Protein AF-A0A1F8LKE1-F1 (afdb_monomer)

Nearest PDB structures (foldseek):
  6v4w-assembly2_B  TM=7.747E-01  e=2.623E-12  Chitinophaga pinensis DSM 2588
  5gs8-assembly1_A  TM=7.482E-01  e=8.640E-11  Serratia marcescens
  2wuq-assembly1_A  TM=6.842E-01  e=6.226E-11  Streptomyces cacaoi
  3tsg-assembly2_B  TM=7.541E-01  e=1.399E-09  Acinetobacter baumannii
  1htz-assembly6_F  TM=7.619E-01  e=2.266E-08  Klebsiella pneumoniae

Structure (mmCIF, N/CA/C/O backbone):
data_AF-A0A1F8LKE1-F1
#
_entry.id   AF-A0A1F8LKE1-F1
#
loop_
_atom_site.group_PDB
_atom_site.id
_atom_site.type_symbol
_atom_site.label_atom_id
_atom_site.label_alt_id
_atom_site.label_comp_id
_atom_site.label_asym_id
_atom_site.label_entity_id
_atom_site.label_seq_id
_atom_site.pdbx_PDB_ins_code
_atom_site.Cartn_x
_atom_site.Cartn_y
_atom_site.Cartn_z
_atom_site.occupancy
_atom_site.B_iso_or_equiv
_atom_site.auth_seq_id
_atom_site.auth_comp_id
_atom_site.auth_asym_id
_atom_site.auth_atom_id
_atom_site.pdbx_PDB_model_num
ATOM 1 N N . MET A 1 1 ? -36.725 2.523 23.726 1.00 92.94 1 MET A N 1
ATOM 2 C CA . MET A 1 1 ? -35.923 3.758 23.546 1.00 92.94 1 MET A CA 1
ATOM 3 C C . MET A 1 1 ? -35.674 4.020 22.067 1.00 92.94 1 MET A C 1
ATOM 5 O O . MET A 1 1 ? -35.435 3.075 21.326 1.00 92.94 1 MET A O 1
ATOM 9 N N . THR A 1 2 ? -35.744 5.268 21.606 1.00 95.38 2 THR A N 1
ATOM 10 C CA . THR A 1 2 ? -35.321 5.644 20.246 1.00 95.38 2 THR A CA 1
ATOM 11 C C . THR A 1 2 ? -33.792 5.583 20.117 1.00 95.38 2 THR A C 1
ATOM 13 O O . THR A 1 2 ? -33.092 5.674 21.129 1.00 95.38 2 THR A O 1
ATOM 16 N N . PRO A 1 3 ? -33.242 5.515 18.891 1.00 94.69 3 PRO A N 1
ATOM 17 C CA . PRO A 1 3 ? -31.808 5.663 18.656 1.00 94.69 3 PRO A CA 1
ATOM 18 C C . PRO A 1 3 ? -31.157 6.868 19.343 1.00 94.69 3 PRO A C 1
ATOM 20 O O . PRO A 1 3 ? -30.092 6.746 19.942 1.00 94.69 3 PRO A O 1
ATOM 23 N N . SER A 1 4 ? -31.814 8.029 19.299 1.00 95.06 4 SER A N 1
ATOM 24 C CA . SER A 1 4 ? -31.314 9.250 19.935 1.00 95.06 4 SER A CA 1
ATOM 25 C C . SER A 1 4 ? -31.288 9.146 21.460 1.00 95.06 4 SER A C 1
ATOM 27 O O . SER A 1 4 ? -30.310 9.559 22.081 1.00 95.06 4 SER A O 1
ATOM 29 N N . GLN A 1 5 ? -32.320 8.547 22.064 1.00 96.88 5 GLN A N 1
ATOM 30 C CA . GLN A 1 5 ? -32.347 8.282 23.501 1.00 96.88 5 GLN A CA 1
ATOM 31 C C . GLN A 1 5 ? -31.213 7.333 23.897 1.00 96.88 5 GLN A C 1
ATOM 33 O O . GLN A 1 5 ? -30.493 7.626 24.844 1.00 96.88 5 GLN A O 1
ATOM 38 N N . ILE A 1 6 ? -31.008 6.242 23.152 1.00 96.75 6 ILE A N 1
ATOM 39 C CA . ILE A 1 6 ? -29.924 5.280 23.407 1.00 96.75 6 ILE A CA 1
ATOM 40 C C . ILE A 1 6 ? -28.569 5.992 23.418 1.00 96.75 6 ILE A C 1
ATOM 42 O O . ILE A 1 6 ? -27.862 5.909 24.418 1.00 96.75 6 ILE A O 1
ATOM 46 N N . SER A 1 7 ? -28.246 6.768 22.376 1.00 94.94 7 SER A N 1
ATOM 47 C CA . SER A 1 7 ? -27.000 7.547 22.325 1.00 94.94 7 SER A CA 1
ATOM 48 C C . SER A 1 7 ? -26.842 8.512 23.505 1.00 94.94 7 SER A C 1
ATOM 50 O O . SER A 1 7 ? -25.743 8.651 24.035 1.00 94.94 7 SER A O 1
ATOM 52 N N . SER A 1 8 ? -27.926 9.160 23.947 1.00 96.75 8 SER A N 1
ATOM 53 C CA . SER A 1 8 ? -27.890 10.043 25.118 1.00 96.75 8 SER A CA 1
ATOM 54 C C . SER A 1 8 ? -27.510 9.283 26.388 1.00 96.75 8 SER A C 1
ATOM 56 O O . SER A 1 8 ? -26.593 9.697 27.090 1.00 96.75 8 SER A O 1
ATOM 58 N N . TYR A 1 9 ? -28.176 8.162 26.675 1.00 97.06 9 TYR A N 1
ATOM 59 C CA . TYR A 1 9 ? -27.913 7.387 27.889 1.00 97.06 9 TYR A CA 1
ATOM 60 C C . TYR A 1 9 ? -26.537 6.722 27.885 1.00 97.06 9 TYR A C 1
ATOM 62 O O . TYR A 1 9 ? -25.902 6.661 28.933 1.00 97.06 9 TYR A O 1
ATOM 70 N N . LEU A 1 10 ? -26.040 6.281 26.727 1.00 95.62 10 LEU A N 1
ATOM 71 C CA . LEU A 1 10 ? -24.679 5.753 26.604 1.00 95.62 10 LEU A CA 1
ATOM 72 C C . LEU A 1 10 ? -23.630 6.793 27.018 1.00 95.62 10 LEU A C 1
ATOM 74 O O . LEU A 1 10 ? -22.725 6.479 27.788 1.00 95.62 10 LEU A O 1
ATOM 78 N N . ASN A 1 11 ? -23.793 8.039 26.565 1.00 94.12 11 ASN A N 1
ATOM 79 C CA . ASN A 1 11 ? -22.899 9.135 26.929 1.00 94.12 11 ASN A CA 1
ATOM 80 C C . ASN A 1 11 ? -23.033 9.520 28.406 1.00 94.12 11 ASN A C 1
ATOM 82 O O . ASN A 1 11 ? -22.026 9.627 29.098 1.00 94.12 11 ASN A O 1
ATOM 86 N N . THR A 1 12 ? -24.263 9.703 28.899 1.00 96.62 12 THR A N 1
ATOM 87 C CA . THR A 1 12 ? -24.524 10.089 30.295 1.00 96.62 12 THR A CA 1
ATOM 88 C C . THR A 1 12 ? -24.013 9.051 31.289 1.00 96.62 12 THR A C 1
ATOM 90 O O . THR A 1 12 ? -23.478 9.414 32.330 1.00 96.62 12 THR A O 1
ATOM 93 N N . ASN A 1 13 ? -24.160 7.766 30.968 1.00 95.19 13 ASN A N 1
ATOM 94 C CA . ASN A 1 13 ? -23.823 6.677 31.882 1.00 95.19 13 ASN A CA 1
ATOM 95 C C . ASN A 1 13 ? -22.408 6.126 31.668 1.00 95.19 13 ASN A C 1
ATOM 97 O O . ASN A 1 13 ? -22.047 5.151 32.324 1.00 95.19 13 ASN A O 1
ATOM 101 N N . HIS A 1 14 ? -21.626 6.693 30.739 1.00 94.00 14 HIS A N 1
ATOM 102 C CA . HIS A 1 14 ? -20.336 6.140 30.309 1.00 94.00 14 HIS A CA 1
ATOM 103 C C . HIS A 1 14 ? -20.432 4.635 30.000 1.00 94.00 14 HIS A C 1
ATOM 105 O O . HIS A 1 14 ? -19.641 3.823 30.483 1.00 94.00 14 HIS A O 1
ATOM 111 N N . ALA A 1 15 ? -21.458 4.258 29.239 1.00 95.88 15 ALA A N 1
ATOM 112 C CA . ALA A 1 15 ? -21.869 2.876 29.042 1.00 95.88 15 ALA A CA 1
ATOM 113 C C . ALA A 1 15 ? -21.663 2.393 27.601 1.00 95.88 15 ALA A C 1
ATOM 115 O O . ALA A 1 15 ? -21.543 3.183 26.664 1.00 95.88 15 ALA A O 1
ATOM 116 N N . ARG A 1 16 ? -21.674 1.070 27.428 1.00 96.06 16 ARG A N 1
ATOM 117 C CA . ARG A 1 16 ? -21.796 0.394 26.138 1.00 96.06 16 ARG A CA 1
ATOM 118 C C . ARG A 1 16 ? -22.990 -0.541 26.111 1.00 96.06 16 ARG A C 1
ATOM 120 O O . ARG A 1 16 ? -23.404 -1.054 27.150 1.00 96.06 16 ARG A O 1
ATOM 127 N N . LEU A 1 17 ? -23.511 -0.777 24.912 1.00 96.81 17 LEU A N 1
ATOM 128 C CA . LEU A 1 17 ? -24.520 -1.809 24.690 1.00 96.81 17 LEU A CA 1
ATOM 129 C C . LEU A 1 17 ? -23.875 -3.193 24.833 1.00 96.81 17 LEU A C 1
ATOM 131 O O . LEU A 1 17 ? -22.697 -3.364 24.508 1.00 96.81 17 LEU A O 1
ATOM 135 N N . ILE A 1 18 ? -24.638 -4.152 25.353 1.00 96.31 18 ILE A N 1
ATOM 136 C CA . ILE A 1 18 ? -24.303 -5.586 25.317 1.00 96.31 18 ILE A CA 1
ATOM 137 C C . ILE A 1 18 ? -25.407 -6.437 24.700 1.00 96.31 18 ILE A C 1
ATOM 139 O O . ILE A 1 18 ? -25.126 -7.569 24.328 1.00 96.31 18 ILE A O 1
ATOM 143 N N . ASP A 1 19 ? -26.610 -5.882 24.590 1.00 97.44 19 ASP A N 1
ATOM 144 C CA . ASP A 1 19 ? -27.782 -6.532 24.018 1.00 97.44 19 ASP A CA 1
ATOM 145 C C . ASP A 1 19 ? -28.743 -5.455 23.496 1.00 97.44 19 ASP A C 1
ATOM 147 O O . ASP A 1 19 ? -28.900 -4.395 24.132 1.00 97.44 19 ASP A O 1
ATOM 151 N N . ILE A 1 20 ? -29.350 -5.699 22.340 1.00 96.75 20 ILE A N 1
ATOM 152 C CA . ILE A 1 20 ? -30.385 -4.866 21.738 1.00 96.75 20 ILE A CA 1
ATOM 153 C C . ILE A 1 20 ? -31.520 -5.725 21.194 1.00 96.75 20 ILE A C 1
ATOM 155 O O . ILE A 1 20 ? -31.316 -6.669 20.457 1.00 96.75 20 ILE A O 1
ATOM 159 N N . GLU A 1 21 ? -32.748 -5.298 21.460 1.00 96.62 21 GLU A N 1
ATOM 160 C CA . GLU A 1 21 ? -33.947 -5.995 21.006 1.00 96.62 21 GLU A CA 1
ATOM 161 C C . GLU A 1 21 ? -34.904 -5.009 20.352 1.00 96.62 21 GLU A C 1
ATOM 163 O O . GLU A 1 21 ? -35.165 -3.910 20.867 1.00 96.62 21 GLU A O 1
ATOM 168 N N . ARG A 1 22 ? -35.461 -5.369 19.194 1.00 93.25 22 ARG A N 1
ATOM 169 C CA . ARG A 1 22 ? -36.380 -4.471 18.490 1.00 93.25 22 ARG A CA 1
ATOM 170 C C . ARG A 1 22 ? -37.766 -4.489 19.148 1.00 93.25 22 ARG A C 1
ATOM 172 O O . ARG A 1 22 ? -38.532 -5.427 18.986 1.00 93.25 22 ARG A O 1
ATOM 179 N N . ALA A 1 23 ? -38.152 -3.383 19.788 1.00 87.50 23 ALA A N 1
ATOM 180 C CA . ALA A 1 23 ? -39.416 -3.270 20.533 1.00 87.50 23 ALA A CA 1
ATOM 181 C C . ALA A 1 23 ? -40.631 -2.795 19.696 1.00 87.50 23 ALA A C 1
ATOM 183 O O . ALA A 1 23 ? -41.756 -2.778 20.187 1.00 87.50 23 ALA A O 1
ATOM 184 N N . GLY A 1 24 ? -40.421 -2.393 18.433 1.00 81.31 24 GLY A N 1
ATOM 185 C CA . GLY A 1 24 ? -41.462 -1.843 17.542 1.00 81.31 24 GLY A CA 1
ATOM 186 C C . GLY A 1 24 ? -41.434 -0.309 17.428 1.00 81.31 24 GLY A C 1
ATOM 187 O O . GLY A 1 24 ? -40.705 0.365 18.152 1.00 81.31 24 GLY A O 1
ATOM 188 N N . SER A 1 25 ? -42.151 0.259 16.447 1.00 84.50 25 SER A N 1
ATOM 189 C CA . SER A 1 25 ? -42.295 1.721 16.235 1.00 84.50 25 SER A CA 1
ATOM 190 C C . SER A 1 25 ? -40.987 2.538 16.243 1.00 84.50 25 SER A C 1
ATOM 192 O O . SER A 1 25 ? -40.934 3.652 16.751 1.00 84.50 25 SER A O 1
ATOM 194 N N . GLY A 1 26 ? -39.902 1.974 15.698 1.00 87.12 26 GLY A N 1
ATOM 195 C CA . GLY A 1 26 ? -38.589 2.636 15.648 1.00 87.12 26 GLY A CA 1
ATOM 196 C C . GLY A 1 26 ? -37.832 2.678 16.983 1.00 87.12 26 GLY A C 1
ATOM 197 O O . GLY A 1 26 ? -36.872 3.436 17.110 1.00 87.12 26 GLY A O 1
ATOM 198 N N . THR A 1 27 ? -38.245 1.878 17.969 1.00 94.56 27 THR A N 1
ATOM 199 C CA . THR A 1 27 ? -37.638 1.818 19.305 1.00 94.56 27 THR A CA 1
ATOM 200 C C . THR A 1 27 ? -36.987 0.466 19.600 1.00 94.56 27 THR A C 1
ATOM 202 O O . THR A 1 27 ? -37.319 -0.538 18.971 1.00 94.56 27 THR A O 1
ATOM 205 N N . TYR A 1 28 ? -36.073 0.454 20.571 1.00 96.75 28 TYR A N 1
ATOM 206 C CA . TYR A 1 28 ? -35.337 -0.720 21.038 1.00 96.75 28 TYR A CA 1
ATOM 207 C C . TYR A 1 28 ? -35.433 -0.869 22.559 1.00 96.75 28 TYR A C 1
ATOM 209 O O . TYR A 1 28 ? -35.458 0.139 23.279 1.00 96.75 28 TYR A O 1
ATOM 217 N N . ASN A 1 29 ? -35.451 -2.111 23.028 1.00 96.62 29 ASN A N 1
ATOM 218 C CA . ASN A 1 29 ? -35.056 -2.468 24.385 1.00 96.62 29 ASN A CA 1
ATOM 219 C C . ASN A 1 29 ? -33.545 -2.704 24.365 1.00 96.62 29 ASN A C 1
ATOM 221 O O . ASN A 1 29 ? -33.026 -3.217 23.379 1.00 96.62 29 ASN A O 1
ATOM 225 N N . VAL A 1 30 ? -32.832 -2.260 25.396 1.00 97.06 30 VAL A N 1
ATOM 226 C CA . VAL A 1 30 ? -31.369 -2.329 25.411 1.00 97.06 30 VAL A CA 1
ATOM 227 C C . VAL A 1 30 ? -30.866 -2.714 26.789 1.00 97.06 30 VAL A C 1
ATOM 229 O O . VAL A 1 30 ? -31.416 -2.257 27.794 1.00 97.06 30 VAL A O 1
ATOM 232 N N . ILE A 1 31 ? -29.782 -3.483 26.827 1.00 97.38 31 ILE A N 1
ATOM 233 C CA . ILE A 1 31 ? -29.003 -3.700 28.043 1.00 97.38 31 ILE A CA 1
ATOM 234 C C . ILE A 1 31 ? -27.686 -2.940 27.902 1.00 97.38 31 ILE A C 1
ATOM 236 O O . ILE A 1 31 ? -26.953 -3.075 26.918 1.00 97.38 31 ILE A O 1
ATOM 240 N N . MET A 1 32 ? -27.402 -2.109 28.902 1.00 97.06 32 MET A N 1
ATOM 241 C CA . MET A 1 32 ? -26.187 -1.308 28.994 1.00 97.06 32 MET A CA 1
ATOM 242 C C . MET A 1 32 ? -25.320 -1.804 30.147 1.00 97.06 32 MET A C 1
ATOM 244 O O . MET A 1 32 ? -25.829 -2.145 31.212 1.00 97.06 32 MET A O 1
ATOM 248 N N . GLN A 1 33 ? -24.007 -1.757 29.961 1.00 95.62 33 GLN A N 1
ATOM 249 C CA . GLN A 1 33 ? -23.029 -1.906 31.038 1.00 95.62 33 GLN A CA 1
ATOM 250 C C . GLN A 1 33 ? -22.022 -0.758 30.987 1.00 95.62 33 GLN A C 1
ATOM 252 O O . GLN A 1 33 ? -21.898 -0.103 29.954 1.00 95.62 33 GLN A O 1
ATOM 257 N N . ALA A 1 34 ? -21.256 -0.541 32.055 1.00 94.62 34 ALA A N 1
ATOM 258 C CA . ALA A 1 34 ? -20.150 0.416 32.027 1.00 94.62 34 ALA A CA 1
ATOM 259 C C . ALA A 1 34 ? -19.173 0.102 30.874 1.00 94.62 34 ALA A C 1
ATOM 261 O O . ALA A 1 34 ? -18.835 -1.061 30.624 1.00 94.62 34 ALA A O 1
ATOM 262 N N . ALA A 1 35 ? -18.744 1.135 30.149 1.00 89.19 35 ALA A N 1
ATOM 263 C CA . ALA A 1 35 ? -17.749 0.998 29.096 1.00 89.19 35 ALA A CA 1
ATOM 264 C C . ALA A 1 35 ? -16.351 0.843 29.714 1.00 89.19 35 ALA A C 1
ATOM 266 O O . ALA A 1 35 ? -15.957 1.628 30.577 1.00 89.19 35 ALA A O 1
ATOM 267 N N . GLY A 1 36 ? -15.611 -0.175 29.271 1.00 86.12 36 GLY A N 1
ATOM 268 C CA . GLY A 1 36 ? -14.194 -0.342 29.579 1.00 86.12 36 GLY A CA 1
ATOM 269 C C . GLY A 1 36 ? -13.309 0.304 28.513 1.00 86.12 36 GLY A C 1
ATOM 270 O O . GLY A 1 36 ? -13.685 1.284 27.870 1.00 86.12 36 GLY A O 1
ATOM 271 N N . SER A 1 37 ? -12.115 -0.254 28.315 1.00 84.12 37 SER A N 1
ATOM 272 C CA . SER A 1 37 ? -11.185 0.171 27.259 1.00 84.12 37 SER A CA 1
ATOM 273 C C . SER A 1 37 ? -11.483 -0.466 25.897 1.00 84.12 37 SER A C 1
ATOM 275 O O . SER A 1 37 ? -10.773 -0.202 24.923 1.00 84.12 37 SER A O 1
ATOM 277 N N . GLU A 1 38 ? -12.506 -1.319 25.808 1.00 85.25 38 GLU A N 1
ATOM 278 C CA . GLU A 1 38 ? -12.877 -1.989 24.571 1.00 85.25 38 GLU A CA 1
ATOM 279 C C . GLU A 1 38 ? -13.490 -1.006 23.572 1.00 85.25 38 GLU A C 1
ATOM 281 O O . GLU A 1 38 ? -14.461 -0.303 23.858 1.00 85.25 38 GLU A O 1
ATOM 286 N N . TYR A 1 39 ? -12.965 -1.014 22.348 1.00 91.50 39 TYR A N 1
ATOM 287 C CA . TYR A 1 39 ? -13.610 -0.345 21.226 1.00 91.50 39 TYR A CA 1
ATOM 288 C C . TYR A 1 39 ? -14.852 -1.134 20.809 1.00 91.50 39 TYR A C 1
ATOM 290 O O . TYR A 1 39 ? -14.800 -2.352 20.615 1.00 91.50 39 TYR A O 1
ATOM 298 N N . TRP A 1 40 ? -15.968 -0.431 20.658 1.00 95.19 40 TRP A N 1
ATOM 299 C CA . TRP A 1 40 ? -17.250 -1.005 20.284 1.00 95.19 40 TRP A CA 1
ATOM 300 C C . TRP A 1 40 ? -18.023 -0.027 19.404 1.00 95.19 40 TRP A C 1
ATOM 302 O O . TRP A 1 40 ? -17.769 1.179 19.411 1.00 95.19 40 TRP A O 1
ATOM 312 N N . TRP A 1 41 ? -18.978 -0.557 18.651 1.00 96.25 41 TRP A N 1
ATOM 313 C CA . TRP A 1 41 ? -19.844 0.228 17.787 1.00 96.25 41 TRP A CA 1
ATOM 314 C C . TRP A 1 41 ? -21.263 -0.298 17.869 1.00 96.25 41 TRP A C 1
ATOM 316 O O . TRP A 1 41 ? -21.489 -1.491 18.083 1.00 96.25 41 TRP A O 1
ATOM 326 N N . TRP A 1 42 ? -22.216 0.593 17.636 1.00 96.38 42 TRP A N 1
ATOM 327 C CA . TRP A 1 42 ? -23.582 0.201 17.356 1.00 96.38 42 TRP A CA 1
ATOM 328 C C . TRP A 1 42 ? -24.074 0.954 16.128 1.00 96.38 42 TRP A C 1
ATOM 330 O O . TRP A 1 42 ? -23.847 2.156 15.972 1.00 96.38 42 TRP A O 1
ATOM 340 N N . TYR A 1 43 ? -24.729 0.228 15.235 1.00 96.81 43 TYR A N 1
ATOM 341 C CA . TYR A 1 43 ? -25.297 0.776 14.013 1.00 96.81 43 TYR A CA 1
ATOM 342 C C . TYR A 1 43 ? -26.762 0.380 13.918 1.00 96.81 43 TYR A C 1
ATOM 344 O O . TYR A 1 43 ? -27.164 -0.660 14.425 1.00 96.81 43 TYR A O 1
ATOM 352 N N . TYR A 1 44 ? -27.556 1.201 13.240 1.00 95.75 44 TYR A N 1
ATOM 353 C CA . TYR A 1 44 ? -28.964 0.944 12.957 1.00 95.75 44 TYR A CA 1
ATOM 354 C C . TYR A 1 44 ? -29.329 1.513 11.585 1.00 95.75 44 TYR A C 1
ATOM 356 O O . TYR A 1 44 ? -28.632 2.377 11.048 1.00 95.75 44 TYR A O 1
ATOM 364 N N . GLY A 1 45 ? -30.417 1.015 10.999 1.00 95.31 45 GLY A N 1
ATOM 365 C CA . GLY A 1 45 ? -30.901 1.463 9.690 1.00 95.31 45 GLY A CA 1
ATOM 366 C C . GLY A 1 45 ? -29.989 1.060 8.537 1.00 95.31 45 GLY A C 1
ATOM 367 O O . GLY A 1 45 ? -29.990 1.720 7.502 1.00 95.31 45 GLY A O 1
ATOM 368 N N . LYS A 1 46 ? -29.179 0.012 8.711 1.00 97.06 46 LYS A N 1
ATOM 369 C CA . LYS A 1 46 ? -28.214 -0.448 7.707 1.00 97.06 46 LYS A CA 1
ATOM 370 C C . LYS A 1 46 ? -28.747 -1.658 6.948 1.00 97.06 46 LYS A C 1
ATOM 372 O O . LYS A 1 46 ? -29.541 -2.423 7.483 1.00 97.06 46 LYS A O 1
ATOM 377 N N . SER A 1 47 ? -28.314 -1.846 5.704 1.00 97.38 47 SER A N 1
ATOM 378 C CA . SER A 1 47 ? -28.499 -3.127 5.015 1.00 97.38 47 SER A CA 1
ATOM 379 C C . SER A 1 47 ? -27.561 -4.185 5.611 1.00 97.38 47 SER A C 1
ATOM 381 O O . SER A 1 47 ? -26.576 -3.849 6.275 1.00 97.38 47 SER A O 1
ATOM 383 N N . ALA A 1 48 ? -27.817 -5.465 5.325 1.00 95.38 48 ALA A N 1
ATOM 384 C CA . ALA A 1 48 ? -26.908 -6.548 5.712 1.00 95.38 48 ALA A CA 1
ATOM 385 C C . ALA A 1 48 ? -25.490 -6.332 5.151 1.00 95.38 48 ALA A C 1
ATOM 387 O O . ALA A 1 48 ? -24.506 -6.494 5.870 1.00 95.38 48 ALA A O 1
ATOM 388 N N . SER A 1 49 ? -25.383 -5.900 3.887 1.00 95.56 49 SER A N 1
ATOM 389 C CA . SER A 1 49 ? -24.093 -5.606 3.254 1.00 95.56 49 SER A CA 1
ATOM 390 C C . SER A 1 49 ? -23.354 -4.469 3.957 1.00 95.56 49 SER A C 1
ATOM 392 O O . SER A 1 49 ? -22.173 -4.613 4.253 1.00 95.56 49 SER A O 1
ATOM 394 N N . SER A 1 50 ? -24.044 -3.378 4.310 1.00 95.81 50 SER A N 1
ATOM 395 C CA . SER A 1 50 ? -23.435 -2.268 5.049 1.00 95.81 50 SER A CA 1
ATOM 396 C C . SER A 1 50 ? -22.939 -2.686 6.432 1.00 95.81 50 SER A C 1
ATOM 398 O O . SER A 1 50 ? -21.880 -2.227 6.844 1.00 95.81 50 SER A O 1
ATOM 400 N N . ILE A 1 51 ? -23.663 -3.558 7.144 1.00 97.44 51 ILE A N 1
ATOM 401 C CA . ILE A 1 51 ? -23.193 -4.113 8.423 1.00 97.44 51 ILE A CA 1
ATOM 402 C C . ILE A 1 51 ? -21.902 -4.921 8.228 1.00 97.44 51 ILE A C 1
ATOM 404 O O . ILE A 1 51 ? -20.956 -4.731 8.989 1.00 97.44 51 ILE A O 1
ATOM 408 N N . GLY A 1 52 ? -21.822 -5.753 7.184 1.00 95.69 52 GLY A N 1
ATOM 409 C CA . GLY A 1 52 ? -20.601 -6.490 6.842 1.00 95.69 52 GLY A CA 1
ATOM 410 C C . GLY A 1 52 ? -19.415 -5.577 6.508 1.00 95.69 52 GLY A C 1
ATOM 411 O O . GLY A 1 52 ? -18.320 -5.773 7.035 1.00 95.69 52 GLY A O 1
ATOM 412 N N . THR A 1 53 ? -19.631 -4.538 5.694 1.00 94.50 53 THR A N 1
ATOM 413 C CA . THR A 1 53 ? -18.598 -3.539 5.367 1.00 94.50 53 THR A CA 1
ATOM 414 C C . THR A 1 53 ? -18.112 -2.802 6.613 1.00 94.50 53 THR A C 1
ATOM 416 O O . THR A 1 53 ? -16.908 -2.673 6.807 1.00 94.50 53 THR A O 1
ATOM 419 N N . LEU A 1 54 ? -19.026 -2.362 7.484 1.00 96.12 54 LEU A N 1
ATOM 420 C CA . LEU A 1 54 ? -18.676 -1.682 8.734 1.00 96.12 54 LEU A CA 1
ATOM 421 C C . LEU A 1 54 ? -17.882 -2.597 9.670 1.00 96.12 54 LEU A C 1
ATOM 423 O O . LEU A 1 54 ? -16.873 -2.166 10.219 1.00 96.12 54 LEU A O 1
ATOM 427 N N . ALA A 1 55 ? -18.280 -3.865 9.811 1.00 96.75 55 ALA A N 1
ATOM 428 C CA . ALA A 1 55 ? -17.537 -4.837 10.610 1.00 96.75 55 ALA A CA 1
ATOM 429 C C . ALA A 1 55 ? -16.111 -5.044 10.070 1.00 96.75 55 ALA A C 1
ATOM 431 O O . ALA A 1 55 ? -15.149 -5.007 10.836 1.00 96.75 55 ALA A O 1
ATOM 432 N N . SER A 1 56 ? -15.958 -5.184 8.748 1.00 95.75 56 SER A N 1
ATOM 433 C CA . SER A 1 56 ? -14.647 -5.348 8.108 1.00 95.75 56 SER A CA 1
ATOM 434 C C . SER A 1 56 ? -13.764 -4.101 8.246 1.00 95.75 56 SER A C 1
ATOM 436 O O . SER A 1 56 ? -12.616 -4.211 8.676 1.00 95.75 56 SER A O 1
ATOM 438 N N . GLN A 1 57 ? -14.307 -2.912 7.966 1.00 96.25 57 GLN A N 1
ATOM 439 C CA . GLN A 1 57 ? -13.597 -1.633 8.085 1.00 96.25 57 GLN A CA 1
ATOM 440 C C . GLN A 1 57 ? -13.183 -1.330 9.530 1.00 96.25 57 GLN A C 1
ATOM 442 O O . GLN A 1 57 ? -12.106 -0.774 9.766 1.00 96.25 57 GLN A O 1
ATOM 447 N N . ASN A 1 58 ? -14.015 -1.720 10.499 1.00 96.56 58 ASN A N 1
ATOM 448 C CA . ASN A 1 58 ? -13.715 -1.571 11.915 1.00 96.56 58 ASN A CA 1
ATOM 449 C C . ASN A 1 58 ? -12.770 -2.655 12.444 1.00 96.56 58 ASN A C 1
ATOM 451 O O . ASN A 1 58 ? -12.268 -2.492 13.551 1.00 96.56 58 ASN A O 1
ATOM 455 N N . GLY A 1 59 ? -12.506 -3.747 11.717 1.00 96.75 59 GLY A N 1
ATOM 456 C CA . GLY A 1 59 ? -11.811 -4.908 12.286 1.00 96.75 59 GLY A CA 1
ATOM 457 C C . GLY A 1 59 ? -12.565 -5.448 13.505 1.00 96.75 59 GLY A C 1
ATOM 458 O O . GLY A 1 59 ? -11.998 -5.589 14.590 1.00 96.75 59 GLY A O 1
ATOM 459 N N . ALA A 1 60 ? -13.876 -5.619 13.357 1.00 97.56 60 ALA A N 1
ATOM 460 C CA . ALA A 1 60 ? -14.788 -5.890 14.452 1.00 97.56 60 ALA A CA 1
ATOM 461 C C . ALA A 1 60 ? -15.571 -7.185 14.242 1.00 97.56 60 ALA A C 1
ATOM 463 O O . ALA A 1 60 ? -15.934 -7.545 13.121 1.00 97.56 60 ALA A O 1
ATOM 464 N N . ARG A 1 61 ? -15.909 -7.834 15.356 1.00 97.00 61 ARG A N 1
ATOM 465 C CA . ARG A 1 61 ? -16.848 -8.951 15.404 1.00 97.00 61 ARG A CA 1
ATOM 466 C C . ARG A 1 61 ? -18.232 -8.435 15.766 1.00 97.00 61 ARG A C 1
ATOM 468 O O . ARG A 1 61 ? -18.392 -7.719 16.755 1.00 97.00 61 ARG A O 1
ATOM 475 N N . ILE A 1 62 ? -19.232 -8.836 14.987 1.00 97.88 62 ILE A N 1
ATOM 476 C CA . ILE A 1 62 ? -20.645 -8.646 15.332 1.00 97.88 62 ILE A CA 1
ATOM 477 C C . ILE A 1 62 ? -20.988 -9.661 16.422 1.00 97.88 62 ILE A C 1
ATOM 479 O O . ILE A 1 62 ? -20.729 -10.854 16.250 1.00 97.88 62 ILE A O 1
ATOM 483 N N . TYR A 1 63 ? -21.526 -9.196 17.547 1.00 97.06 63 TYR A N 1
ATOM 484 C CA . TYR A 1 63 ? -21.924 -10.075 18.654 1.00 97.06 63 TYR A CA 1
ATOM 485 C C . TYR A 1 63 ? -23.421 -10.038 18.952 1.00 97.06 63 TYR A C 1
ATOM 487 O O . TYR A 1 63 ? -23.883 -10.895 19.695 1.00 97.06 63 TYR A O 1
ATOM 495 N N . ASP A 1 64 ? -24.148 -9.099 18.350 1.00 97.88 64 ASP A N 1
ATOM 496 C CA . ASP A 1 64 ? -25.602 -9.007 18.421 1.00 97.88 64 ASP A CA 1
ATOM 497 C C . ASP A 1 64 ? -26.144 -8.298 17.164 1.00 97.88 64 ASP A C 1
ATOM 499 O O . ASP A 1 64 ? -25.492 -7.382 16.638 1.00 97.88 64 ASP A O 1
ATOM 503 N N . ILE A 1 65 ? -27.280 -8.753 16.630 1.00 97.12 65 ILE A N 1
ATOM 504 C CA . ILE A 1 65 ? -27.857 -8.254 15.379 1.00 97.12 65 ILE A CA 1
ATOM 505 C C . ILE A 1 65 ? -29.374 -8.456 15.288 1.00 97.12 65 ILE A C 1
ATOM 507 O O . ILE A 1 65 ? -29.878 -9.568 15.182 1.00 97.12 65 ILE A O 1
ATOM 511 N N . GLU A 1 66 ? -30.075 -7.342 15.106 1.00 96.38 66 GLU A N 1
ATOM 512 C CA . GLU A 1 66 ? -31.523 -7.283 14.973 1.00 96.38 66 GLU A CA 1
ATOM 513 C C . GLU A 1 66 ? -31.941 -6.944 13.553 1.00 96.38 66 GLU A C 1
ATOM 515 O O . GLU A 1 66 ? -31.422 -6.002 12.951 1.00 96.38 66 GLU A O 1
ATOM 520 N N . SER A 1 67 ? -32.935 -7.656 13.018 1.00 95.31 67 SER A N 1
ATOM 521 C CA . SER A 1 67 ? -33.490 -7.368 11.692 1.00 95.31 67 SER A CA 1
ATOM 522 C C . SER A 1 67 ? -34.920 -6.855 11.778 1.00 95.31 67 SER A C 1
ATOM 524 O O . SER A 1 67 ? -35.727 -7.353 12.555 1.00 95.31 67 SER A O 1
ATOM 526 N N . TYR A 1 68 ? -35.260 -5.865 10.959 1.00 93.88 68 TYR A N 1
ATOM 527 C CA . TYR A 1 68 ? -36.588 -5.260 10.960 1.00 93.88 68 TYR A CA 1
ATOM 528 C C . TYR A 1 68 ? -36.945 -4.687 9.594 1.00 93.88 68 TYR A C 1
ATOM 530 O O . TYR A 1 68 ? -36.073 -4.434 8.767 1.00 93.88 68 TYR A O 1
ATOM 538 N N . THR A 1 69 ? -38.230 -4.430 9.370 1.00 94.19 69 THR A N 1
ATOM 539 C CA . THR A 1 69 ? -38.735 -3.936 8.085 1.00 94.19 69 THR A CA 1
ATOM 540 C C . THR A 1 69 ? -39.329 -2.541 8.237 1.00 94.19 69 THR A C 1
ATOM 542 O O . THR A 1 69 ? -40.072 -2.275 9.180 1.00 94.19 69 THR A O 1
ATOM 545 N N . VAL A 1 70 ? -39.013 -1.645 7.302 1.00 92.31 70 VAL A N 1
ATOM 546 C CA . VAL A 1 70 ? -39.632 -0.318 7.173 1.00 92.31 70 VAL A CA 1
ATOM 547 C C . VAL A 1 70 ? -40.097 -0.170 5.732 1.00 92.31 70 VAL A C 1
ATOM 549 O O . VAL A 1 70 ? -39.286 -0.282 4.820 1.00 92.31 70 VAL A O 1
ATOM 552 N N . LEU A 1 71 ? -41.402 0.040 5.527 1.00 92.50 71 LEU A N 1
ATOM 553 C CA . LEU A 1 71 ? -42.005 0.191 4.192 1.00 92.50 71 LEU A CA 1
ATOM 554 C C . LEU A 1 71 ? -41.603 -0.933 3.210 1.00 92.50 71 LEU A C 1
ATOM 556 O O . LEU A 1 71 ? -41.296 -0.683 2.051 1.00 92.50 71 LEU A O 1
ATOM 560 N N . GLY A 1 72 ? -41.559 -2.180 3.691 1.00 93.38 72 GLY A N 1
ATOM 561 C CA . GLY A 1 72 ? -41.187 -3.352 2.886 1.00 93.38 72 GLY A CA 1
ATOM 562 C C . GLY A 1 72 ? -39.680 -3.573 2.695 1.00 93.38 72 GLY A C 1
ATOM 563 O O . GLY A 1 72 ? -39.290 -4.622 2.192 1.00 93.38 72 GLY A O 1
ATOM 564 N N . VAL A 1 73 ? -38.820 -2.651 3.140 1.00 95.56 73 VAL A N 1
ATOM 565 C CA . VAL A 1 73 ? -37.358 -2.792 3.056 1.00 95.56 73 VAL A CA 1
ATOM 566 C C . VAL A 1 73 ? -36.799 -3.333 4.371 1.00 95.56 73 VAL A C 1
ATOM 568 O O . VAL A 1 73 ? -37.093 -2.799 5.444 1.00 95.56 73 VAL A O 1
ATOM 571 N N . ARG A 1 74 ? -35.986 -4.395 4.294 1.00 95.75 74 ARG A N 1
ATOM 572 C CA . ARG A 1 74 ? -35.317 -5.002 5.455 1.00 95.75 74 ARG A CA 1
ATOM 573 C C . ARG A 1 74 ? -34.048 -4.230 5.819 1.00 95.75 74 ARG A C 1
ATOM 575 O O . ARG A 1 74 ? -33.177 -4.010 4.980 1.00 95.75 74 ARG A O 1
ATOM 582 N N . TYR A 1 75 ? -33.928 -3.898 7.094 1.00 96.62 75 TYR A N 1
ATOM 583 C CA . TYR A 1 75 ? -32.797 -3.226 7.715 1.00 96.62 75 TYR A CA 1
ATOM 584 C C . TYR A 1 75 ? -32.303 -4.012 8.924 1.00 96.62 75 TYR A C 1
ATOM 586 O O . TYR A 1 75 ? -32.984 -4.908 9.427 1.00 96.62 75 TYR A O 1
ATOM 594 N N . PHE A 1 76 ? -31.119 -3.633 9.390 1.00 96.88 76 PHE A N 1
ATOM 595 C CA . PHE A 1 76 ? -30.440 -4.232 10.518 1.00 96.88 76 PHE A CA 1
ATOM 596 C C . PHE A 1 76 ? -29.975 -3.164 11.508 1.00 96.88 76 PHE A C 1
ATOM 598 O O . PHE A 1 76 ? -29.583 -2.053 11.119 1.00 96.88 76 PHE A O 1
ATOM 605 N N . ALA A 1 77 ? -30.017 -3.523 12.785 1.00 96.81 77 ALA A N 1
ATOM 606 C CA . ALA A 1 77 ? -29.232 -2.905 13.839 1.00 96.81 77 ALA A CA 1
ATOM 607 C C . ALA A 1 77 ? -28.230 -3.937 14.354 1.00 96.81 77 ALA A C 1
ATOM 609 O O . ALA A 1 77 ? -28.563 -5.110 14.425 1.00 96.81 77 ALA A O 1
ATOM 610 N N . ALA A 1 78 ? -27.002 -3.531 14.648 1.00 97.88 78 ALA A N 1
ATOM 611 C CA . ALA A 1 78 ? -25.964 -4.466 15.062 1.00 97.88 78 ALA A CA 1
ATOM 612 C C . ALA A 1 78 ? -25.048 -3.844 16.105 1.00 97.88 78 ALA A C 1
ATOM 614 O O . ALA A 1 78 ? -24.718 -2.655 16.017 1.00 97.88 78 ALA A O 1
ATOM 615 N N . LEU A 1 79 ? -24.596 -4.682 17.032 1.00 98.00 79 LEU A N 1
ATOM 616 C CA . LEU A 1 79 ? -23.531 -4.375 17.968 1.00 98.00 79 LEU A CA 1
ATOM 617 C C . LEU A 1 79 ? -22.239 -5.054 17.524 1.00 98.00 79 LEU A C 1
ATOM 619 O O . LEU A 1 79 ? -22.212 -6.232 17.160 1.00 98.00 79 LEU A O 1
ATOM 623 N N . MET A 1 80 ? -21.152 -4.294 17.564 1.00 98.25 80 MET A N 1
ATOM 624 C CA . MET A 1 80 ? -19.828 -4.743 17.159 1.00 98.25 80 MET A CA 1
ATOM 625 C C . MET A 1 80 ? -18.815 -4.463 18.260 1.00 98.25 80 MET A C 1
ATOM 627 O O . MET A 1 80 ? -18.902 -3.444 18.947 1.00 98.25 80 MET A O 1
ATOM 631 N N . ILE A 1 81 ? -17.836 -5.348 18.409 1.00 96.69 81 ILE A N 1
ATOM 632 C CA . ILE A 1 81 ? -16.705 -5.178 19.323 1.00 96.69 81 ILE A CA 1
ATOM 633 C C . ILE A 1 81 ? -15.399 -5.380 18.562 1.00 96.69 81 ILE A C 1
ATOM 635 O O . ILE A 1 81 ? -15.344 -6.155 17.608 1.00 96.69 81 ILE A O 1
ATOM 639 N N . ASN A 1 82 ? -14.358 -4.658 18.958 1.00 96.94 82 ASN A N 1
ATOM 640 C CA . ASN A 1 82 ? -13.040 -4.747 18.348 1.00 96.94 82 ASN A CA 1
ATOM 641 C C . ASN A 1 82 ? -12.480 -6.166 18.429 1.00 96.94 82 ASN A C 1
ATOM 643 O O . ASN A 1 82 ? -12.390 -6.730 19.516 1.00 96.94 82 ASN A O 1
ATOM 647 N N . ASP A 1 83 ? -12.067 -6.695 17.282 1.00 96.94 83 ASP A N 1
ATOM 648 C CA . ASP A 1 83 ? -11.612 -8.081 17.128 1.00 96.94 83 ASP A CA 1
ATOM 649 C C . ASP A 1 83 ? -10.230 -8.153 16.463 1.00 96.94 83 ASP A C 1
ATOM 651 O O . ASP A 1 83 ? -9.847 -9.133 15.832 1.00 96.94 83 ASP A O 1
ATOM 655 N N . VAL A 1 84 ? -9.463 -7.070 16.592 1.00 96.69 84 VAL A N 1
ATOM 656 C CA . VAL A 1 84 ? -8.094 -6.964 16.092 1.00 96.69 84 VAL A CA 1
ATOM 657 C C . VAL A 1 84 ? -7.138 -6.604 17.219 1.00 96.69 84 VAL A C 1
ATOM 659 O O . VAL A 1 84 ? -7.520 -6.019 18.236 1.00 96.69 84 VAL A O 1
ATOM 662 N N . ASN A 1 85 ? -5.862 -6.940 17.032 1.00 95.38 85 ASN A N 1
ATOM 663 C CA . ASN A 1 85 ? -4.825 -6.661 18.020 1.00 95.38 85 ASN A CA 1
ATOM 664 C C . ASN A 1 85 ? -4.609 -5.145 18.235 1.00 95.38 85 ASN A C 1
ATOM 666 O O . ASN A 1 85 ? -5.108 -4.296 17.487 1.00 95.38 85 ASN A O 1
ATOM 670 N N . ALA A 1 86 ? -3.853 -4.797 19.279 1.00 95.12 86 ALA A N 1
ATOM 671 C CA . ALA A 1 86 ? -3.632 -3.406 19.674 1.00 95.12 86 ALA A CA 1
ATOM 672 C C . ALA A 1 86 ? -2.952 -2.563 18.578 1.00 95.12 86 ALA A C 1
ATOM 674 O O . ALA A 1 86 ? -3.341 -1.417 18.364 1.00 95.12 86 ALA A O 1
ATOM 675 N N . GLU A 1 87 ? -1.988 -3.125 17.841 1.00 96.50 87 GLU A N 1
ATOM 676 C CA . GLU A 1 87 ? -1.292 -2.398 16.769 1.00 96.50 87 GLU A CA 1
ATOM 677 C C . GLU A 1 87 ? -2.192 -2.130 15.564 1.00 96.50 87 GLU A C 1
ATOM 679 O O . GLU A 1 87 ? -2.211 -1.020 15.032 1.00 96.50 87 GLU A O 1
ATOM 684 N N . THR A 1 88 ? -2.994 -3.116 15.170 1.00 98.00 88 THR A N 1
ATOM 685 C CA . THR A 1 88 ? -3.999 -2.954 14.117 1.00 98.00 88 THR A CA 1
ATOM 686 C C . THR A 1 88 ? -5.051 -1.932 14.536 1.00 98.00 88 THR A C 1
ATOM 688 O O . THR A 1 88 ? -5.387 -1.052 13.747 1.00 98.00 88 THR A O 1
ATOM 691 N N . SER A 1 89 ? -5.503 -1.979 15.795 1.00 97.06 89 SER A N 1
ATOM 692 C CA . SER A 1 89 ? -6.420 -0.979 16.354 1.00 97.06 89 SER A CA 1
ATOM 693 C C . SER A 1 89 ? -5.815 0.424 16.266 1.00 97.06 89 SER A C 1
ATOM 695 O O . SER A 1 89 ? -6.435 1.330 15.721 1.00 97.06 89 SER A O 1
ATOM 697 N N . ARG A 1 90 ? -4.567 0.607 16.714 1.00 97.19 90 ARG A N 1
ATOM 698 C CA . ARG A 1 90 ? -3.854 1.892 16.656 1.00 97.19 90 ARG A CA 1
ATOM 699 C C . ARG A 1 90 ? -3.738 2.428 15.227 1.00 97.19 90 ARG A C 1
ATOM 701 O O . ARG A 1 90 ? -3.952 3.618 14.997 1.00 97.19 90 ARG A O 1
ATOM 708 N N . LEU A 1 91 ? -3.405 1.569 14.263 1.00 98.25 91 LEU A N 1
ATOM 709 C CA . LEU A 1 91 ? -3.287 1.957 12.856 1.00 98.25 91 LEU A CA 1
ATOM 710 C C . LEU A 1 91 ? -4.644 2.266 12.219 1.00 98.25 91 LEU A C 1
ATOM 712 O O . LEU A 1 91 ? -4.727 3.236 11.465 1.00 98.25 91 LEU A O 1
ATOM 716 N N . ARG A 1 92 ? -5.706 1.526 12.569 1.00 97.62 92 ARG A N 1
ATOM 717 C CA . ARG A 1 92 ? -7.082 1.860 12.178 1.00 97.62 92 ARG A CA 1
ATOM 718 C C . ARG A 1 92 ? -7.427 3.280 12.608 1.00 97.62 92 ARG A C 1
ATOM 720 O O . ARG A 1 92 ? -7.892 4.050 11.780 1.00 97.62 92 ARG A O 1
ATOM 727 N N . GLU A 1 93 ? -7.153 3.658 13.857 1.00 96.81 93 GLU A N 1
ATOM 728 C CA . GLU A 1 93 ? -7.457 5.008 14.355 1.00 96.81 93 GLU A CA 1
ATOM 729 C C . GLU A 1 93 ? -6.660 6.100 13.618 1.00 96.81 93 GLU A C 1
ATOM 731 O O . GLU A 1 93 ? -7.207 7.152 13.285 1.00 96.81 93 GLU A O 1
ATOM 736 N N . ILE A 1 94 ? -5.385 5.842 13.296 1.00 98.12 94 ILE A N 1
ATOM 737 C CA . ILE A 1 94 ? -4.565 6.762 12.488 1.00 98.12 94 ILE A CA 1
ATOM 738 C C . ILE A 1 94 ? -5.176 6.962 11.098 1.00 98.12 94 ILE A C 1
ATOM 740 O O . ILE A 1 94 ? -5.258 8.095 10.624 1.00 98.12 94 ILE A O 1
ATOM 744 N N . MET A 1 95 ? -5.590 5.877 10.445 1.00 98.19 95 MET A N 1
ATOM 745 C CA . MET A 1 95 ? -6.187 5.925 9.112 1.00 98.19 95 MET A CA 1
ATOM 746 C C . MET A 1 95 ? -7.570 6.580 9.133 1.00 98.19 95 MET A C 1
ATOM 748 O O . MET A 1 95 ? -7.844 7.459 8.316 1.00 98.19 95 MET A O 1
ATOM 752 N N . ARG A 1 96 ? -8.409 6.234 10.116 1.00 96.62 96 ARG A N 1
ATOM 753 C CA . ARG A 1 96 ? -9.749 6.806 10.293 1.00 96.62 96 ARG A CA 1
ATOM 754 C C . ARG A 1 96 ? -9.722 8.329 10.400 1.00 96.62 96 ARG A C 1
ATOM 756 O O . ARG A 1 96 ? -10.635 8.980 9.909 1.00 96.62 96 ARG A O 1
ATOM 763 N N . GLY A 1 97 ? -8.647 8.900 10.954 1.00 96.50 97 GLY A N 1
ATOM 764 C CA . GLY A 1 97 ? -8.455 10.349 11.084 1.00 96.50 97 GLY A CA 1
ATOM 765 C C . GLY A 1 97 ? -8.555 11.156 9.780 1.00 96.50 97 GLY A C 1
ATOM 766 O O . GLY A 1 97 ? -8.719 12.371 9.846 1.00 96.50 97 GLY A O 1
ATOM 767 N N . GLY A 1 98 ? -8.489 10.511 8.610 1.00 96.75 98 GLY A N 1
ATOM 768 C CA . GLY A 1 98 ? -8.733 11.170 7.323 1.00 96.75 98 GLY A CA 1
ATOM 769 C C . GLY A 1 98 ? -9.382 10.307 6.241 1.00 96.75 98 GLY A C 1
ATOM 770 O O . GLY A 1 98 ? -9.615 10.818 5.151 1.00 96.75 98 GLY A O 1
ATOM 771 N N . LEU A 1 99 ? -9.649 9.021 6.504 1.00 97.44 99 LEU A N 1
ATOM 772 C CA . LEU A 1 99 ? -10.057 8.051 5.477 1.00 97.44 99 LEU A CA 1
ATOM 773 C C . LEU A 1 99 ? -11.437 7.414 5.720 1.00 97.44 99 LEU A C 1
ATOM 775 O O . LEU A 1 99 ? -11.865 6.609 4.903 1.00 97.44 99 LEU A O 1
ATOM 779 N N . ASP A 1 100 ? -12.149 7.781 6.792 1.00 92.50 100 ASP A N 1
ATOM 780 C CA . ASP A 1 100 ? -13.407 7.133 7.227 1.00 92.50 100 ASP A CA 1
ATOM 781 C C . ASP A 1 100 ? -14.542 7.143 6.180 1.00 92.50 100 ASP A C 1
ATOM 783 O O . ASP A 1 100 ? -15.442 6.311 6.218 1.00 92.50 100 ASP A O 1
ATOM 787 N N . GLY A 1 101 ? -14.493 8.071 5.219 1.00 91.12 101 GLY A N 1
ATOM 788 C CA . GLY A 1 101 ? -15.456 8.162 4.116 1.00 91.12 101 GLY A CA 1
ATOM 789 C C . GLY A 1 101 ? -15.192 7.223 2.930 1.00 91.12 101 GLY A C 1
ATOM 790 O O . GLY A 1 101 ? -15.931 7.290 1.953 1.00 91.12 101 GLY A O 1
ATOM 791 N N . GLY A 1 102 ? -14.140 6.402 2.977 1.00 93.94 102 GLY A N 1
ATOM 792 C CA . GLY A 1 102 ? -13.782 5.425 1.946 1.00 93.94 102 GLY A CA 1
ATOM 793 C C . GLY A 1 102 ? -13.417 4.071 2.556 1.00 93.94 102 GLY A C 1
ATOM 794 O O . GLY A 1 102 ? -13.442 3.902 3.773 1.00 93.94 102 GLY A O 1
ATOM 795 N N . SER A 1 103 ? -13.059 3.106 1.710 1.00 96.19 103 SER A N 1
ATOM 796 C CA . SER A 1 103 ? -12.511 1.825 2.162 1.00 96.19 103 SER A CA 1
ATOM 797 C C . SER A 1 103 ? -11.005 1.949 2.348 1.00 96.19 103 SER A C 1
ATOM 799 O O . SER A 1 103 ? -10.319 2.452 1.462 1.00 96.19 103 SER A O 1
ATOM 801 N N . TYR A 1 104 ? -10.466 1.500 3.478 1.00 98.31 104 TYR A N 1
ATOM 802 C CA . TYR A 1 104 ? -9.026 1.536 3.731 1.00 98.31 104 TYR A CA 1
ATOM 803 C C . TYR A 1 104 ? -8.530 0.333 4.526 1.00 98.31 104 TYR A C 1
ATOM 805 O O . TYR A 1 104 ? -9.231 -0.212 5.382 1.00 98.31 104 TYR A O 1
ATOM 813 N N . GLY A 1 105 ? -7.272 -0.034 4.293 1.00 98.38 105 GLY A N 1
ATOM 814 C CA . GLY A 1 105 ? -6.655 -1.180 4.948 1.00 98.38 105 GLY A CA 1
ATOM 815 C C . GLY A 1 105 ? -5.145 -1.071 5.094 1.00 98.38 105 GLY A C 1
ATOM 816 O O . GLY A 1 105 ? -4.485 -0.281 4.413 1.00 98.38 105 GLY A O 1
ATOM 817 N N . VAL A 1 106 ? -4.604 -1.901 5.984 1.00 98.62 106 VAL A N 1
ATOM 818 C CA . VAL A 1 106 ? -3.171 -2.042 6.283 1.00 98.62 106 VAL A CA 1
ATOM 819 C C . VAL A 1 106 ? -2.803 -3.505 6.446 1.00 98.62 106 VAL A C 1
ATOM 821 O O . VAL A 1 106 ? -3.592 -4.321 6.912 1.00 98.62 106 VAL A O 1
ATOM 824 N N . TYR A 1 107 ? -1.571 -3.827 6.075 1.00 98.75 107 TYR A N 1
ATOM 825 C CA . TYR A 1 107 ? -1.034 -5.173 6.129 1.00 98.75 107 TYR A CA 1
ATOM 826 C C . TYR A 1 107 ? 0.456 -5.130 6.443 1.00 98.75 107 TYR A C 1
ATOM 828 O O . TYR A 1 107 ? 1.209 -4.392 5.802 1.00 98.75 107 TYR A O 1
ATOM 836 N N . LEU A 1 108 ? 0.886 -5.948 7.398 1.00 98.81 108 LEU A N 1
ATOM 837 C CA . LEU A 1 108 ? 2.289 -6.210 7.684 1.00 98.81 108 LEU A CA 1
ATOM 838 C C . LEU A 1 108 ? 2.452 -7.684 8.026 1.00 98.81 108 LEU A C 1
ATOM 840 O O . LEU A 1 108 ? 1.883 -8.167 9.004 1.00 98.81 108 LEU A O 1
ATOM 844 N N . LYS A 1 109 ? 3.264 -8.389 7.246 1.00 98.62 109 LYS A N 1
ATOM 845 C CA . LYS A 1 109 ? 3.595 -9.790 7.492 1.00 98.62 109 LYS A CA 1
ATOM 846 C C . LYS A 1 109 ? 5.098 -9.967 7.532 1.00 98.62 109 LYS A C 1
ATOM 848 O O . LYS A 1 109 ? 5.812 -9.544 6.620 1.00 98.62 109 LYS A O 1
ATOM 853 N N . ARG A 1 110 ? 5.577 -10.654 8.568 1.00 98.06 110 ARG A N 1
ATOM 854 C CA . ARG A 1 110 ? 6.959 -11.117 8.616 1.00 98.06 110 ARG A CA 1
ATOM 855 C C . ARG A 1 110 ? 7.143 -12.249 7.613 1.00 98.06 110 ARG A C 1
ATOM 857 O O . ARG A 1 110 ? 6.430 -13.248 7.656 1.00 98.06 110 ARG A O 1
ATOM 864 N N . ILE A 1 111 ? 8.136 -12.109 6.743 1.00 97.12 111 ILE A N 1
ATOM 865 C CA . ILE A 1 111 ? 8.446 -13.125 5.736 1.00 97.12 111 ILE A CA 1
ATOM 866 C C . ILE A 1 111 ? 8.803 -14.451 6.420 1.00 97.12 111 ILE A C 1
ATOM 868 O O . ILE A 1 111 ? 9.611 -14.472 7.354 1.00 97.12 111 ILE A O 1
ATOM 872 N N . GLY A 1 112 ? 8.176 -15.541 5.966 1.00 92.75 112 GLY A N 1
ATOM 873 C CA . GLY A 1 112 ? 8.334 -16.879 6.551 1.00 92.75 112 GLY A CA 1
ATOM 874 C C . GLY A 1 112 ? 7.653 -17.081 7.915 1.00 92.75 112 GLY A C 1
ATOM 875 O O . GLY A 1 112 ? 7.972 -18.035 8.617 1.00 92.75 112 GLY A O 1
ATOM 876 N N . SER A 1 113 ? 6.750 -16.184 8.320 1.00 94.56 113 SER A N 1
ATOM 877 C CA . SER A 1 113 ? 6.035 -16.220 9.604 1.00 94.56 113 SER A CA 1
ATOM 878 C C . SER A 1 113 ? 4.590 -15.711 9.434 1.00 94.56 113 SER A C 1
ATOM 880 O O . SER A 1 113 ? 4.116 -15.514 8.314 1.00 94.56 113 SER A O 1
ATOM 882 N N . GLY A 1 114 ? 3.867 -15.546 10.545 1.00 92.94 114 GLY A N 1
ATOM 883 C CA . GLY A 1 114 ? 2.516 -14.983 10.585 1.00 92.94 114 GLY A CA 1
ATOM 884 C C . GLY A 1 114 ? 2.426 -13.483 10.266 1.00 92.94 114 GLY A C 1
ATOM 885 O O . GLY A 1 114 ? 3.429 -12.780 10.107 1.00 92.94 114 GLY A O 1
ATOM 886 N N . THR A 1 115 ? 1.182 -13.018 10.170 1.00 97.31 115 THR A N 1
ATOM 887 C CA . THR A 1 115 ? 0.808 -11.618 9.941 1.00 97.31 115 THR A CA 1
ATOM 888 C C . THR A 1 115 ? 0.778 -10.859 11.269 1.00 97.31 115 THR A C 1
ATOM 890 O O . THR A 1 115 ? 0.157 -11.323 12.220 1.00 97.31 115 THR A O 1
ATOM 893 N N . ASP A 1 116 ? 1.427 -9.696 11.327 1.00 97.38 116 ASP A N 1
ATOM 894 C CA . ASP A 1 116 ? 1.524 -8.873 12.541 1.00 97.38 116 ASP A CA 1
ATOM 895 C C . ASP A 1 116 ? 0.420 -7.802 12.609 1.00 97.38 116 ASP A C 1
ATOM 897 O O . ASP A 1 116 ? -0.105 -7.503 13.682 1.00 97.38 116 ASP A O 1
ATOM 901 N N . VAL A 1 117 ? 0.076 -7.213 11.459 1.00 98.38 117 VAL A N 1
ATOM 902 C CA . VAL A 1 117 ? -0.962 -6.179 11.318 1.00 98.38 117 VAL A CA 1
ATOM 903 C C . VAL A 1 117 ? -1.850 -6.535 10.140 1.00 98.38 117 VAL A C 1
ATOM 905 O O . VAL A 1 117 ? -1.334 -6.796 9.048 1.00 98.38 117 VAL A O 1
ATOM 908 N N . ASN A 1 118 ? -3.166 -6.501 10.339 1.00 97.50 118 ASN A N 1
ATOM 909 C CA . ASN A 1 118 ? -4.120 -6.769 9.275 1.00 97.50 118 ASN A CA 1
ATOM 910 C C . ASN A 1 118 ? -5.461 -6.046 9.463 1.00 97.50 118 ASN A C 1
ATOM 912 O O . ASN A 1 118 ? -6.179 -6.247 10.433 1.00 97.50 118 ASN A O 1
ATOM 916 N N . LEU A 1 119 ? -5.806 -5.196 8.502 1.00 98.38 119 LEU A N 1
ATOM 917 C CA . LEU A 1 119 ? -7.119 -4.574 8.394 1.00 98.38 119 LEU A CA 1
ATOM 918 C C . LEU A 1 119 ? -7.508 -4.545 6.921 1.00 98.38 119 LEU A C 1
ATOM 920 O O . LEU A 1 119 ? -6.773 -3.972 6.114 1.00 98.38 119 LEU A O 1
ATOM 924 N N . GLN A 1 120 ? -8.653 -5.141 6.583 1.00 97.75 120 GLN A N 1
ATOM 925 C CA . GLN A 1 120 ? -9.148 -5.258 5.204 1.00 97.75 120 GLN A CA 1
ATOM 926 C C . GLN A 1 120 ? -8.103 -5.808 4.212 1.00 97.75 120 GLN A C 1
ATOM 928 O O . GLN A 1 120 ? -8.103 -5.484 3.028 1.00 97.75 120 GLN A O 1
ATOM 933 N N . GLU A 1 121 ? -7.195 -6.670 4.664 1.00 97.62 121 GLU A N 1
ATOM 934 C CA . GLU A 1 121 ? -6.060 -7.146 3.875 1.00 97.62 121 GLU A CA 1
ATOM 935 C C . GLU A 1 121 ? -6.470 -8.009 2.671 1.00 97.62 121 GLU A C 1
ATOM 937 O O . GLU A 1 121 ? -5.733 -8.093 1.686 1.00 97.62 121 GLU A O 1
ATOM 942 N N . GLY A 1 122 ? -7.640 -8.649 2.756 1.00 97.31 122 GLY A N 1
ATOM 943 C CA . GLY A 1 122 ? -8.214 -9.512 1.723 1.00 97.31 122 GLY A CA 1
ATOM 944 C C . GLY A 1 122 ? -9.327 -8.865 0.896 1.00 97.31 122 GLY A C 1
ATOM 945 O O . GLY A 1 122 ? -9.954 -9.576 0.101 1.00 97.31 122 GLY A O 1
ATOM 946 N N . VAL A 1 123 ? -9.594 -7.573 1.113 1.00 96.38 123 VAL A N 1
ATOM 947 C CA . VAL A 1 123 ? -10.551 -6.782 0.331 1.00 96.38 123 VAL A CA 1
ATOM 948 C C . VAL A 1 123 ? -9.927 -6.443 -1.014 1.00 96.38 123 VAL A C 1
ATOM 950 O O . VAL A 1 123 ? -8.747 -6.100 -1.082 1.00 96.38 123 VAL A O 1
ATOM 953 N N . ILE A 1 124 ? -10.723 -6.593 -2.070 1.00 97.25 124 ILE A N 1
ATOM 954 C CA . ILE A 1 124 ? -10.352 -6.201 -3.426 1.00 97.25 124 ILE A CA 1
ATOM 955 C C . ILE A 1 124 ? -10.529 -4.690 -3.541 1.00 97.25 124 ILE A C 1
ATOM 957 O O . ILE A 1 124 ? -11.582 -4.164 -3.183 1.00 97.25 124 ILE A O 1
ATOM 961 N N . PHE A 1 125 ? -9.496 -4.014 -4.024 1.00 95.81 125 PHE A N 1
ATOM 962 C CA . PHE A 1 125 ? -9.493 -2.577 -4.265 1.00 95.81 125 PHE A CA 1
ATOM 963 C C . PHE A 1 125 ? -8.753 -2.262 -5.564 1.00 95.81 125 PHE A C 1
ATOM 965 O O . PHE A 1 125 ? -7.964 -3.075 -6.059 1.00 95.81 125 PHE A O 1
ATOM 972 N N . GLU A 1 126 ? -8.968 -1.055 -6.075 1.00 93.75 126 GLU A N 1
ATOM 973 C CA . GLU A 1 126 ? -8.250 -0.532 -7.231 1.00 93.75 126 GLU A CA 1
ATOM 974 C C . GLU A 1 126 ? -6.818 -0.083 -6.858 1.00 93.75 126 GLU A C 1
ATOM 976 O O . GLU A 1 126 ? -6.629 0.861 -6.084 1.00 93.75 126 GLU A O 1
ATOM 981 N N . PRO A 1 127 ? -5.765 -0.740 -7.384 1.00 95.69 127 PRO A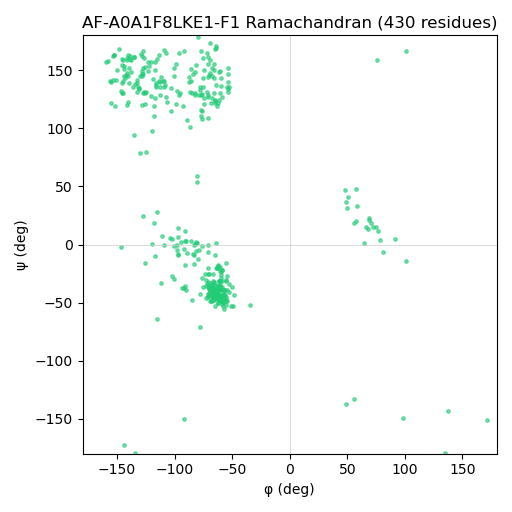 N 1
ATOM 982 C CA . PRO A 1 127 ? -4.393 -0.541 -6.916 1.00 95.69 127 PRO A CA 1
ATOM 983 C C . PRO A 1 127 ? -3.666 0.659 -7.514 1.00 95.69 127 PRO A C 1
ATOM 985 O O . PRO A 1 127 ? -2.522 0.957 -7.126 1.00 95.69 127 PRO A O 1
ATOM 988 N N . ALA A 1 128 ? -4.246 1.297 -8.529 1.00 94.25 128 ALA A N 1
ATOM 989 C CA . ALA A 1 128 ? -3.564 2.274 -9.352 1.00 94.25 128 ALA A CA 1
ATOM 990 C C . ALA A 1 128 ? -2.194 1.745 -9.828 1.00 94.25 128 ALA A C 1
ATOM 992 O O . ALA A 1 128 ? -2.014 0.586 -10.209 1.00 94.25 128 ALA A O 1
ATOM 993 N N . SER A 1 129 ? -1.168 2.594 -9.787 1.00 97.12 129 SER A N 1
ATOM 994 C CA . SER A 1 129 ? 0.182 2.222 -10.219 1.00 97.12 129 SER A CA 1
ATOM 995 C C . SER A 1 129 ? 0.924 1.243 -9.298 1.00 97.12 129 SER A C 1
ATOM 997 O O . SER A 1 129 ? 2.058 0.884 -9.626 1.00 97.12 129 SER A O 1
ATOM 999 N N . ALA A 1 130 ? 0.349 0.791 -8.176 1.00 98.25 130 ALA A N 1
ATOM 1000 C CA . ALA A 1 130 ? 0.990 -0.237 -7.354 1.00 98.25 130 ALA A CA 1
ATOM 100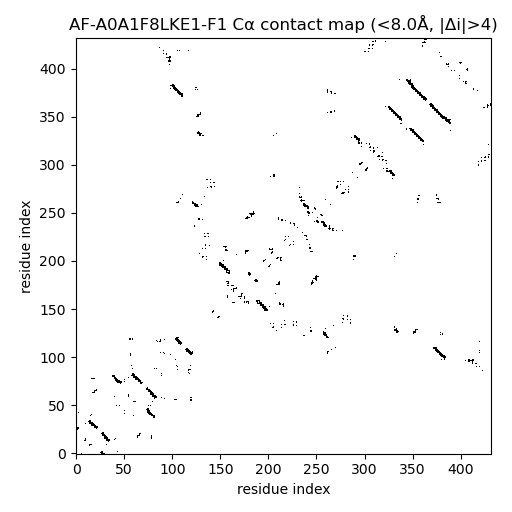1 C C . ALA A 1 130 ? 1.088 -1.581 -8.103 1.00 98.25 130 ALA A C 1
ATOM 1003 O O . ALA A 1 130 ? 2.103 -2.272 -7.991 1.00 98.25 130 ALA A O 1
ATOM 1004 N N . LEU A 1 131 ? 0.108 -1.898 -8.962 1.00 98.12 131 LEU A N 1
ATOM 1005 C CA . LEU A 1 131 ? 0.072 -3.135 -9.755 1.00 98.12 131 LEU A CA 1
ATOM 1006 C C . LEU A 1 131 ? 1.126 -3.183 -10.881 1.00 98.12 131 LEU A C 1
ATOM 1008 O O . LEU A 1 131 ? 1.377 -4.234 -11.471 1.00 98.12 131 LEU A O 1
ATOM 1012 N N . LYS A 1 132 ? 1.860 -2.090 -11.131 1.00 98.69 132 LYS A N 1
ATOM 1013 C CA . LYS A 1 132 ? 3.055 -2.111 -11.999 1.00 98.69 132 LYS A CA 1
ATOM 1014 C C . LYS A 1 132 ? 4.127 -3.089 -11.490 1.00 98.69 132 LYS A C 1
ATOM 1016 O O . LYS A 1 132 ? 4.912 -3.602 -12.281 1.00 98.69 132 LYS A O 1
ATOM 1021 N N . ALA A 1 133 ? 4.109 -3.437 -10.199 1.00 98.69 133 ALA A N 1
ATOM 1022 C CA . ALA A 1 133 ? 4.950 -4.501 -9.649 1.00 98.69 133 ALA A CA 1
ATOM 1023 C C . ALA A 1 133 ? 4.712 -5.875 -10.313 1.00 98.69 133 ALA A C 1
ATOM 1025 O O . ALA A 1 133 ? 5.667 -6.633 -10.472 1.00 98.69 133 ALA A O 1
ATOM 1026 N N . LEU A 1 134 ? 3.485 -6.173 -10.766 1.00 98.81 134 LEU A N 1
ATOM 1027 C CA . LEU A 1 134 ? 3.180 -7.384 -11.538 1.00 98.81 134 LEU A CA 1
ATOM 1028 C C . LEU A 1 134 ? 3.885 -7.375 -12.902 1.00 98.81 134 LEU A C 1
ATOM 1030 O O . LEU A 1 134 ? 4.442 -8.386 -13.323 1.00 98.81 134 LEU A O 1
ATOM 1034 N N . HIS A 1 135 ? 3.923 -6.214 -13.560 1.00 98.81 135 HIS A N 1
ATOM 1035 C CA . HIS A 1 135 ? 4.601 -6.035 -14.845 1.00 98.81 135 HIS A CA 1
ATOM 1036 C C . HIS A 1 135 ? 6.118 -6.195 -14.690 1.00 98.81 135 HIS A C 1
ATOM 1038 O O . HIS A 1 135 ? 6.752 -6.885 -15.488 1.00 98.81 135 HIS A O 1
ATOM 1044 N N . LEU A 1 136 ? 6.690 -5.615 -13.624 1.00 98.88 136 LEU A N 1
ATOM 1045 C CA . LEU A 1 136 ? 8.100 -5.790 -13.271 1.00 98.88 136 LEU A CA 1
ATOM 1046 C C . LEU A 1 136 ? 8.431 -7.267 -13.025 1.00 98.88 136 LEU A C 1
ATOM 1048 O O . LEU A 1 136 ? 9.420 -7.768 -13.560 1.00 98.88 136 LEU A O 1
ATOM 1052 N N . LEU A 1 137 ? 7.604 -7.964 -12.236 1.00 98.81 137 LEU A N 1
ATOM 1053 C CA . LEU A 1 137 ? 7.795 -9.385 -11.965 1.00 98.81 137 LEU A CA 1
ATOM 1054 C C . LEU A 1 137 ? 7.760 -10.201 -13.262 1.00 98.81 137 LEU A C 1
ATOM 1056 O O . LEU A 1 137 ? 8.657 -11.007 -13.490 1.00 98.81 137 LEU A O 1
ATOM 1060 N N . HIS A 1 138 ? 6.761 -9.980 -14.119 1.00 98.88 138 HIS A N 1
ATOM 1061 C CA . HIS A 1 138 ? 6.643 -10.693 -15.389 1.00 98.88 138 HIS A CA 1
ATOM 1062 C C . HIS A 1 138 ? 7.885 -10.506 -16.268 1.00 98.88 138 HIS A C 1
ATOM 1064 O O . HIS A 1 138 ? 8.497 -11.490 -16.682 1.00 98.88 138 HIS A O 1
ATOM 1070 N N . ALA A 1 139 ? 8.290 -9.256 -16.509 1.00 98.81 139 ALA A N 1
ATOM 1071 C CA . ALA A 1 139 ? 9.442 -8.941 -17.350 1.00 98.81 139 ALA A CA 1
ATOM 1072 C C . ALA A 1 139 ? 10.729 -9.594 -16.819 1.00 98.81 139 ALA A C 1
ATOM 1074 O O . ALA A 1 139 ? 11.443 -10.270 -17.557 1.00 98.81 139 ALA A O 1
ATOM 1075 N N . LEU A 1 140 ? 11.000 -9.484 -15.515 1.00 98.88 140 LEU A N 1
ATOM 1076 C CA . LEU A 1 140 ? 12.201 -10.086 -14.931 1.00 98.88 140 LEU A CA 1
ATOM 1077 C C . LEU A 1 140 ? 12.148 -11.617 -14.888 1.00 98.88 140 LEU A C 1
ATOM 1079 O O . LEU A 1 140 ? 13.200 -12.251 -14.938 1.00 98.88 140 LEU A O 1
ATOM 1083 N N . ARG A 1 141 ? 10.959 -12.233 -14.862 1.00 98.56 141 ARG A N 1
ATOM 1084 C CA . ARG A 1 141 ? 10.833 -13.687 -15.038 1.00 98.56 141 ARG A CA 1
ATOM 1085 C C . ARG A 1 141 ? 11.213 -14.119 -16.452 1.00 98.56 141 ARG A C 1
ATOM 1087 O O . ARG A 1 141 ? 11.856 -15.155 -16.596 1.00 98.56 141 ARG A O 1
ATOM 1094 N N . ARG A 1 142 ? 10.876 -13.330 -17.480 1.00 98.50 142 ARG A N 1
ATOM 1095 C CA . ARG A 1 142 ? 11.320 -13.591 -18.862 1.00 98.50 142 ARG A CA 1
ATOM 1096 C C . ARG A 1 142 ? 12.832 -13.443 -19.011 1.00 98.50 142 ARG A C 1
ATOM 1098 O O . ARG A 1 142 ? 13.452 -14.300 -19.639 1.00 98.50 142 ARG A O 1
ATOM 1105 N N . VAL A 1 143 ? 13.418 -12.427 -18.372 1.00 98.69 143 VAL A N 1
ATOM 1106 C CA . VAL A 1 143 ? 14.879 -12.251 -18.307 1.00 98.69 143 VAL A CA 1
ATOM 1107 C C . VAL A 1 143 ? 15.547 -13.432 -17.602 1.00 98.69 143 VAL A C 1
ATOM 1109 O O . VAL A 1 143 ? 16.496 -14.011 -18.120 1.00 98.69 143 VAL A O 1
ATOM 1112 N N . GLN A 1 144 ? 15.014 -13.860 -16.456 1.00 98.38 144 GLN A N 1
ATOM 1113 C CA . GLN A 1 144 ? 15.527 -15.025 -15.734 1.00 98.38 144 GLN A CA 1
ATOM 1114 C C . GLN A 1 144 ? 15.426 -16.325 -16.538 1.00 98.38 144 GLN A C 1
ATOM 1116 O O . GLN A 1 144 ? 16.307 -17.172 -16.436 1.00 98.38 144 GLN A O 1
ATOM 1121 N N . ALA A 1 145 ? 14.372 -16.480 -17.338 1.00 98.00 145 ALA A N 1
ATOM 1122 C CA . ALA A 1 145 ? 14.195 -17.621 -18.228 1.00 98.00 145 ALA A CA 1
ATOM 1123 C C . ALA A 1 145 ? 15.076 -17.557 -19.493 1.00 98.00 145 ALA A C 1
ATOM 1125 O O . ALA A 1 145 ? 14.983 -18.447 -20.334 1.00 98.00 145 ALA A O 1
ATOM 1126 N N . GLY A 1 146 ? 15.881 -16.501 -19.674 1.00 98.00 146 GLY A N 1
ATOM 1127 C CA . GLY A 1 146 ? 16.702 -16.295 -20.871 1.00 98.00 146 GLY A CA 1
ATOM 1128 C C . GLY A 1 146 ? 15.895 -16.000 -22.139 1.00 98.00 146 GLY A C 1
ATOM 1129 O O . GLY A 1 146 ? 16.433 -16.069 -23.238 1.00 98.00 146 GLY A O 1
ATOM 1130 N N . SER A 1 147 ? 14.601 -15.690 -22.007 1.00 97.31 147 SER A N 1
ATOM 1131 C CA . SER A 1 147 ? 13.731 -15.353 -23.143 1.00 97.31 147 SER A CA 1
ATOM 1132 C C . SER A 1 147 ? 13.849 -13.887 -23.565 1.00 97.31 147 SER A C 1
ATOM 1134 O O . SER A 1 147 ? 13.392 -13.527 -24.646 1.00 97.31 147 SER A O 1
ATOM 1136 N N . GLU A 1 148 ? 14.409 -13.044 -22.696 1.00 96.75 148 GLU A N 1
ATOM 1137 C CA . GLU A 1 148 ? 14.669 -11.620 -22.908 1.00 96.75 148 GLU A CA 1
ATOM 1138 C C . GLU A 1 148 ? 15.925 -11.204 -22.138 1.00 96.75 148 GLU A C 1
ATOM 1140 O O . GLU A 1 148 ? 16.415 -11.932 -21.275 1.00 96.75 148 GLU A O 1
ATOM 1145 N N . PHE A 1 149 ? 16.425 -10.008 -22.421 1.00 98.25 149 PHE A N 1
ATOM 1146 C CA . PHE A 1 149 ? 17.563 -9.408 -21.740 1.00 98.25 149 PHE A CA 1
ATOM 1147 C C . PHE A 1 149 ? 17.180 -8.021 -21.230 1.00 98.25 149 PHE A C 1
ATOM 1149 O O . PHE A 1 149 ? 16.241 -7.393 -21.718 1.00 98.25 149 PHE A O 1
ATOM 1156 N N . LEU A 1 150 ? 17.929 -7.497 -20.258 1.00 98.38 150 LEU A N 1
ATOM 1157 C CA . LEU A 1 150 ? 17.720 -6.117 -19.803 1.00 98.38 150 LEU A CA 1
ATOM 1158 C C . LEU A 1 150 ? 17.976 -5.087 -20.917 1.00 98.38 150 LEU A C 1
ATOM 1160 O O . LEU A 1 150 ? 17.464 -3.982 -20.817 1.00 98.38 150 LEU A O 1
ATOM 1164 N N . THR A 1 151 ? 18.710 -5.462 -21.964 1.00 98.44 151 THR A N 1
ATOM 1165 C CA . THR A 1 151 ? 18.969 -4.675 -23.182 1.00 98.44 151 THR A CA 1
ATOM 1166 C C . THR A 1 151 ? 18.027 -5.043 -24.334 1.00 98.44 151 THR A C 1
ATOM 1168 O O . THR A 1 151 ? 18.323 -4.783 -25.493 1.00 98.44 151 THR A O 1
ATOM 1171 N N . THR A 1 152 ? 16.938 -5.772 -24.069 1.00 98.38 152 THR A N 1
ATOM 1172 C CA . THR A 1 152 ? 15.929 -6.019 -25.101 1.00 98.38 152 THR A CA 1
ATOM 1173 C C . THR A 1 152 ? 15.233 -4.707 -25.432 1.00 98.38 152 THR A C 1
ATOM 1175 O O . THR A 1 152 ? 14.674 -4.074 -24.538 1.00 98.38 152 THR A O 1
ATOM 1178 N N . ASP A 1 153 ? 15.225 -4.358 -26.716 1.00 98.25 153 ASP A N 1
ATOM 1179 C CA . ASP A 1 153 ? 14.513 -3.206 -27.258 1.00 98.25 153 ASP A CA 1
ATOM 1180 C C . ASP A 1 153 ? 13.001 -3.318 -27.026 1.00 98.25 153 ASP A C 1
ATOM 1182 O O . ASP A 1 153 ? 12.341 -4.279 -27.444 1.00 98.25 153 ASP A O 1
ATOM 1186 N N . ILE A 1 154 ? 12.435 -2.301 -26.378 1.00 97.88 154 ILE A N 1
ATOM 1187 C CA . ILE A 1 154 ? 11.000 -2.170 -26.144 1.00 97.88 154 ILE A CA 1
ATOM 1188 C C . ILE A 1 154 ? 10.497 -0.909 -26.833 1.00 97.88 154 ILE A C 1
ATOM 1190 O O . ILE A 1 154 ? 10.883 0.210 -26.492 1.00 97.88 154 ILE A O 1
ATOM 1194 N N . THR A 1 155 ? 9.568 -1.092 -27.769 1.00 95.12 155 THR A N 1
ATOM 1195 C CA . THR A 1 155 ? 8.840 0.020 -28.376 1.00 95.12 155 THR A CA 1
ATOM 1196 C C . THR A 1 155 ? 7.767 0.540 -27.426 1.00 95.12 155 THR A C 1
ATOM 1198 O O . THR A 1 155 ? 6.916 -0.223 -26.963 1.00 95.12 155 THR A O 1
ATOM 1201 N N . TRP A 1 156 ? 7.752 1.847 -27.193 1.00 92.56 156 TRP A N 1
ATOM 1202 C CA . TRP A 1 156 ? 6.722 2.528 -26.416 1.00 92.56 156 TRP A CA 1
ATOM 1203 C C . TRP A 1 156 ? 6.270 3.818 -27.104 1.00 92.56 156 TRP A C 1
ATOM 1205 O O . TRP A 1 156 ? 6.925 4.315 -28.018 1.00 92.56 156 TRP A O 1
ATOM 1215 N N . TYR A 1 157 ? 5.100 4.315 -26.709 1.00 87.62 157 TYR A N 1
ATOM 1216 C CA . TYR A 1 157 ? 4.367 5.340 -27.447 1.00 87.62 157 TYR A CA 1
ATOM 1217 C C . TYR A 1 157 ? 4.244 6.593 -26.591 1.00 87.62 157 TYR A C 1
ATOM 1219 O O . TYR A 1 157 ? 3.751 6.529 -25.464 1.00 87.62 157 TYR A O 1
ATOM 1227 N N . ALA A 1 158 ? 4.671 7.726 -27.136 1.00 79.88 158 ALA A N 1
ATOM 1228 C CA . ALA A 1 158 ? 4.408 9.033 -26.552 1.00 79.88 158 ALA A CA 1
ATOM 1229 C C . ALA A 1 158 ? 3.227 9.686 -27.259 1.00 79.88 158 ALA A C 1
ATOM 1231 O O . ALA A 1 158 ? 2.923 9.365 -28.406 1.00 79.88 158 ALA A O 1
ATOM 1232 N N . LYS A 1 159 ? 2.535 10.600 -26.584 1.00 71.81 159 LYS A N 1
ATOM 1233 C CA . LYS A 1 159 ? 1.438 11.345 -27.203 1.00 71.81 159 LYS A CA 1
ATOM 1234 C C . LYS A 1 159 ? 2.015 12.287 -28.289 1.00 71.81 159 LYS A C 1
ATOM 1236 O O . LYS A 1 159 ? 3.117 12.793 -28.104 1.00 71.81 159 LYS A O 1
ATOM 1241 N N . PRO A 1 160 ? 1.325 12.534 -29.425 1.00 62.81 160 PRO A N 1
ATOM 1242 C CA . PRO A 1 160 ? 1.937 13.146 -30.615 1.00 62.81 160 PRO A CA 1
ATOM 1243 C C . PRO A 1 160 ? 2.476 14.570 -30.430 1.00 62.81 160 PRO A C 1
ATOM 1245 O O . PRO A 1 160 ? 3.236 15.040 -31.268 1.00 62.81 160 PRO A O 1
ATOM 1248 N N . THR A 1 161 ? 2.054 15.261 -29.370 1.00 68.94 161 THR A N 1
ATOM 1249 C CA . THR A 1 161 ? 2.387 16.665 -29.069 1.00 68.94 161 THR A CA 1
ATOM 1250 C C . THR A 1 161 ? 3.337 16.828 -27.885 1.00 68.94 161 THR A C 1
ATOM 1252 O O . THR A 1 161 ? 3.675 17.952 -27.533 1.00 68.94 161 THR A O 1
ATOM 1255 N N . ASP A 1 162 ? 3.741 15.714 -27.281 1.00 71.12 162 ASP A N 1
ATOM 1256 C CA . ASP A 1 162 ? 4.282 15.619 -25.927 1.00 71.12 162 ASP A CA 1
ATOM 1257 C C . ASP A 1 162 ? 5.601 14.811 -26.025 1.00 71.12 162 ASP A C 1
ATOM 1259 O O . ASP A 1 162 ? 5.600 13.583 -25.850 1.00 71.12 162 ASP A O 1
ATOM 1263 N N . PRO A 1 163 ? 6.713 15.445 -26.462 1.00 72.25 163 PRO A N 1
ATOM 1264 C CA . PRO A 1 163 ? 7.932 14.742 -26.863 1.00 72.25 163 PRO A CA 1
ATOM 1265 C C . PRO A 1 163 ? 8.819 14.321 -25.683 1.00 72.25 163 PRO A C 1
ATOM 1267 O O . PRO A 1 163 ? 9.893 13.767 -25.925 1.00 72.25 163 PRO A O 1
ATOM 1270 N N . ALA A 1 164 ? 8.425 14.588 -24.430 1.00 85.06 164 ALA A N 1
ATOM 1271 C CA . ALA A 1 164 ? 9.306 14.399 -23.287 1.00 85.06 164 ALA A CA 1
ATOM 1272 C C . ALA A 1 164 ? 9.540 12.909 -23.011 1.00 85.06 164 ALA A C 1
ATOM 1274 O O . ALA A 1 164 ? 8.663 12.175 -22.536 1.00 85.06 164 ALA A O 1
ATOM 1275 N N . ARG A 1 165 ? 10.749 12.438 -23.289 1.00 88.25 165 ARG A N 1
ATOM 1276 C CA . ARG A 1 165 ? 11.136 11.032 -23.232 1.00 88.25 165 ARG A CA 1
ATOM 1277 C C . ARG A 1 165 ? 11.660 10.621 -21.862 1.00 88.25 165 ARG A C 1
ATOM 1279 O O . ARG A 1 165 ? 11.353 9.524 -21.387 1.00 88.25 165 ARG A O 1
ATOM 1286 N N . TYR A 1 166 ? 12.434 11.493 -21.222 1.00 91.50 166 TYR A N 1
ATOM 1287 C CA . TYR A 1 166 ? 13.180 11.169 -20.009 1.00 91.50 166 TYR A CA 1
ATOM 1288 C C . TYR A 1 166 ? 12.893 12.128 -18.846 1.00 91.50 166 TYR A C 1
ATOM 1290 O O . TYR A 1 166 ? 12.578 13.301 -19.056 1.00 91.50 166 TYR A O 1
ATOM 1298 N N . PRO A 1 167 ? 13.043 11.663 -17.589 1.00 89.62 167 PRO A N 1
ATOM 1299 C CA . PRO A 1 167 ? 13.010 12.547 -16.429 1.00 89.62 167 PRO A CA 1
ATOM 1300 C C . PRO A 1 167 ? 14.012 13.695 -16.562 1.00 89.62 167 PRO A C 1
ATOM 1302 O O . PRO A 1 167 ? 15.188 13.459 -16.826 1.00 89.62 167 PRO A O 1
ATOM 1305 N N . GLY A 1 168 ? 13.550 14.921 -16.317 1.00 88.94 168 GLY A N 1
ATOM 1306 C CA . GLY A 1 168 ? 14.354 16.141 -16.442 1.00 88.94 168 GLY A CA 1
ATOM 1307 C C . GLY A 1 168 ? 14.098 16.919 -17.733 1.00 88.94 168 GLY A C 1
ATOM 1308 O O . GLY A 1 168 ? 14.459 18.090 -17.801 1.00 88.94 168 GLY A O 1
ATOM 1309 N N . GLU A 1 169 ? 13.432 16.316 -18.717 1.00 90.12 169 GLU A N 1
ATOM 1310 C CA . GLU A 1 169 ? 12.935 17.045 -19.882 1.00 90.12 169 GLU A CA 1
ATOM 1311 C C . GLU A 1 169 ? 11.707 17.892 -19.525 1.00 90.12 169 GLU A C 1
ATOM 1313 O O . GLU A 1 169 ? 10.927 17.551 -18.625 1.00 90.12 169 GLU A O 1
ATOM 1318 N N . THR A 1 170 ? 11.545 19.007 -20.240 1.00 87.62 170 THR A N 1
ATOM 1319 C CA . THR A 1 170 ? 10.372 19.883 -20.138 1.00 87.62 170 THR A CA 1
ATOM 1320 C C . THR A 1 170 ? 9.098 19.062 -20.328 1.00 87.62 170 THR A C 1
ATOM 1322 O O . THR A 1 170 ? 9.051 18.199 -21.194 1.00 87.62 170 THR A O 1
ATOM 1325 N N . ASP A 1 171 ? 8.090 19.301 -19.489 1.00 84.88 171 ASP A N 1
ATOM 1326 C CA . ASP A 1 171 ? 6.773 18.645 -19.519 1.00 84.88 171 ASP A CA 1
ATOM 1327 C C . ASP A 1 171 ? 6.731 17.129 -19.234 1.00 84.88 171 ASP A C 1
ATOM 1329 O O . ASP A 1 171 ? 5.643 16.567 -19.100 1.00 84.88 171 ASP A O 1
ATOM 1333 N N . TYR A 1 172 ? 7.869 16.468 -18.953 1.00 88.44 172 TYR A N 1
ATOM 1334 C CA . TYR A 1 172 ? 7.913 15.033 -18.605 1.00 88.44 172 TYR A CA 1
ATOM 1335 C C . TYR A 1 172 ? 6.913 14.636 -17.504 1.00 88.44 172 TYR A C 1
ATOM 1337 O O . TYR A 1 172 ? 6.337 13.547 -17.523 1.00 88.44 172 TYR A O 1
ATOM 1345 N N . GLY A 1 173 ? 6.704 15.517 -16.521 1.00 84.19 173 GLY A N 1
ATOM 1346 C CA . GLY A 1 173 ? 5.783 15.285 -15.410 1.00 84.19 173 GLY A CA 1
ATOM 1347 C C . GLY A 1 173 ? 4.326 15.083 -15.837 1.00 84.19 173 GLY A C 1
ATOM 1348 O O . GLY A 1 173 ? 3.636 14.281 -15.201 1.00 84.19 173 GLY A O 1
ATOM 1349 N N . ASP A 1 174 ? 3.883 15.769 -16.892 1.00 82.56 174 ASP A N 1
ATOM 1350 C CA . ASP A 1 174 ? 2.555 15.616 -17.492 1.00 82.56 174 ASP A CA 1
ATOM 1351 C C . ASP A 1 174 ? 2.557 14.452 -18.496 1.00 82.56 174 ASP A C 1
ATOM 1353 O O . ASP A 1 174 ? 1.736 13.535 -18.390 1.00 82.56 174 ASP A O 1
ATOM 1357 N N . ASP A 1 175 ? 3.554 14.421 -19.382 1.00 85.44 175 ASP A N 1
ATOM 1358 C CA . ASP A 1 175 ? 3.701 13.442 -20.463 1.00 85.44 175 ASP A CA 1
ATOM 1359 C C . ASP A 1 175 ? 3.724 11.997 -19.959 1.00 85.44 175 ASP A C 1
ATOM 1361 O O . ASP A 1 175 ? 3.030 11.127 -20.495 1.00 85.44 175 ASP A O 1
ATOM 1365 N N . LYS A 1 176 ? 4.457 11.727 -18.871 1.00 90.44 176 LYS A N 1
ATOM 1366 C CA . LYS A 1 176 ? 4.557 10.388 -18.267 1.00 90.44 176 LYS A CA 1
ATOM 1367 C C . LYS A 1 176 ? 3.213 9.832 -17.795 1.00 90.44 176 LYS A C 1
ATOM 1369 O O . LYS A 1 176 ? 3.107 8.629 -17.558 1.00 90.44 176 LYS A O 1
ATOM 1374 N N . ASN A 1 177 ? 2.204 10.682 -17.593 1.00 87.88 177 ASN A N 1
ATOM 1375 C CA . ASN A 1 177 ? 0.885 10.258 -17.132 1.00 87.88 177 ASN A CA 1
ATOM 1376 C C . ASN A 1 177 ? -0.112 10.075 -18.286 1.00 87.88 177 ASN A C 1
ATOM 1378 O O . ASN A 1 177 ? -1.205 9.567 -18.037 1.00 87.88 177 ASN A O 1
ATOM 1382 N N . LYS A 1 178 ? 0.236 10.466 -19.519 1.00 83.44 178 LYS A N 1
ATOM 1383 C CA . LYS A 1 178 ? -0.683 10.435 -20.661 1.00 83.44 178 LYS A CA 1
ATOM 1384 C C . LYS A 1 178 ? -0.986 9.015 -21.120 1.00 83.44 178 LYS A C 1
ATOM 1386 O O . LYS A 1 178 ? -0.115 8.145 -21.155 1.00 83.44 178 LYS A O 1
ATOM 1391 N N . CYS A 1 179 ? -2.228 8.824 -21.552 1.00 85.56 179 CYS A N 1
ATOM 1392 C CA . CYS A 1 179 ? -2.631 7.643 -22.292 1.00 85.56 179 CYS A CA 1
ATOM 1393 C C . CYS A 1 179 ? -2.360 7.828 -23.788 1.00 85.56 179 CYS A C 1
ATOM 1395 O O . CYS A 1 179 ? -2.607 8.899 -24.338 1.00 85.56 179 CYS A O 1
ATOM 1397 N N . ALA A 1 180 ? -1.895 6.771 -24.454 1.00 83.06 180 ALA A N 1
ATOM 1398 C CA . ALA A 1 180 ? -1.670 6.765 -25.898 1.00 83.06 180 ALA A CA 1
ATOM 1399 C C . ALA A 1 180 ? -2.929 6.419 -26.721 1.00 83.06 180 ALA A C 1
ATOM 1401 O O . ALA A 1 180 ? -2.835 6.304 -27.941 1.00 83.06 180 ALA A O 1
ATOM 1402 N N . TYR A 1 181 ? -4.087 6.218 -26.086 1.00 84.31 181 TYR A N 1
ATOM 1403 C CA . TYR A 1 181 ? -5.305 5.716 -26.725 1.00 84.31 181 TYR A CA 1
ATOM 1404 C C . TYR A 1 181 ? -6.508 6.612 -26.441 1.00 84.31 181 TYR A C 1
ATOM 1406 O O . TYR A 1 181 ? -6.621 7.186 -25.358 1.00 84.31 181 TYR A O 1
ATOM 1414 N N . THR A 1 182 ? -7.438 6.648 -27.396 1.00 81.31 182 THR A N 1
ATOM 1415 C CA . THR A 1 182 ? -8.765 7.239 -27.220 1.00 81.31 182 THR A CA 1
ATOM 1416 C C . THR A 1 182 ? -9.564 6.460 -26.175 1.00 81.31 182 THR A C 1
ATOM 1418 O O . THR A 1 182 ? -9.285 5.292 -25.883 1.00 81.31 182 THR A O 1
ATOM 1421 N N . ASP A 1 183 ? -10.680 7.046 -25.749 1.00 77.19 183 ASP A N 1
ATOM 1422 C CA . ASP A 1 183 ? -11.733 6.353 -24.997 1.00 77.19 183 ASP A CA 1
ATOM 1423 C C . ASP A 1 183 ? -12.427 5.235 -25.802 1.00 77.19 183 ASP A C 1
ATOM 1425 O O . ASP A 1 183 ? -13.340 4.594 -25.310 1.00 77.19 183 ASP A O 1
ATOM 1429 N N . THR A 1 184 ? -12.024 4.974 -27.045 1.00 77.75 184 THR A N 1
ATOM 1430 C CA . THR A 1 184 ? -12.498 3.834 -27.849 1.00 77.75 184 THR A CA 1
ATOM 1431 C C . THR A 1 184 ? -11.407 2.788 -28.083 1.00 77.75 184 THR A C 1
ATOM 1433 O O . THR A 1 184 ? -11.598 1.860 -28.865 1.00 77.75 184 THR A O 1
ATOM 1436 N N . GLY A 1 185 ? -10.247 2.935 -27.432 1.00 79.31 185 GLY A N 1
ATOM 1437 C CA . GLY A 1 185 ? -9.115 2.014 -27.562 1.00 79.31 185 GLY A CA 1
ATOM 1438 C C . GLY A 1 185 ? -8.311 2.182 -28.851 1.00 79.31 185 GLY A C 1
ATOM 1439 O O . GLY A 1 185 ? -7.461 1.348 -29.156 1.00 79.31 185 GLY A O 1
ATOM 1440 N N . VAL A 1 186 ? -8.540 3.259 -29.607 1.00 84.19 186 VAL A N 1
ATOM 1441 C CA . VAL A 1 186 ? -7.777 3.569 -30.821 1.00 84.19 186 VAL A CA 1
ATOM 1442 C C . VAL A 1 186 ? -6.486 4.268 -30.426 1.00 84.19 186 VAL A C 1
ATOM 1444 O O . VAL A 1 186 ? -6.506 5.252 -29.691 1.00 84.19 186 VAL A O 1
ATOM 1447 N N . LEU A 1 187 ? -5.355 3.776 -30.926 1.00 85.50 187 LEU A N 1
ATOM 1448 C CA . LEU A 1 187 ? -4.057 4.406 -30.712 1.00 85.50 187 LEU A CA 1
ATOM 1449 C C . LEU A 1 187 ? -4.052 5.818 -31.329 1.00 85.50 187 LEU A C 1
ATOM 1451 O O . LEU A 1 187 ? -4.275 5.977 -32.526 1.00 85.50 187 LEU A O 1
ATOM 1455 N N . GLN A 1 188 ? -3.789 6.838 -30.515 1.00 82.19 188 GLN A N 1
ATOM 1456 C CA . GLN A 1 188 ? -3.840 8.256 -30.902 1.00 82.19 188 GLN A CA 1
ATOM 1457 C C . GLN A 1 188 ? -2.504 8.796 -31.410 1.00 82.19 188 GLN A C 1
ATOM 1459 O O . GLN A 1 188 ? -2.385 9.990 -31.670 1.00 82.19 188 GLN A O 1
ATOM 1464 N N . THR A 1 189 ? -1.476 7.953 -31.503 1.00 81.19 189 THR A N 1
ATOM 1465 C CA . THR A 1 189 ? -0.117 8.399 -31.789 1.00 81.19 189 THR A CA 1
ATOM 1466 C C . THR A 1 189 ? 0.677 7.422 -32.629 1.00 81.19 189 THR A C 1
ATOM 1468 O O . THR A 1 189 ? 0.640 6.213 -32.411 1.00 81.19 189 THR A O 1
ATOM 1471 N N . SER A 1 190 ? 1.438 7.978 -33.568 1.00 80.00 190 SER A N 1
ATOM 1472 C CA . SER A 1 190 ? 2.503 7.287 -34.291 1.00 80.00 190 SER A CA 1
ATOM 1473 C C . SER A 1 190 ? 3.891 7.614 -33.735 1.00 80.00 190 SER A C 1
ATOM 1475 O O . SER A 1 190 ? 4.880 7.104 -34.253 1.00 80.00 190 SER A O 1
ATOM 1477 N N . VAL A 1 191 ? 3.992 8.471 -32.711 1.00 83.94 191 VAL A N 1
ATOM 1478 C CA . VAL A 1 191 ? 5.271 8.821 -32.085 1.00 83.94 191 VAL A CA 1
ATOM 1479 C C . VAL A 1 191 ? 5.710 7.663 -31.198 1.00 83.94 191 VAL A C 1
ATOM 1481 O O . VAL A 1 191 ? 5.131 7.404 -30.140 1.00 83.94 191 VAL A O 1
ATOM 1484 N N . THR A 1 192 ? 6.740 6.958 -31.655 1.00 88.81 192 THR A N 1
ATOM 1485 C CA . THR A 1 192 ? 7.308 5.797 -30.975 1.00 88.81 192 THR A CA 1
ATOM 1486 C C . THR A 1 192 ? 8.758 6.022 -30.604 1.00 88.81 192 THR A C 1
ATOM 1488 O O . THR A 1 192 ? 9.536 6.538 -31.404 1.00 88.81 192 THR A O 1
ATOM 1491 N N . TYR A 1 193 ? 9.129 5.517 -29.437 1.00 91.88 193 TYR A N 1
ATOM 1492 C CA . TYR A 1 193 ? 10.509 5.388 -28.996 1.00 91.88 193 TYR A CA 1
ATOM 1493 C C . TYR A 1 193 ? 10.854 3.915 -28.807 1.00 91.88 193 TYR A C 1
ATOM 1495 O O . TYR A 1 193 ? 9.971 3.081 -28.600 1.00 91.88 193 TYR A O 1
ATOM 1503 N N . VAL A 1 194 ? 12.144 3.603 -28.877 1.00 96.12 194 VAL A N 1
ATOM 1504 C CA . VAL A 1 194 ? 12.691 2.277 -28.586 1.00 96.12 194 VAL A CA 1
ATOM 1505 C C . VAL A 1 194 ? 13.768 2.453 -27.530 1.00 96.12 194 VAL A C 1
ATOM 1507 O O . VAL A 1 194 ? 14.711 3.214 -27.737 1.00 96.12 194 VAL A O 1
ATOM 1510 N N . ASP A 1 195 ? 13.592 1.799 -26.388 1.00 97.44 195 ASP A N 1
ATOM 1511 C CA . ASP A 1 195 ? 14.543 1.830 -25.281 1.00 97.44 195 ASP A CA 1
ATOM 1512 C C . ASP A 1 195 ? 14.717 0.439 -24.666 1.00 97.44 195 ASP A C 1
ATOM 1514 O O . ASP A 1 195 ? 13.823 -0.408 -24.745 1.00 97.44 195 ASP A O 1
ATOM 1518 N N . ASP A 1 196 ? 15.842 0.249 -23.979 1.00 98.19 196 ASP A N 1
ATOM 1519 C CA . ASP A 1 196 ? 16.141 -0.975 -23.247 1.00 98.19 196 ASP A CA 1
ATOM 1520 C C . ASP A 1 196 ? 15.105 -1.272 -22.148 1.00 98.19 196 ASP A C 1
ATOM 1522 O O . ASP A 1 196 ? 14.745 -0.407 -21.331 1.00 98.19 196 ASP A O 1
ATOM 1526 N N . LEU A 1 197 ? 14.704 -2.546 -22.058 1.00 98.62 197 LEU A N 1
ATOM 1527 C CA . LEU A 1 197 ? 13.788 -3.063 -21.042 1.00 98.62 197 LEU A CA 1
ATOM 1528 C C . LEU A 1 197 ? 14.198 -2.649 -19.620 1.00 98.62 197 LEU A C 1
ATOM 1530 O O . LEU A 1 197 ? 13.391 -2.113 -18.870 1.00 98.62 197 LEU A O 1
ATOM 1534 N N . GLY A 1 198 ? 15.439 -2.901 -19.217 1.00 97.81 198 GLY A N 1
ATOM 1535 C CA . GLY A 1 198 ? 15.906 -2.681 -17.849 1.00 97.81 198 GLY A CA 1
ATOM 1536 C C . GLY A 1 198 ? 16.203 -1.211 -17.533 1.00 97.81 198 GLY A C 1
ATOM 1537 O O . GLY A 1 198 ? 15.467 -0.611 -16.745 1.00 97.81 198 GLY A O 1
ATOM 1538 N N . PRO A 1 199 ? 17.282 -0.638 -18.104 1.00 96.50 199 PRO A N 1
ATOM 1539 C CA . PRO A 1 199 ? 17.770 0.708 -17.801 1.00 96.50 199 PRO A CA 1
ATOM 1540 C C . PRO A 1 199 ? 16.739 1.826 -17.962 1.00 96.50 199 PRO A C 1
ATOM 1542 O O . PRO A 1 199 ? 16.798 2.804 -17.216 1.00 96.50 199 PRO A O 1
ATOM 1545 N N . VAL A 1 200 ? 15.786 1.679 -18.888 1.00 97.06 200 VAL A N 1
ATOM 1546 C CA . VAL A 1 200 ? 14.798 2.721 -19.179 1.00 97.06 200 VAL A CA 1
ATOM 1547 C C . VAL A 1 200 ? 13.389 2.269 -18.830 1.00 97.06 200 VAL A C 1
ATOM 1549 O O . VAL A 1 200 ? 12.781 2.852 -17.936 1.00 97.06 200 VAL A O 1
ATOM 1552 N N . VAL A 1 201 ? 12.856 1.239 -19.490 1.00 98.19 201 VAL A N 1
ATOM 1553 C CA . VAL A 1 201 ? 11.413 0.933 -19.442 1.00 98.19 201 VAL A CA 1
ATOM 1554 C C . VAL A 1 201 ? 10.982 0.540 -18.028 1.00 98.19 201 VAL A C 1
ATOM 1556 O O . VAL A 1 201 ? 10.091 1.165 -17.451 1.00 98.19 201 VAL A O 1
ATOM 1559 N N . LEU A 1 202 ? 11.657 -0.439 -17.416 1.00 98.62 202 LEU A N 1
ATOM 1560 C CA . LEU A 1 202 ? 11.373 -0.877 -16.049 1.00 98.62 202 LEU A CA 1
ATOM 1561 C C . LEU A 1 202 ? 11.679 0.226 -15.027 1.00 98.62 202 LEU A C 1
ATOM 1563 O O . LEU A 1 202 ? 10.914 0.418 -14.078 1.00 98.62 202 LEU A O 1
ATOM 1567 N N . MET A 1 203 ? 12.762 0.982 -15.224 1.00 98.00 203 MET A N 1
ATOM 1568 C CA . MET A 1 203 ? 13.154 2.067 -14.320 1.00 98.00 203 MET A CA 1
ATOM 1569 C C . MET A 1 203 ? 12.154 3.225 -14.321 1.00 98.00 203 MET A C 1
ATOM 1571 O O . MET A 1 203 ? 11.739 3.669 -13.248 1.00 98.00 203 MET A O 1
ATOM 1575 N N . GLN A 1 204 ? 11.708 3.690 -15.487 1.00 97.25 204 GLN A N 1
ATOM 1576 C CA . GLN A 1 204 ? 10.683 4.727 -15.587 1.00 97.25 204 GLN A CA 1
ATOM 1577 C C . GLN A 1 204 ? 9.334 4.230 -15.056 1.00 97.25 204 GLN A C 1
ATOM 1579 O O . GLN A 1 204 ? 8.704 4.911 -14.239 1.00 97.25 204 GLN A O 1
ATOM 1584 N N . MET A 1 205 ? 8.921 3.013 -15.427 1.00 98.00 205 MET A N 1
ATOM 1585 C CA . MET A 1 205 ? 7.678 2.408 -14.944 1.00 98.00 205 MET A CA 1
ATOM 1586 C C . MET A 1 205 ? 7.625 2.365 -13.412 1.00 98.00 205 MET A C 1
ATOM 1588 O O . MET A 1 205 ? 6.607 2.708 -12.804 1.00 98.00 205 MET A O 1
ATOM 1592 N N . MET A 1 206 ? 8.715 1.954 -12.763 1.00 98.38 206 MET A N 1
ATOM 1593 C CA . MET A 1 206 ? 8.701 1.709 -11.322 1.00 98.38 206 MET A CA 1
ATOM 1594 C C . MET A 1 206 ? 9.092 2.929 -10.492 1.00 98.38 206 MET A C 1
ATOM 1596 O O . MET A 1 206 ? 8.489 3.136 -9.436 1.00 98.38 206 MET A O 1
ATOM 1600 N N . ARG A 1 207 ? 10.028 3.766 -10.963 1.00 96.44 207 ARG A N 1
ATOM 1601 C CA . ARG A 1 207 ? 10.487 4.952 -10.219 1.00 96.44 207 ARG A CA 1
ATOM 1602 C C . ARG A 1 207 ? 9.729 6.229 -10.542 1.00 96.44 207 ARG A C 1
ATOM 1604 O O . ARG A 1 207 ? 9.461 7.004 -9.634 1.00 96.44 207 ARG A O 1
ATOM 1611 N N . GLN A 1 208 ? 9.352 6.429 -11.800 1.00 95.81 208 GLN A N 1
ATOM 1612 C CA . GLN A 1 208 ? 8.610 7.621 -12.239 1.00 95.81 208 GLN A CA 1
ATOM 1613 C C . GLN A 1 208 ? 7.106 7.371 -12.324 1.00 95.81 208 GLN A C 1
ATOM 1615 O O . GLN A 1 208 ? 6.305 8.300 -12.476 1.00 95.81 208 GLN A O 1
ATOM 1620 N N . SER A 1 209 ? 6.713 6.102 -12.180 1.00 96.44 209 SER A N 1
ATOM 1621 C CA . SER A 1 209 ? 5.343 5.659 -12.380 1.00 96.44 209 SER A CA 1
ATOM 1622 C C . SER A 1 209 ? 4.838 5.975 -13.786 1.00 96.44 209 SER A C 1
ATOM 1624 O O . SER A 1 209 ? 3.648 6.228 -13.941 1.00 96.44 209 SER A O 1
ATOM 1626 N N . ASP A 1 210 ? 5.717 5.949 -14.790 1.00 95.56 210 ASP A N 1
ATOM 1627 C CA . ASP A 1 210 ? 5.390 6.312 -16.171 1.00 95.56 210 ASP A CA 1
ATOM 1628 C C . ASP A 1 210 ? 4.366 5.327 -16.767 1.00 95.56 210 ASP A C 1
ATOM 1630 O O . ASP A 1 210 ? 4.533 4.105 -16.703 1.00 95.56 210 ASP A O 1
ATOM 1634 N N . ASN A 1 211 ? 3.236 5.846 -17.245 1.00 94.12 211 ASN A N 1
ATOM 1635 C CA . ASN A 1 211 ? 2.123 5.072 -17.797 1.00 94.12 211 ASN A CA 1
ATOM 1636 C C . ASN A 1 211 ? 2.428 4.563 -19.209 1.00 94.12 211 ASN A C 1
ATOM 1638 O O . ASN A 1 211 ? 1.982 3.477 -19.570 1.00 94.12 211 ASN A O 1
ATOM 1642 N N . ARG A 1 212 ? 3.258 5.278 -19.971 1.00 92.94 212 ARG A N 1
ATOM 1643 C CA . ARG A 1 212 ? 3.600 4.950 -21.361 1.00 92.94 212 ARG A CA 1
ATOM 1644 C C . ARG A 1 212 ? 4.494 3.717 -21.426 1.00 92.94 212 ARG A C 1
ATOM 1646 O O . ARG A 1 212 ? 4.225 2.785 -22.181 1.00 92.94 212 ARG A O 1
ATOM 1653 N N . THR A 1 213 ? 5.509 3.659 -20.564 1.00 95.12 213 THR A N 1
ATOM 1654 C CA . THR A 1 213 ? 6.376 2.473 -20.431 1.00 95.12 213 THR A CA 1
ATOM 1655 C C . THR A 1 213 ? 5.655 1.295 -19.771 1.00 95.12 213 THR A C 1
ATOM 1657 O O . THR A 1 213 ? 5.975 0.145 -20.057 1.00 95.12 213 THR A O 1
ATOM 1660 N N . THR A 1 214 ? 4.627 1.554 -18.953 1.00 96.44 214 THR A N 1
ATOM 1661 C CA . THR A 1 214 ? 3.744 0.487 -18.446 1.00 96.44 214 THR A CA 1
ATOM 1662 C C . THR A 1 214 ? 2.921 -0.125 -19.578 1.00 96.44 214 THR A C 1
ATOM 1664 O O . THR A 1 214 ? 2.899 -1.347 -19.724 1.00 96.44 214 THR A O 1
ATOM 1667 N N . ASP A 1 215 ? 2.279 0.710 -20.403 1.00 93.56 215 ASP A N 1
ATOM 1668 C CA . ASP A 1 215 ? 1.507 0.255 -21.563 1.00 93.56 215 ASP A CA 1
ATOM 1669 C C . ASP A 1 215 ? 2.371 -0.541 -22.543 1.00 93.56 215 ASP A C 1
ATOM 1671 O O . ASP A 1 215 ? 1.931 -1.572 -23.044 1.00 93.56 215 ASP A O 1
ATOM 1675 N N . ALA A 1 216 ? 3.626 -0.139 -22.751 1.00 95.00 216 ALA A N 1
ATOM 1676 C CA . ALA A 1 216 ? 4.565 -0.878 -23.591 1.00 95.00 216 ALA A CA 1
ATOM 1677 C C . ALA A 1 216 ? 4.688 -2.358 -23.184 1.00 95.00 216 ALA A C 1
ATOM 1679 O O . ALA A 1 216 ? 4.682 -3.243 -24.042 1.00 95.00 216 ALA A O 1
ATOM 1680 N N . LEU A 1 217 ? 4.714 -2.647 -21.878 1.00 97.25 217 LEU A N 1
ATOM 1681 C CA . LEU A 1 217 ? 4.741 -4.023 -21.376 1.00 97.25 217 LEU A CA 1
ATOM 1682 C C . LEU A 1 217 ? 3.392 -4.729 -21.540 1.00 97.25 217 LEU A C 1
ATOM 1684 O O . LEU A 1 217 ? 3.364 -5.914 -21.870 1.00 97.25 217 LEU A O 1
ATOM 1688 N N . VAL A 1 218 ? 2.270 -4.020 -21.380 1.00 94.69 218 VAL A N 1
ATOM 1689 C CA . VAL A 1 218 ? 0.943 -4.593 -21.659 1.00 94.69 218 VAL A CA 1
ATOM 1690 C C . VAL A 1 218 ? 0.801 -4.952 -23.137 1.00 94.69 218 VAL A C 1
ATOM 1692 O O . VAL A 1 218 ? 0.288 -6.020 -23.457 1.00 94.69 218 VAL A O 1
ATOM 1695 N N . ARG A 1 219 ? 1.278 -4.109 -24.054 1.00 92.19 219 ARG A N 1
ATOM 1696 C CA . ARG A 1 219 ? 1.274 -4.388 -25.498 1.00 92.19 219 ARG A CA 1
ATOM 1697 C C . ARG A 1 219 ? 2.176 -5.555 -25.864 1.00 92.19 219 ARG A C 1
ATOM 1699 O O . ARG A 1 219 ? 1.825 -6.338 -26.739 1.00 92.19 219 ARG A O 1
ATOM 1706 N N . ARG A 1 220 ? 3.333 -5.652 -25.210 1.00 95.94 220 ARG A N 1
ATOM 1707 C CA . ARG A 1 220 ? 4.316 -6.701 -25.475 1.00 95.94 220 ARG A CA 1
ATOM 1708 C C . ARG A 1 220 ? 3.849 -8.074 -24.998 1.00 95.94 220 ARG A C 1
ATOM 1710 O O . ARG A 1 220 ? 4.027 -9.048 -25.720 1.00 95.94 220 ARG A O 1
ATOM 1717 N N . TYR A 1 221 ? 3.286 -8.159 -23.792 1.00 97.00 221 TYR A N 1
ATOM 1718 C CA . TYR A 1 221 ? 2.952 -9.444 -23.162 1.00 97.00 221 TYR A CA 1
ATOM 1719 C C . TYR A 1 221 ? 1.465 -9.800 -23.236 1.00 97.00 221 TYR A C 1
ATOM 1721 O O . TYR A 1 221 ? 1.108 -10.976 -23.217 1.00 97.00 221 TYR A O 1
ATOM 1729 N N . GLY A 1 222 ? 0.592 -8.797 -23.316 1.00 95.25 222 GLY A N 1
ATOM 1730 C CA . GLY A 1 222 ? -0.851 -8.962 -23.202 1.00 95.25 222 GLY A CA 1
ATOM 1731 C C . GLY A 1 222 ? -1.322 -9.196 -21.762 1.00 95.25 222 GLY A C 1
ATOM 1732 O O . GLY A 1 222 ? -0.580 -9.650 -20.889 1.00 95.25 222 GLY A O 1
ATOM 1733 N N . PHE A 1 223 ? -2.604 -8.912 -21.515 1.00 94.31 223 PHE A N 1
ATOM 1734 C CA . PHE A 1 223 ? -3.237 -9.112 -20.206 1.00 94.31 223 PHE A CA 1
ATOM 1735 C C . PHE A 1 223 ? -3.184 -10.571 -19.745 1.00 94.31 223 PHE A C 1
ATOM 1737 O O . PHE A 1 223 ? -2.900 -10.829 -18.582 1.00 94.31 223 PHE A O 1
ATOM 1744 N N . ALA A 1 224 ? -3.387 -11.528 -20.658 1.00 96.62 224 ALA A N 1
ATOM 1745 C CA . ALA A 1 224 ? -3.395 -12.952 -20.329 1.00 96.62 224 ALA A CA 1
ATOM 1746 C C . ALA A 1 224 ? -2.070 -13.418 -19.700 1.00 96.62 224 ALA A C 1
ATOM 1748 O O . ALA A 1 224 ? -2.081 -14.087 -18.673 1.00 96.62 224 ALA A O 1
ATOM 1749 N N . ALA A 1 225 ? -0.922 -13.025 -20.261 1.00 98.31 225 ALA A N 1
ATOM 1750 C CA . ALA A 1 225 ? 0.382 -13.427 -19.732 1.00 98.31 225 ALA A CA 1
ATOM 1751 C C . ALA A 1 225 ? 0.723 -12.733 -18.398 1.00 98.31 225 ALA A C 1
ATOM 1753 O O . ALA A 1 225 ? 1.357 -13.329 -17.519 1.00 98.31 225 ALA A O 1
ATOM 1754 N N . LEU A 1 226 ? 0.287 -11.479 -18.235 1.00 98.50 226 LEU A N 1
ATOM 1755 C CA . LEU A 1 226 ? 0.426 -10.734 -16.984 1.00 98.50 226 LEU A CA 1
ATOM 1756 C C . LEU A 1 226 ? -0.440 -11.353 -15.876 1.00 98.50 226 LEU A C 1
ATOM 1758 O O . LEU A 1 226 ? 0.076 -11.623 -14.795 1.00 98.50 226 LEU A O 1
ATOM 1762 N N . ASN A 1 227 ? -1.702 -11.681 -16.158 1.00 98.38 227 ASN A N 1
ATOM 1763 C CA . ASN A 1 227 ? -2.596 -12.340 -15.199 1.00 98.38 227 ASN A CA 1
ATOM 1764 C C . ASN A 1 227 ? -2.145 -13.770 -14.881 1.00 98.38 227 ASN A C 1
ATOM 1766 O O . ASN A 1 227 ? -2.078 -14.130 -13.713 1.00 98.38 227 ASN A O 1
ATOM 1770 N N . ALA A 1 228 ? -1.637 -14.524 -15.861 1.00 98.50 228 ALA A N 1
ATOM 1771 C CA . ALA A 1 228 ? -1.004 -15.818 -15.593 1.00 98.50 228 ALA A CA 1
ATOM 1772 C C . ALA A 1 228 ? 0.210 -15.700 -14.647 1.00 98.50 228 ALA A C 1
ATOM 1774 O O . ALA A 1 228 ? 0.557 -16.640 -13.937 1.00 98.50 228 ALA A O 1
ATOM 1775 N N . THR A 1 229 ? 0.882 -14.543 -14.607 1.00 98.56 229 THR A N 1
ATOM 1776 C CA . THR A 1 229 ? 1.956 -14.287 -13.629 1.00 98.56 229 THR A CA 1
ATOM 1777 C C . THR A 1 229 ? 1.397 -14.019 -12.238 1.00 98.56 229 THR A C 1
ATOM 1779 O O . THR A 1 229 ? 1.998 -14.477 -11.268 1.00 98.56 229 THR A O 1
ATOM 1782 N N . ALA A 1 230 ? 0.257 -13.332 -12.130 1.00 98.62 230 ALA A N 1
ATOM 1783 C CA . ALA A 1 230 ? -0.455 -13.174 -10.865 1.00 98.62 230 ALA A CA 1
ATOM 1784 C C . ALA A 1 230 ? -0.907 -14.545 -10.329 1.00 98.62 230 ALA A C 1
ATOM 1786 O O . ALA A 1 230 ? -0.595 -14.874 -9.184 1.00 98.62 230 ALA A O 1
ATOM 1787 N N . ASP A 1 231 ? -1.501 -15.390 -11.176 1.00 98.31 231 ASP A N 1
ATOM 1788 C CA . ASP A 1 231 ? -1.905 -16.758 -10.825 1.00 98.31 231 ASP A CA 1
ATOM 1789 C C . ASP A 1 231 ? -0.722 -17.597 -10.327 1.00 98.31 231 ASP A C 1
ATOM 1791 O O . ASP A 1 231 ? -0.781 -18.199 -9.254 1.00 98.31 231 ASP A O 1
ATOM 1795 N N . LEU A 1 232 ? 0.398 -17.579 -11.061 1.00 97.25 232 LEU A N 1
ATOM 1796 C CA . LEU A 1 232 ? 1.636 -18.267 -10.670 1.00 97.25 232 LEU A CA 1
ATOM 1797 C C . LEU A 1 232 ? 2.213 -17.748 -9.348 1.00 97.25 232 LEU A C 1
ATOM 1799 O O . LEU A 1 232 ? 2.838 -18.508 -8.610 1.00 97.25 232 LEU A O 1
ATOM 1803 N N . ALA A 1 233 ? 2.010 -16.466 -9.040 1.00 97.62 233 ALA A N 1
ATOM 1804 C CA . ALA A 1 233 ? 2.397 -15.871 -7.767 1.00 97.62 233 ALA A CA 1
ATOM 1805 C C . ALA A 1 233 ? 1.382 -16.143 -6.637 1.00 97.62 233 ALA A C 1
ATOM 1807 O O . ALA A 1 233 ? 1.561 -15.666 -5.514 1.00 97.62 233 ALA A O 1
ATOM 1808 N N . GLY A 1 234 ? 0.316 -16.902 -6.917 1.00 98.12 234 GLY A N 1
ATOM 1809 C CA . GLY A 1 234 ? -0.763 -17.204 -5.982 1.00 98.12 234 GLY A CA 1
ATOM 1810 C C . GLY A 1 234 ? -1.651 -16.001 -5.673 1.00 98.12 234 GLY A C 1
ATOM 1811 O O . GLY A 1 234 ? -2.341 -16.008 -4.653 1.00 98.12 234 GLY A O 1
ATOM 1812 N N . MET A 1 235 ? -1.626 -14.959 -6.505 1.00 98.50 235 MET A N 1
ATOM 1813 C CA . MET A 1 235 ? -2.381 -13.717 -6.336 1.00 98.50 235 MET A CA 1
ATOM 1814 C C . MET A 1 235 ? -3.837 -13.879 -6.808 1.00 98.50 235 MET A C 1
ATOM 1816 O O . MET A 1 235 ? -4.293 -13.192 -7.713 1.00 98.50 235 MET A O 1
ATOM 1820 N N . THR A 1 236 ? -4.565 -14.823 -6.212 1.00 97.25 236 THR A N 1
ATOM 1821 C CA . THR A 1 236 ? -5.862 -15.332 -6.702 1.00 97.25 236 THR A CA 1
ATOM 1822 C C . THR A 1 236 ? -7.011 -14.318 -6.723 1.00 97.25 236 THR A C 1
ATOM 1824 O O . THR A 1 236 ? -8.093 -14.648 -7.193 1.00 97.25 236 THR A O 1
ATOM 1827 N N . LYS A 1 237 ? -6.833 -13.127 -6.143 1.00 97.81 237 LYS A N 1
ATOM 1828 C CA . LYS A 1 237 ? -7.809 -12.026 -6.150 1.00 97.81 237 LYS A CA 1
ATOM 1829 C C . LYS A 1 237 ? -7.251 -10.782 -6.854 1.00 97.81 237 LYS A C 1
ATOM 1831 O O . LYS A 1 237 ? -7.714 -9.671 -6.613 1.00 97.81 237 LYS A O 1
ATOM 1836 N N . THR A 1 238 ? -6.206 -10.957 -7.657 1.00 98.06 238 THR A N 1
ATOM 1837 C CA . THR A 1 238 ? -5.577 -9.893 -8.432 1.00 98.06 238 THR A CA 1
ATOM 1838 C C . THR A 1 238 ? -5.818 -10.145 -9.900 1.00 98.06 238 THR A C 1
ATOM 1840 O O . THR A 1 238 ? -5.487 -11.213 -10.405 1.00 98.06 238 THR A O 1
ATOM 1843 N N . GLN A 1 239 ? -6.310 -9.128 -10.595 1.00 96.38 239 GLN A N 1
ATOM 1844 C CA . GLN A 1 239 ? -6.523 -9.199 -12.027 1.00 96.38 239 GLN A CA 1
ATOM 1845 C C . GLN A 1 239 ? -6.248 -7.833 -12.659 1.00 96.38 239 GLN A C 1
ATOM 1847 O O . GLN A 1 239 ? -6.732 -6.791 -12.215 1.00 96.38 239 GLN A O 1
ATOM 1852 N N . LEU A 1 240 ? -5.443 -7.845 -13.717 1.00 94.81 240 LEU A N 1
ATOM 1853 C CA . LEU A 1 240 ? -5.216 -6.713 -14.598 1.00 94.81 240 LEU A CA 1
ATOM 1854 C C . LEU A 1 240 ? -6.258 -6.758 -15.722 1.00 94.81 240 LEU A C 1
ATOM 1856 O O . LEU A 1 240 ? -6.165 -7.593 -16.625 1.00 94.81 240 LEU A O 1
ATOM 1860 N N . TYR A 1 241 ? -7.232 -5.859 -15.667 1.00 92.00 241 TYR A N 1
ATOM 1861 C CA . TYR A 1 241 ? -8.291 -5.721 -16.669 1.00 92.00 241 TYR A CA 1
ATOM 1862 C C . TYR A 1 241 ? -8.030 -4.579 -17.646 1.00 92.00 241 TYR A C 1
ATOM 1864 O O . TYR A 1 241 ? -8.446 -4.647 -18.802 1.00 92.00 241 TYR A O 1
ATOM 1872 N N . HIS A 1 242 ? -7.334 -3.528 -17.207 1.00 90.00 242 HIS A N 1
ATOM 1873 C CA . HIS A 1 242 ? -7.138 -2.335 -18.018 1.00 90.00 242 HIS A CA 1
ATOM 1874 C C . HIS A 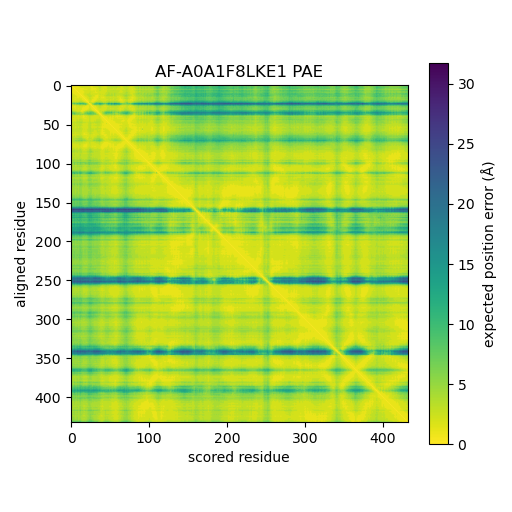1 242 ? -5.719 -1.772 -17.931 1.00 90.00 242 HIS A C 1
ATOM 1876 O O . HIS A 1 242 ? -4.950 -2.029 -17.000 1.00 90.00 242 HIS A O 1
ATOM 1882 N N . ARG A 1 243 ? -5.367 -0.973 -18.940 1.00 90.69 243 ARG A N 1
ATOM 1883 C CA . ARG A 1 243 ? -4.097 -0.246 -19.024 1.00 90.69 243 ARG A CA 1
ATOM 1884 C C . ARG A 1 243 ? -4.010 0.755 -17.878 1.00 90.69 243 ARG A C 1
ATOM 1886 O O . ARG A 1 243 ? -4.836 1.662 -17.769 1.00 90.69 243 ARG A O 1
ATOM 1893 N N . ILE A 1 244 ? -3.002 0.597 -17.025 1.00 91.31 244 ILE A N 1
ATOM 1894 C CA . ILE A 1 244 ? -2.758 1.523 -15.918 1.00 91.31 244 ILE A CA 1
ATOM 1895 C C . ILE A 1 244 ? -2.395 2.894 -16.496 1.00 91.31 244 ILE A C 1
ATOM 1897 O O . ILE A 1 244 ? -1.429 3.010 -17.248 1.00 91.31 244 ILE A O 1
ATOM 1901 N N . GLY A 1 245 ? -3.142 3.928 -16.101 1.00 86.56 245 GLY A N 1
ATOM 1902 C CA . GLY A 1 245 ? -2.925 5.295 -16.579 1.00 86.56 245 GLY A CA 1
ATOM 1903 C C . GLY A 1 245 ? -3.718 5.689 -17.816 1.00 86.56 245 GLY A C 1
ATOM 1904 O O . GLY A 1 245 ? -3.535 6.786 -18.335 1.00 86.56 245 GLY A O 1
ATOM 1905 N N . CYS A 1 246 ? -4.591 4.804 -18.276 1.00 83.50 246 CYS A N 1
ATOM 1906 C CA . CYS A 1 246 ? -5.491 5.068 -19.374 1.00 83.50 246 CYS A CA 1
ATOM 1907 C C . CYS A 1 246 ? -6.951 5.013 -18.912 1.00 83.50 246 CYS A C 1
ATOM 1909 O O . CYS A 1 246 ? -7.266 4.265 -17.979 1.00 83.50 246 CYS A O 1
ATOM 1911 N N . PRO A 1 247 ? -7.846 5.784 -19.555 1.00 72.81 247 PRO A N 1
ATOM 1912 C CA . PRO A 1 247 ? -9.264 5.746 -19.249 1.00 72.81 247 PRO A CA 1
ATOM 1913 C C . PRO A 1 247 ? -9.828 4.356 -19.522 1.00 72.81 247 PRO A C 1
ATOM 1915 O O . PRO A 1 247 ? -9.393 3.646 -20.429 1.00 72.81 247 PRO A O 1
ATOM 1918 N N . ALA A 1 248 ? -10.830 3.997 -18.735 1.00 64.50 248 ALA A N 1
ATOM 1919 C CA . ALA A 1 248 ? -11.568 2.746 -18.779 1.00 64.50 248 ALA A CA 1
ATOM 1920 C C . ALA A 1 248 ? -11.768 2.154 -20.182 1.00 64.50 248 ALA A C 1
ATOM 1922 O O . ALA A 1 248 ? -11.433 1.002 -20.459 1.00 64.50 248 ALA A O 1
ATOM 1923 N N . ALA A 1 249 ? -12.289 2.986 -21.077 1.00 64.62 249 ALA A N 1
ATOM 1924 C CA . ALA A 1 249 ? -12.776 2.558 -22.371 1.00 64.62 249 ALA A CA 1
ATOM 1925 C C . ALA A 1 249 ? -11.670 2.374 -23.433 1.00 64.62 249 ALA A C 1
ATOM 1927 O O . ALA A 1 249 ? -11.915 1.822 -24.504 1.00 64.62 249 ALA A O 1
ATOM 1928 N N . SER A 1 250 ? -10.426 2.730 -23.092 1.00 70.38 250 SER A N 1
ATOM 1929 C CA . SER A 1 250 ? -9.232 2.458 -23.904 1.00 70.38 250 SER A CA 1
ATOM 1930 C C . SER A 1 250 ? -8.693 1.020 -23.797 1.00 70.38 250 SER A C 1
ATOM 1932 O O . SER A 1 250 ? -7.712 0.664 -24.452 1.00 70.38 250 SER A O 1
ATOM 1934 N N . SER A 1 251 ? -9.286 0.204 -22.923 1.00 74.69 251 SER A N 1
ATOM 1935 C CA . SER A 1 251 ? -8.912 -1.195 -22.681 1.00 74.69 251 SER A CA 1
ATOM 1936 C C . SER A 1 251 ? -9.976 -2.157 -23.235 1.00 74.69 251 SER A C 1
ATOM 1938 O O . SER A 1 251 ? -11.054 -1.700 -23.620 1.00 74.69 251 SER A O 1
ATOM 1940 N N . PRO A 1 252 ? -9.693 -3.475 -23.337 1.00 66.88 252 PRO A N 1
ATOM 1941 C CA . PRO A 1 252 ? -10.664 -4.440 -23.852 1.00 66.88 252 PRO A CA 1
ATOM 1942 C C . PRO A 1 252 ? -11.996 -4.353 -23.094 1.00 66.88 252 PRO A C 1
ATOM 1944 O O . PRO A 1 252 ? -12.007 -4.275 -21.870 1.00 66.88 252 PRO A O 1
ATOM 1947 N N . GLN A 1 253 ? -13.107 -4.339 -23.829 1.00 58.88 253 GLN A N 1
ATOM 1948 C CA . GLN A 1 253 ? -14.457 -4.182 -23.279 1.00 58.88 253 GLN A CA 1
ATOM 1949 C C . GLN A 1 253 ? -15.025 -5.528 -22.789 1.00 58.88 253 GLN A C 1
ATOM 1951 O O . GLN A 1 253 ? -14.765 -6.544 -23.442 1.00 58.88 253 GLN A O 1
ATOM 1956 N N . PRO A 1 254 ? -15.845 -5.559 -21.713 1.00 67.62 254 PRO A N 1
ATOM 1957 C CA . PRO A 1 254 ? -16.344 -4.428 -20.913 1.00 67.62 254 PRO A CA 1
ATOM 1958 C C . PRO A 1 254 ? -15.344 -3.918 -19.862 1.00 67.62 254 PRO A C 1
ATOM 1960 O O . PRO A 1 254 ? -14.500 -4.669 -19.379 1.00 67.62 254 PRO A O 1
ATOM 1963 N N . TRP A 1 255 ? -15.464 -2.640 -19.480 1.00 71.19 255 TRP A N 1
ATOM 1964 C CA . TRP A 1 255 ? -14.588 -2.047 -18.469 1.00 71.19 255 TRP A CA 1
ATOM 1965 C C . TRP A 1 255 ? -14.746 -2.678 -17.082 1.00 71.19 255 TRP A C 1
ATOM 1967 O O . TRP A 1 255 ? -15.857 -2.868 -16.584 1.00 71.19 255 TRP A O 1
ATOM 1977 N N . HIS A 1 256 ? -13.601 -2.903 -16.445 1.00 81.31 256 HIS A N 1
ATOM 1978 C CA . HIS A 1 256 ? -13.475 -3.340 -15.068 1.00 81.31 256 HIS A CA 1
ATOM 1979 C C . HIS A 1 256 ? -12.236 -2.679 -14.447 1.00 81.31 256 HIS A C 1
ATOM 1981 O O . HIS A 1 256 ? -11.210 -2.541 -15.120 1.00 81.31 256 HIS A O 1
ATOM 1987 N N . HIS A 1 257 ? -12.323 -2.268 -13.180 1.00 87.62 257 HIS A N 1
ATOM 1988 C CA . HIS A 1 257 ? -11.167 -1.783 -12.422 1.00 87.62 257 HIS A CA 1
ATOM 1989 C C . HIS A 1 257 ? -10.100 -2.861 -12.308 1.00 87.62 257 HIS A C 1
ATOM 1991 O O . HIS A 1 257 ? -10.425 -4.046 -12.249 1.00 87.62 257 HIS A O 1
ATOM 1997 N N . ASN A 1 258 ? -8.832 -2.460 -12.247 1.00 93.69 258 ASN A N 1
ATOM 1998 C CA . ASN A 1 258 ? -7.789 -3.401 -11.872 1.00 93.69 258 ASN A CA 1
ATOM 1999 C C . ASN A 1 258 ? -8.002 -3.818 -10.417 1.00 93.69 258 ASN A C 1
ATOM 2001 O O . ASN A 1 258 ? -8.396 -3.010 -9.584 1.00 93.69 258 ASN A O 1
ATOM 2005 N N . GLU A 1 259 ? -7.723 -5.074 -10.105 1.00 96.19 259 GLU A N 1
ATOM 2006 C CA . GLU A 1 259 ? -7.994 -5.639 -8.788 1.00 96.19 259 GLU A CA 1
ATOM 2007 C C . GLU A 1 259 ? -6.692 -6.033 -8.103 1.00 96.19 259 GLU A C 1
ATOM 2009 O O . GLU A 1 259 ? -5.797 -6.616 -8.719 1.00 96.19 259 GLU A O 1
ATOM 2014 N N . LEU A 1 260 ? -6.592 -5.721 -6.814 1.00 98.38 260 LEU A N 1
ATOM 2015 C CA . LEU A 1 260 ? -5.524 -6.173 -5.932 1.00 98.38 260 LEU A CA 1
ATOM 2016 C C . LEU A 1 260 ? -6.081 -6.387 -4.524 1.00 98.38 260 LEU A C 1
ATOM 2018 O O . LEU A 1 260 ? -7.031 -5.730 -4.108 1.00 98.38 260 LEU A O 1
ATOM 2022 N N . THR A 1 261 ? -5.423 -7.255 -3.760 1.00 98.75 261 THR A N 1
ATOM 2023 C CA . THR A 1 261 ? -5.554 -7.307 -2.298 1.00 98.75 261 THR A CA 1
ATOM 2024 C C . THR A 1 261 ? -4.191 -7.080 -1.648 1.00 98.75 261 THR A C 1
ATOM 2026 O O . THR A 1 261 ? -3.146 -7.328 -2.260 1.00 98.75 261 THR A O 1
ATOM 2029 N N . LEU A 1 262 ? -4.158 -6.632 -0.388 1.00 98.75 262 LEU A N 1
ATOM 2030 C CA . LEU A 1 262 ? -2.883 -6.467 0.319 1.00 98.75 262 LEU A CA 1
ATOM 2031 C C . LEU A 1 262 ? -2.187 -7.816 0.546 1.00 98.75 262 LEU A C 1
ATOM 2033 O O . LEU A 1 262 ? -0.959 -7.885 0.489 1.00 98.75 262 LEU A O 1
ATOM 2037 N N . VAL A 1 263 ? -2.963 -8.888 0.737 1.00 98.69 263 VAL A N 1
ATOM 2038 C CA . VAL A 1 263 ? -2.452 -10.265 0.813 1.00 98.69 263 VAL A CA 1
ATOM 2039 C C . VAL A 1 263 ? -1.750 -10.666 -0.482 1.00 98.69 263 VAL A C 1
ATOM 2041 O O . VAL A 1 263 ? -0.636 -11.186 -0.431 1.00 98.69 263 VAL A O 1
ATOM 2044 N N . ASP A 1 264 ? -2.354 -10.406 -1.640 1.00 98.88 264 ASP A N 1
ATOM 2045 C CA . ASP A 1 264 ? -1.759 -10.770 -2.927 1.00 98.88 264 ASP A CA 1
ATOM 2046 C C . ASP A 1 264 ? -0.515 -9.937 -3.248 1.00 98.88 264 ASP A C 1
ATOM 2048 O O . ASP A 1 264 ? 0.500 -10.483 -3.683 1.00 98.88 264 ASP A O 1
ATOM 2052 N N . ALA A 1 265 ? -0.534 -8.636 -2.939 1.00 98.75 265 ALA A N 1
ATOM 2053 C CA . ALA A 1 265 ? 0.674 -7.817 -2.989 1.00 98.75 265 ALA A CA 1
ATOM 2054 C C . ALA A 1 265 ? 1.779 -8.407 -2.094 1.00 98.75 265 ALA A C 1
ATOM 2056 O O . ALA A 1 265 ? 2.934 -8.516 -2.511 1.00 98.75 265 ALA A O 1
ATOM 2057 N N . GLY A 1 266 ? 1.417 -8.840 -0.881 1.00 98.56 266 GLY A N 1
ATOM 2058 C CA . GLY A 1 266 ? 2.304 -9.534 0.047 1.00 98.56 266 GLY A CA 1
ATOM 2059 C C . GLY A 1 266 ? 2.948 -10.778 -0.564 1.00 98.56 266 GLY A C 1
ATOM 2060 O O . GLY A 1 266 ? 4.170 -10.904 -0.509 1.00 98.56 266 GLY A O 1
ATOM 2061 N N . LYS A 1 267 ? 2.160 -11.651 -1.207 1.00 98.62 267 LYS A N 1
ATOM 2062 C CA . LYS A 1 267 ? 2.661 -12.864 -1.882 1.00 98.62 267 LYS A CA 1
ATOM 2063 C C . LYS A 1 267 ? 3.691 -12.537 -2.962 1.00 98.62 267 LYS A C 1
ATOM 2065 O O . LYS A 1 267 ? 4.748 -13.164 -2.993 1.00 98.62 267 LYS A O 1
ATOM 2070 N N . LEU A 1 268 ? 3.426 -11.526 -3.796 1.00 98.69 268 LEU A N 1
ATOM 2071 C CA . LEU A 1 268 ? 4.351 -11.084 -4.845 1.00 98.69 268 LEU A CA 1
ATOM 2072 C C . LEU A 1 268 ? 5.713 -10.693 -4.255 1.00 98.69 268 LEU A C 1
ATOM 2074 O O . LEU A 1 268 ? 6.749 -11.231 -4.653 1.00 98.69 268 LEU A O 1
ATOM 2078 N N . TYR A 1 269 ? 5.725 -9.771 -3.288 1.00 98.69 269 TYR A N 1
ATOM 2079 C CA . TYR A 1 269 ? 6.968 -9.273 -2.689 1.00 98.69 269 TYR A CA 1
ATOM 2080 C C . TYR A 1 269 ? 7.683 -10.329 -1.834 1.00 98.69 269 TYR A C 1
ATOM 2082 O O . TYR A 1 269 ? 8.918 -10.351 -1.773 1.00 98.69 269 TYR A O 1
ATOM 2090 N N . GLU A 1 270 ? 6.932 -11.214 -1.179 1.00 98.31 270 GLU A N 1
ATOM 2091 C CA . GLU A 1 270 ? 7.481 -12.305 -0.377 1.00 98.31 270 GLU A CA 1
ATOM 2092 C C . GLU A 1 270 ? 8.143 -13.354 -1.270 1.00 98.31 270 GLU A C 1
ATOM 2094 O O . GLU A 1 270 ? 9.276 -13.751 -1.004 1.00 98.31 270 GLU A O 1
ATOM 2099 N N . GLY A 1 271 ? 7.501 -13.741 -2.373 1.00 98.06 271 GLY A N 1
ATOM 2100 C CA . GLY A 1 271 ? 8.066 -14.714 -3.303 1.00 98.06 271 GLY A CA 1
ATOM 2101 C C . GLY A 1 271 ? 9.316 -14.208 -4.025 1.00 98.06 271 GLY A C 1
ATOM 2102 O O . GLY A 1 271 ? 10.234 -14.989 -4.263 1.00 98.06 271 GLY A O 1
ATOM 2103 N N . VAL A 1 272 ? 9.438 -12.901 -4.290 1.00 98.19 272 VAL A N 1
ATOM 2104 C CA . VAL A 1 272 ? 10.720 -12.330 -4.748 1.00 98.19 272 VAL A CA 1
ATOM 2105 C C . VAL A 1 272 ? 11.768 -12.330 -3.626 1.00 98.19 272 VAL A C 1
ATOM 2107 O O . VAL A 1 272 ? 12.943 -12.578 -3.880 1.00 98.19 272 VAL A O 1
ATOM 2110 N N . SER A 1 273 ? 11.373 -12.074 -2.376 1.00 96.38 273 SER A N 1
ATOM 2111 C CA . SER A 1 273 ? 12.307 -12.069 -1.235 1.00 96.38 273 SER A CA 1
ATOM 2112 C C . SER A 1 273 ? 12.858 -13.454 -0.902 1.00 96.38 273 SER A C 1
ATOM 2114 O O . SER A 1 273 ? 14.027 -13.566 -0.547 1.00 96.38 273 SER A O 1
ATOM 2116 N N . ASN A 1 274 ? 12.034 -14.492 -1.040 1.00 95.19 274 ASN A N 1
ATOM 2117 C CA . ASN A 1 274 ? 12.391 -15.885 -0.757 1.00 95.19 274 ASN A CA 1
ATOM 2118 C C . ASN A 1 274 ? 12.950 -16.622 -1.980 1.00 95.19 274 ASN A C 1
ATOM 2120 O O . ASN A 1 274 ? 13.054 -17.844 -1.969 1.00 95.19 274 ASN A O 1
ATOM 2124 N N . ALA A 1 275 ? 13.274 -15.886 -3.043 1.00 95.69 275 ALA A N 1
ATOM 2125 C CA . ALA A 1 275 ? 13.765 -16.417 -4.306 1.00 95.69 275 ALA A CA 1
ATOM 2126 C C . ALA A 1 275 ? 12.840 -17.431 -5.014 1.00 95.69 275 ALA A C 1
ATOM 2128 O O . ALA A 1 275 ? 13.285 -18.168 -5.890 1.00 95.69 275 ALA A O 1
ATOM 2129 N N . ALA A 1 276 ? 11.546 -17.443 -4.680 1.00 96.88 276 ALA A N 1
ATOM 2130 C CA . ALA A 1 276 ? 10.557 -18.321 -5.301 1.00 96.88 276 ALA A CA 1
ATOM 2131 C C . ALA A 1 276 ? 10.239 -17.911 -6.748 1.00 96.88 276 ALA A C 1
ATOM 2133 O O . ALA A 1 276 ? 9.951 -18.766 -7.581 1.00 96.88 276 ALA A O 1
ATOM 2134 N N . PHE A 1 277 ? 10.288 -16.608 -7.058 1.00 97.38 277 PHE A N 1
ATOM 2135 C CA . PHE A 1 277 ? 9.949 -16.102 -8.397 1.00 97.38 277 PHE A CA 1
ATOM 2136 C C . PHE A 1 277 ? 11.138 -15.537 -9.172 1.00 97.38 277 PHE A C 1
ATOM 2138 O O . PHE A 1 277 ? 11.176 -15.646 -10.395 1.00 97.38 277 PHE A O 1
ATOM 2145 N N . LEU A 1 278 ? 12.101 -14.936 -8.471 1.00 98.12 278 LEU A N 1
ATOM 2146 C CA . LEU A 1 278 ? 13.329 -14.375 -9.031 1.00 98.12 278 LEU A CA 1
ATOM 2147 C C . LEU A 1 278 ? 14.485 -14.706 -8.092 1.00 98.12 278 LEU A C 1
ATOM 2149 O O . LEU A 1 278 ? 14.328 -14.578 -6.885 1.00 98.12 278 LEU A O 1
ATOM 2153 N N . SER A 1 279 ? 15.646 -15.069 -8.622 1.00 96.62 279 SER A N 1
ATOM 2154 C CA . SER A 1 279 ? 16.836 -15.434 -7.849 1.00 96.62 279 SER A CA 1
ATOM 2155 C C . SER A 1 279 ? 18.071 -14.660 -8.311 1.00 96.62 279 SER A C 1
ATOM 2157 O O . SER A 1 279 ? 18.107 -14.120 -9.419 1.00 96.62 279 SER A O 1
ATOM 2159 N N . GLY A 1 280 ? 19.107 -14.622 -7.469 1.00 96.62 280 GLY A N 1
ATOM 2160 C CA . GLY A 1 280 ? 20.402 -14.032 -7.815 1.00 96.62 280 GLY A CA 1
ATOM 2161 C C . GLY A 1 280 ? 20.297 -12.575 -8.277 1.00 96.62 280 GLY A C 1
ATOM 2162 O O . GLY A 1 280 ? 19.618 -11.755 -7.654 1.00 96.62 280 GLY A O 1
ATOM 2163 N N . SER A 1 281 ? 20.958 -12.253 -9.391 1.00 96.94 281 SER A N 1
ATOM 2164 C CA . SER A 1 281 ? 20.973 -10.901 -9.960 1.00 96.94 281 SER A CA 1
ATOM 2165 C C . SER A 1 281 ? 19.584 -10.396 -10.359 1.00 96.94 281 SER A C 1
ATOM 2167 O O . SER A 1 281 ? 19.331 -9.206 -10.214 1.00 96.94 281 SER A O 1
ATOM 2169 N N . ASN A 1 282 ? 18.654 -11.261 -10.776 1.00 98.25 282 ASN A N 1
ATOM 2170 C CA . ASN A 1 282 ? 17.304 -10.837 -11.171 1.00 98.25 282 ASN A CA 1
ATOM 2171 C C . ASN A 1 282 ? 16.471 -10.363 -9.974 1.00 98.25 282 ASN A C 1
ATOM 2173 O O . ASN A 1 282 ? 15.763 -9.360 -10.073 1.00 98.25 282 ASN A O 1
ATOM 2177 N N . ALA A 1 283 ? 16.598 -11.032 -8.822 1.00 98.12 283 ALA A N 1
ATOM 2178 C CA . ALA A 1 283 ? 15.986 -10.565 -7.577 1.00 98.12 283 ALA A CA 1
ATOM 2179 C C . ALA A 1 283 ? 16.582 -9.216 -7.143 1.00 98.12 283 ALA A C 1
ATOM 2181 O O . ALA A 1 283 ? 15.850 -8.301 -6.764 1.00 98.12 283 ALA A O 1
ATOM 2182 N N . THR A 1 284 ? 17.906 -9.062 -7.250 1.00 97.62 284 THR A N 1
ATOM 2183 C CA . THR A 1 284 ? 18.595 -7.789 -6.985 1.00 97.62 284 THR A CA 1
ATOM 2184 C C . THR A 1 284 ? 18.103 -6.678 -7.911 1.00 97.62 284 THR A C 1
ATOM 2186 O O . THR A 1 284 ? 17.797 -5.585 -7.435 1.00 97.62 284 THR A O 1
ATOM 2189 N N . THR A 1 285 ? 17.956 -6.956 -9.209 1.00 98.44 285 THR A N 1
ATOM 2190 C CA . THR A 1 285 ? 17.393 -6.015 -10.184 1.00 98.44 285 THR A CA 1
ATOM 2191 C C . THR A 1 285 ? 15.982 -5.606 -9.787 1.00 98.44 285 THR A C 1
ATOM 2193 O O . THR A 1 285 ? 15.736 -4.410 -9.678 1.00 98.44 285 THR A O 1
ATOM 2196 N N . PHE A 1 286 ? 15.096 -6.553 -9.452 1.00 98.75 286 PHE A N 1
ATOM 2197 C CA . PHE A 1 286 ? 13.732 -6.243 -9.003 1.00 98.75 286 PHE A CA 1
ATOM 2198 C C . PHE A 1 286 ? 13.730 -5.215 -7.864 1.00 98.75 286 PHE A C 1
ATOM 2200 O O . PHE A 1 286 ? 13.084 -4.170 -7.962 1.00 98.75 286 PHE A O 1
ATOM 2207 N N . TRP A 1 287 ? 14.495 -5.470 -6.797 1.00 98.00 287 TRP A N 1
ATOM 2208 C CA . TRP A 1 287 ? 14.546 -4.569 -5.643 1.00 98.00 287 TRP A CA 1
ATOM 2209 C C . TRP A 1 287 ? 15.193 -3.221 -5.966 1.00 98.00 287 TRP A C 1
ATOM 2211 O O . TRP A 1 287 ? 14.756 -2.200 -5.434 1.00 98.00 287 TRP A O 1
ATOM 2221 N N . ASN A 1 288 ? 16.198 -3.195 -6.842 1.00 97.56 288 ASN A N 1
ATOM 2222 C CA . ASN A 1 288 ? 16.860 -1.961 -7.258 1.00 97.56 288 ASN A CA 1
ATOM 2223 C C . ASN A 1 288 ? 16.005 -1.114 -8.207 1.00 97.56 288 ASN A C 1
ATOM 2225 O O . ASN A 1 288 ? 16.164 0.109 -8.218 1.00 97.56 288 ASN A O 1
ATOM 2229 N N . THR A 1 289 ? 15.071 -1.710 -8.948 1.00 98.38 289 THR A N 1
ATOM 2230 C CA . THR A 1 289 ? 14.122 -0.967 -9.787 1.00 98.38 289 THR A CA 1
ATOM 2231 C C . THR A 1 289 ? 13.053 -0.254 -8.946 1.00 98.38 289 THR A C 1
ATOM 2233 O O . THR A 1 289 ? 12.617 0.837 -9.309 1.00 98.38 289 THR A O 1
ATOM 2236 N N . LEU A 1 290 ? 12.668 -0.797 -7.784 1.00 98.19 290 LEU A N 1
ATOM 2237 C CA . LEU A 1 290 ? 11.709 -0.152 -6.875 1.00 98.19 290 LEU A CA 1
ATOM 2238 C C . LEU A 1 290 ? 12.249 1.137 -6.229 1.00 98.19 290 LEU A C 1
ATOM 2240 O O . LEU A 1 290 ? 13.449 1.277 -5.965 1.00 98.19 290 LEU A O 1
ATOM 2244 N N . LEU A 1 291 ? 11.333 2.056 -5.896 1.00 96.12 291 LEU A N 1
ATOM 2245 C CA . LEU A 1 291 ? 11.635 3.248 -5.098 1.00 96.12 291 LEU A CA 1
ATOM 2246 C C . LEU A 1 291 ? 12.052 2.878 -3.671 1.00 96.12 291 LEU A C 1
ATOM 2248 O O . LEU A 1 291 ? 11.654 1.838 -3.140 1.00 96.12 291 LEU A O 1
ATOM 2252 N N . GLY A 1 292 ? 12.816 3.772 -3.044 1.00 95.31 292 GLY A N 1
ATOM 2253 C CA . GLY A 1 292 ? 13.364 3.604 -1.700 1.00 95.31 292 GLY A CA 1
ATOM 2254 C C . GLY A 1 292 ? 14.815 3.117 -1.716 1.00 95.31 292 GLY A C 1
ATOM 2255 O O . GLY A 1 292 ? 15.576 3.424 -2.631 1.00 95.31 292 GLY A O 1
ATOM 2256 N N . GLY A 1 293 ? 15.200 2.366 -0.692 1.00 96.25 293 GLY A N 1
ATOM 2257 C CA . GLY A 1 293 ? 16.577 2.002 -0.373 1.00 96.25 293 GLY A CA 1
ATOM 2258 C C . GLY A 1 293 ? 16.800 2.117 1.128 1.00 96.25 293 GLY A C 1
ATOM 2259 O O . GLY A 1 293 ? 15.886 1.828 1.903 1.00 96.25 293 GLY A O 1
ATOM 2260 N N . ALA A 1 294 ? 17.991 2.558 1.531 1.00 97.62 294 ALA A N 1
ATOM 2261 C CA . ALA A 1 294 ? 18.207 3.037 2.893 1.00 97.62 294 ALA A CA 1
ATOM 2262 C C . ALA A 1 294 ? 17.173 4.120 3.233 1.00 97.62 294 ALA A C 1
ATOM 2264 O O . ALA A 1 294 ? 16.817 4.937 2.379 1.00 97.62 294 ALA A O 1
ATOM 2265 N N . ILE A 1 295 ? 16.652 4.087 4.456 1.00 97.69 295 ILE A N 1
ATOM 2266 C CA . ILE A 1 295 ? 15.684 5.095 4.890 1.00 97.69 295 ILE A CA 1
ATOM 2267 C C . ILE A 1 295 ? 16.376 6.455 5.049 1.00 97.69 295 ILE A C 1
ATOM 2269 O O . ILE A 1 295 ? 17.545 6.525 5.423 1.00 97.69 295 ILE A O 1
ATOM 2273 N N . ASP A 1 296 ? 15.650 7.538 4.778 1.00 96.31 296 ASP A N 1
ATOM 2274 C CA . ASP A 1 296 ? 16.146 8.895 5.010 1.00 96.31 296 ASP A CA 1
ATOM 2275 C C . ASP A 1 296 ? 16.349 9.125 6.516 1.00 96.31 296 ASP A C 1
ATOM 2277 O O . ASP A 1 296 ? 15.401 9.017 7.300 1.00 96.31 296 ASP A O 1
ATOM 2281 N N . ALA A 1 297 ? 17.579 9.460 6.914 1.00 97.00 297 ALA A N 1
ATOM 2282 C CA . ALA A 1 297 ? 17.949 9.717 8.302 1.00 97.00 297 ALA A CA 1
ATOM 2283 C C . ALA A 1 297 ? 17.234 10.939 8.904 1.00 97.00 297 ALA A C 1
ATOM 2285 O O . ALA A 1 297 ? 17.123 11.029 10.130 1.00 97.00 297 ALA A O 1
ATOM 2286 N N . SER A 1 298 ? 16.719 11.843 8.070 1.00 96.88 298 SER A N 1
ATOM 2287 C CA . SER A 1 298 ? 15.896 12.994 8.466 1.00 96.88 298 SER A CA 1
ATOM 2288 C C . SER A 1 298 ? 14.392 12.728 8.312 1.00 96.88 298 SER A C 1
ATOM 2290 O O . SER A 1 298 ? 13.567 13.553 8.704 1.00 96.88 298 SER A O 1
ATOM 2292 N N . GLY A 1 299 ? 14.021 11.572 7.758 1.00 96.75 299 GLY A N 1
ATOM 2293 C CA . GLY A 1 299 ? 12.646 11.217 7.441 1.00 96.75 299 GLY A CA 1
ATOM 2294 C C . GLY A 1 299 ? 11.816 10.792 8.655 1.00 96.75 299 GLY A C 1
ATOM 2295 O O . GLY A 1 299 ? 12.320 10.454 9.729 1.00 96.75 299 GLY A O 1
ATOM 2296 N N . ALA A 1 300 ? 10.498 10.735 8.458 1.00 96.69 300 ALA A N 1
ATOM 2297 C CA . ALA A 1 300 ? 9.541 10.380 9.507 1.00 96.69 300 ALA A CA 1
ATOM 2298 C C . ALA A 1 300 ? 9.787 8.985 10.114 1.00 96.69 300 ALA A C 1
ATOM 2300 O O . ALA A 1 300 ? 9.642 8.810 11.320 1.00 96.69 300 ALA A O 1
ATOM 2301 N N . LEU A 1 301 ? 10.208 8.001 9.314 1.00 97.38 301 LEU A N 1
ATOM 2302 C CA . LEU A 1 301 ? 10.518 6.664 9.825 1.00 97.38 301 LEU A CA 1
ATOM 2303 C C . LEU A 1 301 ? 11.770 6.657 10.719 1.00 97.38 301 LEU A C 1
ATOM 2305 O O . LEU A 1 301 ? 11.772 6.008 11.761 1.00 97.38 301 LEU A O 1
ATOM 2309 N N . ALA A 1 302 ? 12.809 7.422 10.367 1.00 98.38 302 ALA A N 1
ATOM 2310 C CA . ALA A 1 302 ? 13.987 7.591 11.219 1.00 98.38 302 ALA A CA 1
ATOM 2311 C C . ALA A 1 302 ? 13.638 8.301 12.536 1.00 98.38 302 ALA A C 1
ATOM 2313 O O . ALA A 1 302 ? 14.154 7.935 13.591 1.00 98.38 302 ALA A O 1
ATOM 2314 N N . LYS A 1 303 ? 12.706 9.263 12.507 1.00 98.50 303 LYS A N 1
ATOM 2315 C CA . LYS A 1 303 ? 12.164 9.876 13.727 1.00 98.50 303 LYS A CA 1
ATOM 2316 C C . LYS A 1 303 ? 11.512 8.833 14.645 1.00 98.50 303 LYS A C 1
ATOM 2318 O O . LYS A 1 303 ? 11.836 8.810 15.827 1.00 98.50 303 LYS A O 1
ATOM 2323 N N . ILE A 1 304 ? 10.693 7.928 14.102 1.00 98.56 304 ILE A N 1
ATOM 2324 C CA . ILE A 1 304 ? 10.092 6.819 14.869 1.00 98.56 304 ILE A CA 1
ATOM 2325 C C . ILE A 1 304 ? 11.173 5.924 15.488 1.00 98.56 304 ILE A C 1
ATOM 2327 O O . ILE A 1 304 ? 11.079 5.581 16.663 1.00 98.56 304 ILE A O 1
ATOM 2331 N N . VAL A 1 305 ? 12.229 5.581 14.739 1.00 98.75 305 VAL A N 1
ATOM 2332 C CA . VAL A 1 305 ? 13.356 4.804 15.289 1.00 98.75 305 VAL A CA 1
ATOM 2333 C C . VAL A 1 305 ? 13.983 5.517 16.485 1.00 98.75 305 VAL A C 1
ATOM 2335 O O . VAL A 1 305 ? 14.222 4.879 17.507 1.00 98.75 305 VAL A O 1
ATOM 2338 N N . ARG A 1 306 ? 14.228 6.830 16.392 1.00 98.75 306 ARG A N 1
ATOM 2339 C CA . ARG A 1 306 ? 14.816 7.606 17.496 1.00 98.75 306 ARG A CA 1
ATOM 2340 C C . ARG A 1 306 ? 13.888 7.690 18.707 1.00 98.75 306 ARG A C 1
ATOM 2342 O O . ARG A 1 306 ? 14.364 7.552 19.831 1.00 98.75 306 ARG A O 1
ATOM 2349 N N . GLU A 1 307 ? 12.589 7.880 18.491 1.00 98.62 307 GLU A N 1
ATOM 2350 C CA . GLU A 1 307 ? 11.573 7.863 19.553 1.00 98.62 307 GLU A CA 1
ATOM 2351 C C . GLU A 1 307 ? 11.573 6.521 20.301 1.00 98.62 307 GLU A C 1
ATOM 2353 O O . GLU A 1 307 ? 11.710 6.493 21.526 1.00 98.62 307 GLU A O 1
ATOM 2358 N N . GLU A 1 308 ? 11.500 5.402 19.572 1.00 98.75 308 GLU A N 1
ATOM 2359 C CA . GLU A 1 308 ? 11.522 4.067 20.176 1.00 98.75 308 GLU A CA 1
ATOM 2360 C C . GLU A 1 308 ? 12.855 3.785 20.874 1.00 98.75 308 GLU A C 1
ATOM 2362 O O . GLU A 1 308 ? 12.861 3.312 22.010 1.00 98.75 308 GLU A O 1
ATOM 2367 N N . ALA A 1 309 ? 13.984 4.136 20.252 1.00 98.81 309 ALA A N 1
ATOM 2368 C CA . ALA A 1 309 ? 15.314 3.982 20.835 1.00 98.81 309 ALA A CA 1
ATOM 2369 C C . ALA A 1 309 ? 15.433 4.747 22.163 1.00 98.81 309 ALA A C 1
ATOM 2371 O O . ALA A 1 309 ? 15.866 4.175 23.163 1.00 98.81 309 ALA A O 1
ATOM 2372 N N . THR A 1 310 ? 14.964 5.996 22.198 1.00 98.69 310 THR A N 1
ATOM 2373 C CA . THR A 1 310 ? 14.963 6.841 23.402 1.00 98.69 310 THR A CA 1
ATOM 2374 C C 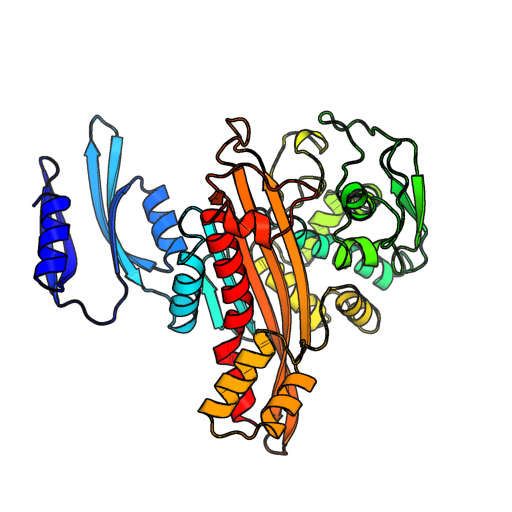. THR A 1 310 ? 14.096 6.228 24.498 1.00 98.69 310 THR A C 1
ATOM 2376 O O . THR A 1 310 ? 14.536 6.106 25.639 1.00 98.69 310 THR A O 1
ATOM 2379 N N . SER A 1 311 ? 12.893 5.757 24.153 1.00 98.56 311 SER A N 1
ATOM 2380 C CA . SER A 1 311 ? 11.987 5.100 25.108 1.00 98.56 311 SER A CA 1
ATOM 2381 C C . SER A 1 311 ? 12.549 3.793 25.692 1.00 98.56 311 SER A C 1
ATOM 2383 O O . SER A 1 311 ? 12.103 3.337 26.741 1.00 98.56 311 SER A O 1
ATOM 2385 N N . LEU A 1 312 ? 13.524 3.185 25.008 1.00 98.69 312 LEU A N 1
ATOM 2386 C CA . LEU A 1 312 ? 14.246 1.984 25.428 1.00 98.69 312 LEU A CA 1
ATOM 2387 C C . LEU A 1 312 ? 15.595 2.303 26.100 1.00 98.69 312 LEU A C 1
ATOM 2389 O O . LEU A 1 312 ? 16.375 1.385 26.355 1.00 98.69 312 LEU A O 1
ATOM 2393 N N . GLY A 1 313 ? 15.902 3.582 26.352 1.00 98.50 313 GLY A N 1
ATOM 2394 C CA . GLY A 1 313 ? 17.165 4.017 26.955 1.00 98.50 313 GLY A CA 1
ATOM 2395 C C . GLY A 1 313 ? 18.393 3.822 26.056 1.00 98.50 313 GLY A C 1
ATOM 2396 O O . GLY A 1 313 ? 19.514 3.739 26.556 1.00 98.50 313 GLY A O 1
ATOM 2397 N N . LYS A 1 314 ? 18.209 3.704 24.736 1.00 98.50 314 LYS A N 1
ATOM 2398 C CA . LYS A 1 314 ? 19.305 3.562 23.767 1.00 98.50 314 LYS A CA 1
ATOM 2399 C C . LYS A 1 314 ? 19.895 4.929 23.417 1.00 98.50 314 LYS A C 1
ATOM 2401 O O . LYS A 1 314 ? 19.195 5.937 23.381 1.00 98.50 314 LYS A O 1
ATOM 2406 N N . THR A 1 315 ? 21.192 4.953 23.126 1.00 98.38 315 THR A N 1
ATOM 2407 C CA . THR A 1 315 ? 21.901 6.177 22.731 1.00 98.38 315 THR A CA 1
ATOM 2408 C C . THR A 1 315 ? 21.570 6.585 21.294 1.00 98.38 315 THR A C 1
ATOM 2410 O O . THR A 1 315 ? 21.176 5.755 20.470 1.00 98.38 315 THR A O 1
ATOM 2413 N N . THR A 1 316 ? 21.822 7.851 20.954 1.00 98.00 316 THR A N 1
ATOM 2414 C CA . THR A 1 316 ? 21.712 8.357 19.575 1.00 98.00 316 THR A CA 1
ATOM 2415 C C . THR A 1 316 ? 22.554 7.538 18.595 1.00 98.00 316 THR A C 1
ATOM 2417 O O . THR A 1 316 ? 22.079 7.202 17.518 1.00 98.00 316 THR A O 1
ATOM 2420 N N . ALA A 1 317 ? 23.755 7.109 19.002 1.00 98.38 317 ALA A N 1
ATOM 2421 C CA . ALA A 1 317 ? 24.625 6.276 18.172 1.00 98.38 317 ALA A CA 1
ATOM 2422 C C . ALA A 1 317 ? 23.994 4.915 17.818 1.00 98.38 317 ALA A C 1
ATOM 2424 O O . ALA A 1 317 ? 24.134 4.446 16.690 1.00 98.38 317 ALA A O 1
ATOM 2425 N N . VAL A 1 318 ? 23.264 4.291 18.752 1.00 98.44 318 VAL A N 1
ATOM 2426 C CA . VAL A 1 318 ? 22.510 3.056 18.472 1.00 98.44 318 VAL A CA 1
ATOM 2427 C C . VAL A 1 318 ? 21.383 3.326 17.478 1.00 98.44 318 VAL A C 1
ATOM 2429 O O . VAL A 1 318 ? 21.214 2.558 16.532 1.00 98.44 318 VAL A O 1
ATOM 2432 N N . ALA A 1 319 ? 20.632 4.413 17.667 1.00 98.62 319 ALA A N 1
ATOM 2433 C CA . ALA A 1 319 ? 19.544 4.773 16.764 1.00 98.62 319 ALA A CA 1
ATOM 2434 C C . ALA A 1 319 ? 20.054 5.056 15.341 1.00 98.62 319 ALA A C 1
ATOM 2436 O O . ALA A 1 319 ? 19.499 4.528 14.380 1.00 98.62 319 ALA A O 1
ATOM 2437 N N . ASP A 1 320 ? 21.137 5.820 15.192 1.00 98.50 320 ASP A N 1
ATOM 2438 C CA . ASP A 1 320 ? 21.709 6.143 13.882 1.00 98.50 320 ASP A CA 1
ATOM 2439 C C . ASP A 1 320 ? 22.297 4.899 13.193 1.00 98.50 320 ASP A C 1
ATOM 2441 O O . ASP A 1 320 ? 22.088 4.700 11.994 1.00 98.50 320 ASP A O 1
ATOM 2445 N N . ALA A 1 321 ? 22.937 3.993 13.943 1.00 98.38 321 ALA A N 1
ATOM 2446 C CA . ALA A 1 321 ? 23.397 2.713 13.404 1.00 98.38 321 ALA A CA 1
ATOM 2447 C C . ALA A 1 321 ? 22.229 1.802 12.973 1.00 98.38 321 ALA A C 1
ATOM 2449 O O . ALA A 1 321 ? 22.319 1.122 11.946 1.00 98.38 321 ALA A O 1
ATOM 2450 N N . PHE A 1 322 ? 21.117 1.806 13.713 1.00 98.75 322 PHE A N 1
ATOM 2451 C CA . PHE A 1 322 ? 19.890 1.107 13.327 1.00 98.75 322 PHE A CA 1
ATOM 2452 C C . PHE A 1 322 ? 19.299 1.683 12.032 1.00 98.75 322 PHE A C 1
ATOM 2454 O O . PHE A 1 322 ? 18.958 0.934 11.112 1.00 98.75 322 PHE A O 1
ATOM 2461 N N . ILE A 1 323 ? 19.200 3.014 11.940 1.00 98.75 323 ILE A N 1
ATOM 2462 C CA . ILE A 1 323 ? 18.695 3.741 10.765 1.00 98.75 323 ILE A CA 1
ATOM 2463 C C . ILE A 1 323 ? 19.527 3.388 9.530 1.00 98.75 323 ILE A C 1
ATOM 2465 O O . ILE A 1 323 ? 18.960 2.996 8.511 1.00 98.75 323 ILE A O 1
ATOM 2469 N N . ALA A 1 324 ? 20.858 3.422 9.642 1.00 98.31 324 ALA A N 1
ATOM 2470 C CA . ALA A 1 324 ? 21.774 3.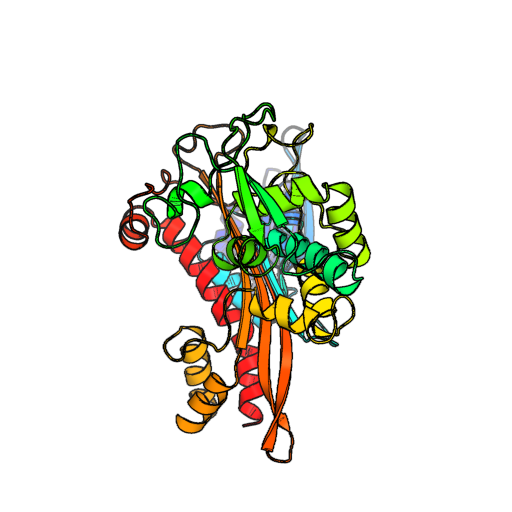097 8.549 1.00 98.31 324 ALA A CA 1
ATOM 2471 C C . ALA A 1 324 ? 21.615 1.660 8.009 1.00 98.31 324 ALA A C 1
ATOM 2473 O O . ALA A 1 324 ? 21.945 1.391 6.856 1.00 98.31 324 ALA A O 1
ATOM 2474 N N . ASN A 1 325 ? 21.087 0.737 8.821 1.00 98.50 325 ASN A N 1
ATOM 2475 C CA . ASN A 1 325 ? 20.871 -0.666 8.451 1.00 98.50 325 ASN A CA 1
ATOM 2476 C C . ASN A 1 325 ? 19.399 -1.008 8.141 1.00 98.50 325 ASN A C 1
ATOM 2478 O O . ASN A 1 325 ? 19.065 -2.173 7.897 1.00 98.50 325 ASN A O 1
ATOM 2482 N N . THR A 1 326 ? 18.518 -0.005 8.126 1.00 98.69 326 THR A N 1
ATOM 2483 C CA . THR A 1 326 ? 17.101 -0.156 7.781 1.00 98.69 326 THR A CA 1
ATOM 2484 C C . THR A 1 326 ? 16.867 0.223 6.324 1.00 98.69 326 THR A C 1
ATOM 2486 O O . THR A 1 326 ? 17.310 1.274 5.862 1.00 98.69 326 THR A O 1
ATOM 2489 N N . GLN A 1 327 ? 16.145 -0.622 5.585 1.00 98.25 327 GLN A N 1
ATOM 2490 C CA . GLN A 1 327 ? 15.847 -0.375 4.171 1.00 98.25 327 GLN A CA 1
ATOM 2491 C C . GLN A 1 327 ? 14.374 -0.605 3.854 1.00 98.25 327 GLN A C 1
ATOM 2493 O O . GLN A 1 327 ? 13.784 -1.575 4.318 1.00 98.25 327 GLN A O 1
ATOM 2498 N N . VAL A 1 328 ? 13.796 0.236 3.000 1.00 98.19 328 VAL A N 1
ATOM 2499 C CA . VAL A 1 328 ? 12.424 0.100 2.496 1.00 98.19 328 VAL A CA 1
ATOM 2500 C C . VAL A 1 328 ? 12.450 0.148 0.977 1.00 98.19 328 VAL A C 1
ATOM 2502 O O . VAL A 1 328 ? 13.020 1.065 0.398 1.00 98.19 328 VAL A O 1
ATOM 2505 N N . ARG A 1 329 ? 11.804 -0.813 0.316 1.00 98.19 329 ARG A N 1
ATOM 2506 C CA . ARG A 1 329 ? 11.580 -0.802 -1.136 1.00 98.19 329 ARG A CA 1
ATOM 2507 C C . ARG A 1 329 ? 10.099 -0.966 -1.415 1.00 98.19 329 ARG A C 1
ATOM 2509 O O . ARG A 1 329 ? 9.479 -1.865 -0.853 1.00 98.19 329 ARG A O 1
ATOM 2516 N N . SER A 1 330 ? 9.521 -0.114 -2.255 1.00 98.00 330 SER A N 1
ATOM 2517 C CA . SER A 1 330 ? 8.074 -0.148 -2.498 1.00 98.00 330 SER A CA 1
ATOM 2518 C C . SER A 1 330 ? 7.667 0.396 -3.858 1.00 98.00 330 SER A C 1
ATOM 2520 O O . SER A 1 330 ? 8.418 1.130 -4.506 1.00 98.00 330 SER A O 1
ATOM 2522 N N . LYS A 1 331 ? 6.440 0.058 -4.261 1.00 98.38 331 LYS A N 1
ATOM 2523 C CA . LYS A 1 331 ? 5.713 0.753 -5.319 1.00 98.38 331 LYS A CA 1
ATOM 2524 C C . LYS A 1 331 ? 4.414 1.311 -4.750 1.00 98.38 331 LYS A C 1
ATOM 2526 O O . LYS A 1 331 ? 3.623 0.599 -4.134 1.00 98.38 331 LYS A O 1
ATOM 2531 N N . GLY A 1 332 ? 4.218 2.606 -4.971 1.00 97.50 332 GLY A N 1
ATOM 2532 C CA . GLY A 1 332 ? 2.954 3.286 -4.719 1.00 97.50 332 GLY A CA 1
ATOM 2533 C C . GLY A 1 332 ? 2.091 3.403 -5.972 1.00 97.50 332 GLY A C 1
ATOM 2534 O O . GLY A 1 332 ? 2.575 3.271 -7.098 1.00 97.50 332 GLY A O 1
ATOM 2535 N N . GLY A 1 333 ? 0.825 3.721 -5.769 1.00 95.94 333 GLY A N 1
ATOM 2536 C CA . GLY A 1 333 ? -0.124 4.112 -6.794 1.00 95.94 333 GLY A CA 1
ATOM 2537 C C . GLY A 1 333 ? -1.052 5.187 -6.253 1.00 95.94 333 GLY A C 1
ATOM 2538 O O . GLY A 1 333 ? -1.384 5.183 -5.070 1.00 95.94 333 GLY A O 1
ATOM 2539 N N . SER A 1 334 ? -1.416 6.135 -7.104 1.00 92.88 334 SER A N 1
ATOM 2540 C CA . SER A 1 334 ? -2.392 7.165 -6.778 1.00 92.88 334 SER A CA 1
ATOM 2541 C C . SER A 1 334 ? -3.017 7.691 -8.051 1.00 92.88 334 SER A C 1
ATOM 2543 O O . SER A 1 334 ? -2.297 7.906 -9.029 1.00 92.88 334 SER A O 1
ATOM 2545 N N . TYR A 1 335 ? -4.310 7.952 -8.006 1.00 87.62 335 TYR A N 1
ATOM 2546 C CA . TYR A 1 335 ? -4.968 8.866 -8.921 1.00 87.62 335 TYR A CA 1
ATOM 2547 C C . TYR A 1 335 ? -6.262 9.349 -8.281 1.00 87.62 335 TYR A C 1
ATOM 2549 O O . TYR A 1 335 ? -6.831 8.688 -7.410 1.00 87.62 335 TYR A O 1
ATOM 2557 N N . ASP A 1 336 ? -6.712 10.495 -8.764 1.00 86.88 336 ASP A N 1
ATOM 2558 C CA . ASP A 1 336 ? -8.002 11.048 -8.416 1.00 86.88 336 ASP A CA 1
ATOM 2559 C C . ASP A 1 336 ? -8.912 10.914 -9.646 1.00 86.88 336 ASP A C 1
ATOM 2561 O O . ASP A 1 336 ? -8.465 11.112 -10.779 1.00 86.88 336 ASP A O 1
ATOM 2565 N N . SER A 1 337 ? -10.166 10.511 -9.450 1.00 84.75 337 SER A N 1
ATOM 2566 C CA . SER A 1 337 ? -11.098 10.219 -10.550 1.00 84.75 337 SER A CA 1
ATOM 2567 C C . SER A 1 337 ? -12.481 10.811 -10.309 1.00 84.75 337 SER A C 1
ATOM 2569 O O . SER A 1 337 ? -12.829 11.167 -9.182 1.00 84.75 337 SER A O 1
ATOM 2571 N N . CYS A 1 338 ? -13.282 10.940 -11.368 1.00 83.69 338 CYS A N 1
ATOM 2572 C CA . CYS A 1 338 ? -14.675 11.342 -11.200 1.00 83.69 338 CYS A CA 1
ATOM 2573 C C . CYS A 1 338 ? -15.508 10.192 -10.663 1.00 83.69 338 CYS A C 1
ATOM 2575 O O . CYS A 1 338 ? -15.309 9.053 -11.088 1.00 83.69 338 CYS A O 1
ATOM 2577 N N . PRO A 1 339 ? -16.485 10.480 -9.786 1.00 79.75 339 PRO A N 1
ATOM 2578 C CA . PRO A 1 339 ? -17.542 9.525 -9.516 1.00 79.75 339 PRO A CA 1
ATOM 2579 C C . PRO A 1 339 ? -18.201 9.108 -10.836 1.00 79.75 339 PRO A C 1
ATOM 2581 O O . PRO A 1 339 ? -18.336 9.926 -11.747 1.00 79.75 339 PRO A O 1
ATOM 2584 N N .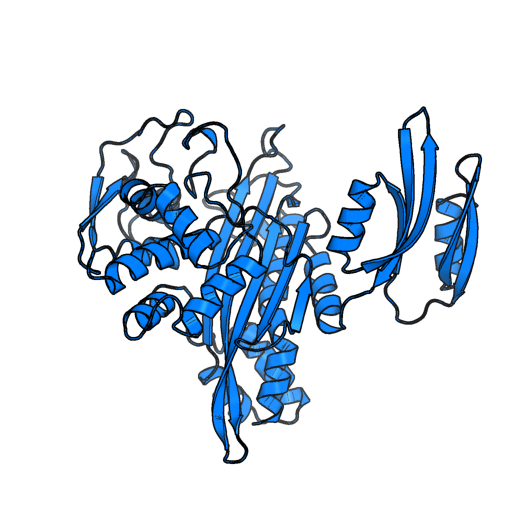 ALA A 1 340 ? -18.661 7.858 -10.919 1.00 71.38 340 ALA A N 1
ATOM 2585 C CA . ALA A 1 340 ? -19.322 7.324 -12.114 1.00 71.38 340 ALA A CA 1
ATOM 2586 C C . ALA A 1 340 ? -20.523 8.178 -12.580 1.00 71.38 340 ALA A C 1
ATOM 2588 O O . ALA A 1 340 ? -20.845 8.213 -13.764 1.00 71.38 340 ALA A O 1
ATOM 2589 N N . SER A 1 341 ? -21.159 8.897 -11.651 1.00 67.12 341 SER A N 1
ATOM 2590 C CA . SER A 1 341 ? -22.161 9.926 -11.921 1.00 67.12 341 SER A CA 1
ATOM 2591 C C . SER A 1 341 ? -21.675 11.287 -11.403 1.00 67.12 341 SER A C 1
ATOM 2593 O O . SER A 1 341 ? -21.610 11.486 -10.190 1.00 67.12 341 SER A O 1
ATOM 2595 N N . GLY A 1 342 ? -21.358 12.234 -12.292 1.00 70.69 342 GLY A N 1
ATOM 2596 C CA . GLY A 1 342 ? -20.998 13.613 -11.924 1.00 70.69 342 GLY A CA 1
ATOM 2597 C C . GLY A 1 342 ? -19.773 14.162 -12.661 1.00 70.69 342 GLY A C 1
ATOM 2598 O O . GLY A 1 342 ? -19.184 13.489 -13.498 1.00 70.69 342 GLY A O 1
ATOM 2599 N N . SER A 1 343 ? -19.393 15.408 -12.360 1.00 72.00 343 SER A N 1
ATOM 2600 C CA . SER A 1 343 ? -18.372 16.174 -13.101 1.00 72.00 343 SER A CA 1
ATOM 2601 C C . SER A 1 343 ? -17.106 16.507 -12.294 1.00 72.00 343 SER A C 1
ATOM 2603 O O . SER A 1 343 ? -16.461 17.519 -12.561 1.00 72.00 343 SER A O 1
ATOM 2605 N N . CYS A 1 344 ? -16.732 15.686 -11.300 1.00 77.56 344 CYS A N 1
ATOM 2606 C CA . CYS A 1 344 ? -15.575 15.939 -10.414 1.00 77.56 344 CYS A CA 1
ATOM 2607 C C . CYS A 1 344 ? -15.597 17.295 -9.683 1.00 77.56 344 CYS A C 1
ATOM 2609 O O . CYS A 1 344 ? -14.560 17.792 -9.235 1.00 77.56 344 CYS A O 1
ATOM 2611 N N . ASN A 1 345 ? -16.764 17.929 -9.592 1.00 75.94 345 ASN A N 1
ATOM 2612 C CA . ASN A 1 345 ? -16.866 19.321 -9.200 1.00 75.94 345 ASN A CA 1
ATOM 2613 C C . ASN A 1 345 ? -17.974 19.551 -8.176 1.00 75.94 345 ASN A C 1
ATOM 2615 O O . ASN A 1 345 ? -19.098 19.896 -8.542 1.00 75.94 345 ASN A O 1
ATOM 2619 N N . PRO A 1 346 ? -17.594 19.538 -6.895 1.00 87.25 346 PRO A N 1
ATOM 2620 C CA . PRO A 1 346 ? -17.104 18.376 -6.140 1.00 87.25 346 PRO A CA 1
ATOM 2621 C C . PRO A 1 346 ? -18.191 17.273 -5.998 1.00 87.25 346 PRO A C 1
ATOM 2623 O O . PRO A 1 346 ? -19.352 17.531 -6.313 1.00 87.25 346 PRO A O 1
ATOM 2626 N N . PRO A 1 347 ? -17.884 16.054 -5.502 1.00 90.12 347 PRO A N 1
ATOM 2627 C CA . PRO A 1 347 ? -16.579 15.537 -5.083 1.00 90.12 347 PRO A CA 1
ATOM 2628 C C . PRO A 1 347 ? -15.818 14.816 -6.210 1.00 90.12 347 PRO A C 1
ATOM 2630 O O . PRO A 1 347 ? -16.400 14.437 -7.228 1.00 90.12 347 PRO A O 1
ATOM 2633 N N . TYR A 1 348 ? -14.525 14.568 -5.993 1.00 92.06 348 TYR A N 1
ATOM 2634 C CA . TYR A 1 348 ? -13.769 13.538 -6.720 1.00 92.06 348 TYR A CA 1
ATOM 2635 C C . TYR A 1 348 ? -13.469 12.338 -5.812 1.00 92.06 348 TYR A C 1
ATOM 2637 O O . TYR A 1 348 ? -13.594 12.430 -4.590 1.00 92.06 348 TYR A O 1
ATOM 2645 N N . ILE A 1 349 ? -13.072 11.214 -6.406 1.00 92.06 349 ILE A N 1
ATOM 2646 C CA . ILE A 1 349 ? -12.707 9.978 -5.710 1.00 92.06 349 ILE A CA 1
ATOM 2647 C C . ILE A 1 349 ? -11.189 9.880 -5.577 1.00 92.06 349 ILE A C 1
ATOM 2649 O O . ILE A 1 349 ? -10.477 9.862 -6.580 1.00 92.06 349 ILE A O 1
ATOM 2653 N N . TYR A 1 350 ? -10.713 9.799 -4.338 1.00 93.62 350 TYR A N 1
ATOM 2654 C CA . TYR A 1 350 ? -9.313 9.646 -3.958 1.00 93.62 350 TYR A CA 1
ATOM 2655 C C . TYR A 1 350 ? -8.959 8.169 -3.800 1.00 93.62 350 TYR A C 1
ATOM 2657 O O . TYR A 1 350 ? -9.513 7.479 -2.941 1.00 93.62 350 TYR A O 1
ATOM 2665 N N . THR A 1 351 ? -8.006 7.704 -4.608 1.00 93.94 351 THR A N 1
ATOM 2666 C CA . THR A 1 351 ? -7.510 6.323 -4.574 1.00 93.94 351 THR A CA 1
ATOM 2667 C C . THR A 1 351 ? -6.007 6.315 -4.378 1.00 93.94 351 THR A C 1
ATOM 2669 O O . THR A 1 351 ? -5.258 7.024 -5.063 1.00 93.94 351 THR A O 1
ATOM 2672 N N . ARG A 1 352 ? -5.533 5.502 -3.433 1.00 97.06 352 ARG A N 1
ATOM 2673 C CA . ARG A 1 352 ? -4.111 5.423 -3.121 1.00 97.06 352 ARG A CA 1
ATOM 2674 C C . ARG A 1 352 ? -3.704 4.065 -2.592 1.00 97.06 352 ARG A C 1
ATOM 2676 O O . ARG A 1 352 ? -4.364 3.482 -1.745 1.00 97.06 352 ARG A O 1
ATOM 2683 N N . THR A 1 353 ? -2.531 3.610 -3.005 1.00 98.25 353 THR A N 1
ATOM 2684 C CA . THR A 1 353 ? -1.965 2.330 -2.582 1.00 98.25 353 THR A CA 1
ATOM 2685 C C . THR A 1 353 ? -0.464 2.469 -2.391 1.00 98.25 353 THR A C 1
ATOM 2687 O O . THR A 1 353 ? 0.208 3.208 -3.109 1.00 98.25 353 THR A O 1
ATOM 2690 N N . ALA A 1 354 ? 0.096 1.748 -1.429 1.00 98.31 354 ALA A N 1
ATOM 2691 C CA . ALA A 1 354 ? 1.531 1.523 -1.350 1.00 98.31 354 ALA A CA 1
ATOM 2692 C C . ALA A 1 354 ? 1.793 0.129 -0.799 1.00 98.31 354 ALA A C 1
ATOM 2694 O O . ALA A 1 354 ? 1.242 -0.223 0.239 1.00 98.31 354 ALA A O 1
ATOM 2695 N N . ALA A 1 355 ? 2.651 -0.637 -1.467 1.00 98.69 355 ALA A N 1
ATOM 2696 C CA . ALA A 1 355 ? 3.050 -1.966 -1.023 1.00 98.69 355 ALA A CA 1
ATOM 2697 C C . ALA A 1 355 ? 4.524 -2.235 -1.344 1.00 98.69 355 ALA A C 1
ATOM 2699 O O . ALA A 1 355 ? 5.095 -1.638 -2.264 1.00 98.69 355 ALA A O 1
ATOM 2700 N N . GLY A 1 356 ? 5.157 -3.105 -0.563 1.00 98.62 356 GLY A N 1
ATOM 2701 C CA . GLY A 1 356 ? 6.579 -3.385 -0.709 1.00 98.62 356 GLY A CA 1
ATOM 2702 C C . GLY A 1 356 ? 7.155 -4.245 0.406 1.00 98.62 356 GLY A C 1
ATOM 2703 O O . GLY A 1 356 ? 6.457 -5.056 1.014 1.00 98.62 356 GLY A O 1
ATOM 2704 N N . ARG A 1 357 ? 8.449 -4.049 0.672 1.00 98.38 357 ARG A N 1
ATOM 2705 C CA . ARG A 1 357 ? 9.213 -4.750 1.707 1.00 98.38 357 ARG A CA 1
ATOM 2706 C C . ARG A 1 357 ? 10.028 -3.780 2.551 1.00 98.38 357 ARG A C 1
ATOM 2708 O O . ARG A 1 357 ? 10.683 -2.887 2.011 1.00 98.38 357 ARG A O 1
ATOM 2715 N N . ILE A 1 358 ? 10.053 -4.011 3.858 1.00 98.62 358 ILE A N 1
ATOM 2716 C CA . ILE A 1 358 ? 11.013 -3.403 4.783 1.00 98.62 358 ILE A CA 1
ATOM 2717 C C . ILE A 1 358 ? 11.997 -4.462 5.293 1.00 98.62 358 ILE A C 1
ATOM 2719 O O . ILE A 1 358 ? 11.627 -5.608 5.550 1.00 98.62 358 ILE A O 1
ATOM 2723 N N . GLN A 1 359 ? 13.258 -4.070 5.424 1.00 98.50 359 GLN A N 1
ATOM 2724 C CA . GLN A 1 359 ? 14.316 -4.791 6.115 1.00 98.50 359 GLN A CA 1
ATOM 2725 C C . GLN A 1 359 ? 14.612 -4.063 7.426 1.00 98.50 359 GLN A C 1
ATOM 2727 O O . GLN A 1 359 ? 14.987 -2.891 7.397 1.00 98.50 359 GLN A O 1
ATOM 2732 N N . LEU A 1 360 ? 14.496 -4.767 8.550 1.00 98.62 360 LEU A N 1
ATOM 2733 C CA . LEU A 1 360 ? 14.850 -4.260 9.874 1.00 98.62 360 LEU A CA 1
ATOM 2734 C C . LEU A 1 360 ? 16.072 -5.007 10.423 1.00 98.62 360 LEU A C 1
ATOM 2736 O O . LEU A 1 360 ? 16.120 -6.239 10.327 1.00 98.62 360 LEU A O 1
ATOM 2740 N N . PRO A 1 361 ? 17.052 -4.308 11.015 1.00 98.56 361 PRO A N 1
ATOM 2741 C CA . PRO A 1 361 ? 18.270 -4.939 11.490 1.00 98.56 361 PRO A CA 1
ATOM 2742 C C . PRO A 1 361 ? 18.084 -5.462 12.917 1.00 98.56 361 PRO A C 1
ATOM 2744 O O . PRO A 1 361 ? 18.149 -4.711 13.882 1.00 98.56 361 PRO A O 1
ATOM 2747 N N . PHE A 1 362 ? 17.852 -6.761 13.080 1.00 98.56 362 PHE A N 1
ATOM 2748 C CA . PHE A 1 362 ? 17.911 -7.400 14.400 1.00 98.56 362 PHE A CA 1
ATOM 2749 C C . PHE A 1 362 ? 19.358 -7.793 14.689 1.00 98.56 362 PHE A C 1
ATOM 2751 O O . PHE A 1 362 ? 20.083 -8.104 13.753 1.00 98.56 362 PHE A O 1
ATOM 2758 N N . LYS A 1 363 ? 19.793 -7.833 15.947 1.00 98.19 363 LYS A N 1
ATOM 2759 C CA . LYS A 1 363 ? 21.057 -8.470 16.333 1.00 98.19 363 LYS A CA 1
ATOM 2760 C C . LYS A 1 363 ? 20.809 -9.854 16.927 1.00 98.19 363 LYS A C 1
ATOM 2762 O O . LYS A 1 363 ? 19.809 -10.094 17.606 1.00 98.19 363 LYS A O 1
ATOM 2767 N N . ASN A 1 364 ? 21.723 -10.782 16.661 1.00 96.94 364 ASN A N 1
ATOM 2768 C CA . ASN A 1 364 ? 21.789 -12.051 17.384 1.00 96.94 364 ASN A CA 1
ATOM 2769 C C . ASN A 1 364 ? 22.487 -11.864 18.750 1.00 96.94 364 ASN A C 1
ATOM 2771 O O . ASN A 1 364 ? 22.951 -10.776 19.085 1.00 96.94 364 ASN A O 1
ATOM 2775 N N . ARG A 1 365 ? 22.604 -12.941 19.540 1.00 94.19 365 ARG A N 1
ATOM 2776 C CA . ARG A 1 365 ? 23.261 -12.906 20.865 1.00 94.19 365 ARG A CA 1
ATOM 2777 C C . ARG A 1 365 ? 24.749 -12.526 20.823 1.00 94.19 365 ARG A C 1
ATOM 2779 O O . ARG A 1 365 ? 25.290 -12.145 21.850 1.00 94.19 365 ARG A O 1
ATOM 2786 N N . LEU A 1 366 ? 25.393 -12.633 19.661 1.00 94.81 366 LEU A N 1
ATOM 2787 C CA . LEU A 1 366 ? 26.791 -12.252 19.441 1.00 94.81 366 LEU A CA 1
ATOM 2788 C C . LEU A 1 366 ? 26.932 -10.787 18.990 1.00 94.81 366 LEU A C 1
ATOM 2790 O O . LEU A 1 366 ? 28.030 -10.344 18.671 1.00 94.81 366 LEU A O 1
ATOM 2794 N N . GLY A 1 367 ? 25.829 -10.035 18.918 1.00 93.94 367 GLY A N 1
ATOM 2795 C CA . GLY A 1 367 ? 25.820 -8.642 18.475 1.00 93.94 367 GLY A CA 1
ATOM 2796 C C . GLY A 1 367 ? 25.890 -8.455 16.954 1.00 93.94 367 GLY A C 1
ATOM 2797 O O . GLY A 1 367 ? 25.934 -7.320 16.484 1.00 93.94 367 GLY A O 1
ATOM 2798 N N . THR A 1 368 ? 25.869 -9.534 16.165 1.00 97.12 368 THR A N 1
ATOM 2799 C CA . THR A 1 368 ? 25.872 -9.465 14.697 1.00 97.12 368 THR A CA 1
ATOM 2800 C C . THR A 1 368 ? 24.486 -9.114 14.172 1.00 97.12 368 THR A C 1
ATOM 2802 O O . THR A 1 368 ? 23.498 -9.714 14.600 1.00 97.12 368 THR A O 1
ATOM 2805 N N . ILE A 1 369 ? 24.409 -8.196 13.204 1.00 98.19 369 ILE A N 1
ATOM 2806 C CA . ILE A 1 369 ? 23.153 -7.862 12.525 1.00 98.19 369 ILE A CA 1
ATOM 2807 C C . ILE A 1 369 ? 22.693 -9.049 11.665 1.00 98.19 369 ILE A C 1
ATOM 2809 O O . ILE A 1 369 ? 23.388 -9.489 10.754 1.00 98.19 369 ILE A O 1
ATOM 2813 N N . VAL A 1 370 ? 21.487 -9.532 11.945 1.00 97.56 370 VAL A N 1
ATOM 2814 C CA . VAL A 1 370 ? 20.728 -10.537 11.204 1.00 97.56 370 VAL A CA 1
ATOM 2815 C C . VAL A 1 370 ? 19.421 -9.879 10.746 1.00 97.56 370 VAL A C 1
ATOM 2817 O O . VAL A 1 370 ? 18.475 -9.765 11.534 1.00 97.56 370 VAL A O 1
ATOM 2820 N N . PRO A 1 371 ? 19.348 -9.395 9.495 1.00 97.12 371 PRO A N 1
ATOM 2821 C CA . PRO A 1 371 ? 18.172 -8.690 9.009 1.00 97.12 371 PRO A CA 1
ATOM 2822 C C . PRO A 1 371 ? 16.905 -9.550 9.060 1.00 97.12 371 PRO A C 1
ATOM 2824 O O . PRO A 1 371 ? 16.931 -10.749 8.781 1.00 97.12 371 PRO A O 1
ATOM 2827 N N . ARG A 1 372 ? 15.769 -8.923 9.377 1.00 97.81 372 ARG A N 1
ATOM 2828 C CA . ARG A 1 372 ? 14.437 -9.517 9.211 1.00 97.81 372 ARG A CA 1
ATOM 2829 C C . ARG A 1 372 ? 13.643 -8.719 8.195 1.00 97.81 372 ARG A C 1
ATOM 2831 O O . ARG A 1 372 ? 13.663 -7.489 8.213 1.00 97.81 372 ARG A O 1
ATOM 2838 N N . TYR A 1 373 ? 12.922 -9.435 7.344 1.00 98.00 373 TYR A N 1
ATOM 2839 C CA . TYR A 1 373 ? 12.147 -8.854 6.261 1.00 98.00 373 TYR A CA 1
ATOM 2840 C C . TYR A 1 373 ? 10.655 -8.959 6.539 1.00 98.00 373 TYR A C 1
ATOM 2842 O O . TYR A 1 373 ? 10.171 -9.980 7.032 1.00 98.00 373 TYR A O 1
ATOM 2850 N N . TYR A 1 374 ? 9.936 -7.904 6.179 1.00 98.75 374 TYR A N 1
ATOM 2851 C CA . TYR A 1 374 ? 8.486 -7.846 6.263 1.00 98.75 374 TYR A CA 1
ATOM 2852 C C . TYR A 1 374 ? 7.949 -7.337 4.938 1.00 98.75 374 TYR A C 1
ATOM 2854 O O . TYR A 1 374 ? 8.465 -6.352 4.403 1.00 98.75 374 TYR A O 1
ATOM 2862 N N . VAL A 1 375 ? 6.920 -7.996 4.420 1.00 98.75 375 VAL A N 1
ATOM 2863 C CA . VAL A 1 375 ? 6.108 -7.436 3.341 1.00 98.75 375 VAL A CA 1
ATOM 2864 C C . VAL A 1 375 ? 5.006 -6.594 3.947 1.00 98.75 375 VAL A C 1
ATOM 2866 O O . VAL A 1 375 ? 4.489 -6.904 5.022 1.00 98.75 375 VAL A O 1
ATOM 2869 N N . PHE A 1 376 ? 4.668 -5.508 3.270 1.00 98.81 376 PHE A N 1
ATOM 2870 C CA . PHE A 1 376 ? 3.681 -4.571 3.766 1.00 98.81 376 PHE A CA 1
ATOM 2871 C C . PHE A 1 376 ? 2.805 -4.034 2.650 1.00 98.81 376 PHE A C 1
ATOM 2873 O O . PHE A 1 376 ? 3.193 -4.014 1.478 1.00 98.81 376 PHE A O 1
ATOM 2880 N N . GLY A 1 377 ? 1.650 -3.517 3.046 1.00 98.56 377 GLY A N 1
ATOM 2881 C CA . GLY A 1 377 ? 0.774 -2.789 2.158 1.00 98.56 377 GLY A CA 1
ATOM 2882 C C . GLY A 1 377 ? -0.208 -1.900 2.908 1.00 98.56 377 GLY A C 1
ATOM 2883 O O . GLY A 1 377 ? -0.494 -2.117 4.083 1.00 98.56 377 GLY A O 1
ATOM 2884 N N . ARG A 1 378 ? -0.705 -0.877 2.221 1.00 98.50 378 ARG A N 1
ATOM 2885 C CA . ARG A 1 378 ? -1.845 -0.069 2.650 1.00 98.50 378 ARG A CA 1
ATOM 2886 C C . ARG A 1 378 ? -2.593 0.468 1.442 1.00 98.50 378 ARG A C 1
ATOM 2888 O O . ARG A 1 378 ? -1.967 0.737 0.411 1.00 98.50 378 ARG A O 1
ATOM 2895 N N . PHE A 1 379 ? -3.892 0.669 1.594 1.00 98.56 379 PHE A N 1
ATOM 2896 C CA . PHE A 1 379 ? -4.719 1.282 0.564 1.00 98.56 379 PHE A CA 1
ATOM 2897 C C . PHE A 1 379 ? -5.771 2.218 1.159 1.00 98.56 379 PHE A C 1
ATOM 2899 O O . PHE A 1 379 ? -6.117 2.119 2.337 1.00 98.56 379 PHE A O 1
ATOM 2906 N N . VAL A 1 380 ? -6.251 3.118 0.312 1.00 98.00 380 VAL A N 1
ATOM 2907 C CA . VAL A 1 380 ? -7.556 3.759 0.406 1.00 98.00 380 VAL A CA 1
ATOM 2908 C C . VAL A 1 380 ? -8.184 3.741 -0.980 1.00 98.00 380 VAL A C 1
ATOM 2910 O O . VAL A 1 380 ? -7.496 3.994 -1.970 1.00 98.00 380 VAL A O 1
ATOM 2913 N N . ASP A 1 381 ? -9.471 3.438 -1.031 1.00 94.69 381 ASP A N 1
ATOM 2914 C CA . ASP A 1 381 ? -10.262 3.343 -2.247 1.00 94.69 381 ASP A CA 1
ATOM 2915 C C . ASP A 1 381 ? -11.664 3.926 -2.011 1.00 94.69 381 ASP A C 1
ATOM 2917 O O . ASP A 1 381 ? -12.202 3.871 -0.900 1.00 94.69 381 ASP A O 1
ATOM 2921 N N . GLY A 1 382 ? -12.249 4.523 -3.047 1.00 91.31 382 GLY A N 1
ATOM 2922 C CA . GLY A 1 382 ? -13.608 5.065 -3.002 1.00 91.31 382 GLY A CA 1
ATOM 2923 C C . GLY A 1 382 ? -13.817 6.269 -2.071 1.00 91.31 382 GLY A C 1
ATOM 2924 O O . GLY A 1 382 ? -14.962 6.588 -1.758 1.00 91.31 382 GLY A O 1
ATOM 2925 N N . LEU A 1 383 ? -12.760 6.948 -1.607 1.00 94.94 383 LEU A N 1
ATOM 2926 C CA . LEU A 1 383 ? -12.900 8.088 -0.694 1.00 94.94 383 LEU A CA 1
ATOM 2927 C C . LEU A 1 383 ? -13.337 9.350 -1.450 1.00 94.94 383 LEU A C 1
ATOM 2929 O O . LEU A 1 383 ? -12.577 9.895 -2.248 1.00 94.94 383 LEU A O 1
ATOM 2933 N N . ALA A 1 384 ? -14.530 9.863 -1.154 1.00 94.25 384 ALA A N 1
ATOM 2934 C CA . ALA A 1 384 ? -14.998 11.126 -1.717 1.00 94.25 384 ALA A CA 1
ATOM 2935 C C . ALA A 1 384 ? -14.299 12.332 -1.062 1.00 94.25 384 ALA A C 1
ATOM 2937 O O . ALA A 1 384 ? -14.430 12.573 0.139 1.00 94.2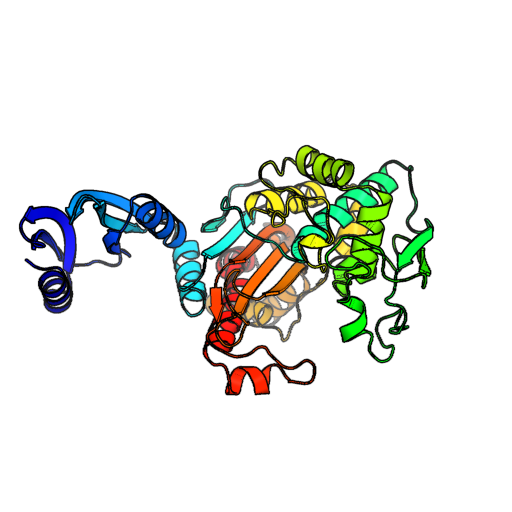5 384 ALA A O 1
ATOM 2938 N N . ILE A 1 385 ? -13.608 13.138 -1.866 1.00 94.69 385 ILE A N 1
ATOM 2939 C CA . ILE A 1 385 ? -13.018 14.409 -1.451 1.00 94.69 385 ILE A CA 1
ATOM 2940 C C . ILE A 1 385 ? -13.884 15.551 -1.970 1.00 94.69 385 ILE A C 1
ATOM 2942 O O . ILE A 1 385 ? -14.001 15.776 -3.175 1.00 94.69 385 ILE A O 1
ATOM 2946 N N . ASN A 1 386 ? -14.482 16.299 -1.043 1.00 91.62 386 ASN A N 1
ATOM 2947 C CA . ASN A 1 386 ? -15.388 17.404 -1.353 1.00 91.62 386 ASN A CA 1
ATOM 2948 C C . ASN A 1 386 ? -14.642 18.701 -1.728 1.00 91.62 386 ASN A C 1
ATOM 2950 O O . ASN A 1 386 ? -14.831 19.746 -1.111 1.00 91.62 386 ASN A O 1
ATOM 2954 N N . CYS A 1 387 ? -13.752 18.608 -2.711 1.00 91.62 387 CYS A N 1
ATOM 2955 C CA . CYS A 1 387 ? -12.997 19.717 -3.281 1.00 91.62 387 CYS A CA 1
ATOM 2956 C C . CYS A 1 387 ? -12.942 19.555 -4.798 1.00 91.62 387 CYS A C 1
ATOM 2958 O O . CYS A 1 387 ? -13.132 18.460 -5.318 1.00 91.62 387 CYS A O 1
ATOM 2960 N N . THR A 1 388 ? -12.615 20.625 -5.513 1.00 89.81 388 THR A N 1
ATOM 2961 C CA . THR A 1 388 ? -12.177 20.498 -6.905 1.00 89.81 388 THR A CA 1
ATOM 2962 C C . THR A 1 388 ? -10.802 19.837 -6.976 1.00 89.81 388 THR A C 1
ATOM 2964 O O . THR A 1 388 ? -10.030 19.866 -6.002 1.00 89.81 388 THR A O 1
ATOM 2967 N N . PHE A 1 389 ? -10.478 19.262 -8.136 1.00 88.06 389 PHE A N 1
ATOM 2968 C CA . PHE A 1 389 ? -9.154 18.704 -8.376 1.00 88.06 389 PHE A CA 1
ATOM 2969 C C . PHE A 1 389 ? -8.043 19.713 -8.103 1.00 88.06 389 PHE A C 1
ATOM 2971 O O . PHE A 1 389 ? -8.196 20.935 -8.231 1.00 88.06 389 PHE A O 1
ATOM 2978 N N . LYS A 1 390 ? -6.898 19.157 -7.731 1.00 87.56 390 LYS A N 1
ATOM 2979 C CA . LYS A 1 390 ? -5.646 19.885 -7.669 1.00 87.56 390 LYS A CA 1
ATOM 2980 C C . LYS A 1 390 ? -5.236 20.310 -9.083 1.00 87.56 390 LYS A C 1
ATOM 2982 O O . LYS A 1 390 ? -5.220 19.482 -9.992 1.00 87.56 390 LYS A O 1
ATOM 2987 N N . GLY A 1 391 ? -4.896 21.584 -9.269 1.00 82.19 391 GLY A N 1
ATOM 2988 C CA . GLY A 1 391 ? -4.353 22.053 -10.548 1.00 82.19 391 GLY A CA 1
ATOM 2989 C C . GLY A 1 391 ? -2.983 21.426 -10.838 1.00 82.19 391 GLY A C 1
ATOM 2990 O O . GLY A 1 391 ? -2.221 21.154 -9.911 1.00 82.19 391 GLY A O 1
ATOM 2991 N N . SER A 1 392 ? -2.631 21.228 -12.111 1.00 75.75 392 SER A N 1
ATOM 2992 C CA . SER A 1 392 ? -1.335 20.642 -12.505 1.00 75.75 392 SER A CA 1
ATOM 2993 C C . SER A 1 392 ? -0.128 21.465 -12.034 1.00 75.75 392 SER A C 1
ATOM 2995 O O . SER A 1 392 ? 0.909 20.895 -11.704 1.00 75.75 392 SER A O 1
ATOM 2997 N N . SER A 1 393 ? -0.277 22.789 -11.944 1.00 82.25 393 SER A N 1
ATOM 2998 C CA . SER A 1 393 ? 0.731 23.726 -11.430 1.00 82.25 393 SER A CA 1
ATOM 2999 C C . SER A 1 393 ? 0.608 24.014 -9.930 1.00 82.25 393 SER A C 1
ATOM 3001 O O . SER A 1 393 ? 1.430 24.735 -9.364 1.00 82.25 393 SER A O 1
ATOM 3003 N N . GLU A 1 394 ? -0.413 23.478 -9.261 1.00 87.31 394 GLU A N 1
ATOM 3004 C CA . GLU A 1 394 ? -0.654 23.756 -7.852 1.00 87.31 394 GLU A CA 1
ATOM 3005 C C . GLU A 1 394 ? 0.304 22.940 -6.967 1.00 87.31 394 GLU A C 1
ATOM 3007 O O . GLU A 1 394 ? 0.486 21.732 -7.139 1.00 87.31 394 GLU A O 1
ATOM 3012 N N . GLY A 1 395 ? 0.931 23.583 -5.983 1.00 89.44 395 GLY A N 1
ATOM 3013 C CA . GLY A 1 395 ? 1.746 22.893 -4.981 1.00 89.44 395 GLY A CA 1
ATOM 3014 C C . GLY A 1 395 ? 0.890 22.075 -4.009 1.00 89.44 395 GLY A C 1
ATOM 3015 O O . GLY A 1 395 ? -0.279 22.381 -3.782 1.00 89.44 395 GLY A O 1
ATOM 3016 N N . ASN A 1 396 ? 1.465 21.037 -3.392 1.00 90.62 396 ASN A N 1
ATOM 3017 C CA . ASN A 1 396 ? 0.755 20.265 -2.361 1.00 90.62 396 ASN A CA 1
ATOM 3018 C C . ASN A 1 396 ? 0.357 21.134 -1.157 1.00 90.62 396 ASN A C 1
ATOM 3020 O O . ASN A 1 396 ? -0.727 20.937 -0.623 1.00 90.62 396 ASN A O 1
ATOM 3024 N N . ASP A 1 397 ? 1.186 22.105 -0.765 1.00 93.50 397 ASP A N 1
ATOM 3025 C CA . ASP A 1 397 ? 0.910 22.974 0.388 1.00 93.50 397 ASP A CA 1
ATOM 3026 C C . ASP A 1 397 ? -0.234 23.956 0.108 1.00 93.50 397 ASP A C 1
ATOM 3028 O O . ASP A 1 397 ? -1.136 24.112 0.930 1.00 93.50 397 ASP A O 1
ATOM 3032 N N . ALA A 1 398 ? -0.249 24.559 -1.085 1.00 94.69 398 ALA A N 1
ATOM 3033 C CA . ALA A 1 398 ? -1.349 25.414 -1.531 1.00 94.69 398 ALA A CA 1
ATOM 3034 C C . ALA A 1 398 ? -2.666 24.625 -1.603 1.00 94.69 398 ALA A C 1
ATOM 3036 O O . ALA A 1 398 ? -3.697 25.075 -1.097 1.00 94.69 398 ALA A O 1
ATOM 3037 N N . TYR A 1 399 ? -2.610 23.402 -2.141 1.00 94.62 399 TYR A N 1
ATOM 3038 C CA . TYR A 1 399 ? -3.777 22.533 -2.207 1.00 94.62 399 TYR A CA 1
ATOM 3039 C C . TYR A 1 399 ? -4.259 22.098 -0.818 1.00 94.62 399 TYR A C 1
ATOM 3041 O O . TYR A 1 399 ? -5.456 22.151 -0.536 1.00 94.62 399 TYR A O 1
ATOM 3049 N N . ALA A 1 400 ? -3.335 21.744 0.083 1.00 95.50 400 ALA A N 1
ATOM 3050 C CA . ALA A 1 400 ? -3.633 21.412 1.475 1.00 95.50 400 ALA A CA 1
ATOM 3051 C C . ALA A 1 400 ? -4.355 22.553 2.201 1.00 95.50 400 ALA A C 1
ATOM 3053 O O . ALA A 1 400 ? -5.259 22.293 2.994 1.00 95.50 400 ALA A O 1
ATOM 3054 N N . ALA A 1 401 ? -3.956 23.801 1.933 1.00 95.00 401 ALA A N 1
ATOM 3055 C CA . ALA A 1 401 ? -4.541 24.980 2.559 1.00 95.00 401 ALA A CA 1
ATOM 3056 C C . ALA A 1 401 ? -6.004 25.199 2.143 1.00 95.00 401 ALA A C 1
ATOM 3058 O O . ALA A 1 401 ? -6.828 25.537 2.990 1.00 95.00 401 ALA A O 1
ATOM 3059 N N . ARG A 1 402 ? -6.353 24.971 0.867 1.00 95.25 402 ARG A N 1
ATOM 3060 C CA . ARG A 1 402 ? -7.737 25.138 0.380 1.00 95.25 402 ARG A CA 1
ATOM 3061 C C . ARG A 1 402 ? -8.601 23.878 0.451 1.00 95.25 402 ARG A C 1
ATOM 3063 O O . ARG A 1 402 ? -9.819 23.986 0.363 1.00 95.25 402 ARG A O 1
ATOM 3070 N N . CYS A 1 403 ? -8.001 22.695 0.586 1.00 95.69 403 CYS A N 1
ATOM 3071 C CA . CYS A 1 403 ? -8.711 21.419 0.657 1.00 95.69 403 CYS A CA 1
ATOM 3072 C C . CYS A 1 403 ? -8.337 20.620 1.923 1.00 95.69 403 CYS A C 1
ATOM 3074 O O . CYS A 1 403 ? -7.556 19.661 1.860 1.00 95.69 403 CYS A O 1
ATOM 3076 N N . PRO A 1 404 ? -8.917 20.966 3.091 1.00 95.38 404 PRO A N 1
ATOM 3077 C CA . PRO A 1 404 ? -8.623 20.285 4.353 1.00 95.38 404 PRO A CA 1
ATOM 3078 C C . PRO A 1 404 ? -8.966 18.790 4.356 1.00 95.38 404 PRO A C 1
ATOM 3080 O O . PRO A 1 404 ? -8.275 18.011 5.007 1.00 95.38 404 PRO A O 1
ATOM 3083 N N . SER A 1 405 ? -9.998 18.368 3.615 1.00 95.19 405 SER A N 1
ATOM 3084 C CA . SER A 1 405 ? -10.392 16.956 3.496 1.00 95.19 405 SER A CA 1
ATOM 3085 C C . SER A 1 405 ? -9.331 16.125 2.771 1.00 95.19 405 SER A C 1
ATOM 3087 O O . SER A 1 405 ? -8.951 15.062 3.261 1.00 95.19 405 SER A O 1
ATOM 3089 N N . TRP A 1 406 ? -8.774 16.635 1.667 1.00 95.81 406 TRP A N 1
ATOM 3090 C CA . TRP A 1 406 ? -7.622 16.006 1.014 1.00 95.81 406 TRP A CA 1
ATOM 3091 C C . TRP A 1 406 ? -6.405 15.983 1.931 1.00 95.81 406 TRP A C 1
ATOM 3093 O O . TRP A 1 406 ? -5.727 14.960 2.024 1.00 95.81 406 TRP A O 1
ATOM 3103 N N . LYS A 1 407 ? -6.128 17.093 2.629 1.00 96.94 407 LYS A N 1
ATOM 3104 C CA . LYS A 1 407 ? -4.997 17.164 3.557 1.00 96.94 407 LYS A CA 1
ATOM 3105 C C . LYS A 1 407 ? -5.111 16.079 4.629 1.00 96.94 407 LYS A C 1
ATOM 3107 O O . LYS A 1 407 ? -4.154 15.339 4.836 1.00 96.94 407 LYS A O 1
ATOM 3112 N N . ALA A 1 408 ? -6.276 15.953 5.264 1.00 97.31 408 ALA A N 1
ATOM 3113 C CA . ALA A 1 408 ? -6.536 14.933 6.274 1.00 97.31 408 ALA A CA 1
ATOM 3114 C C . ALA A 1 408 ? -6.333 13.517 5.712 1.00 97.31 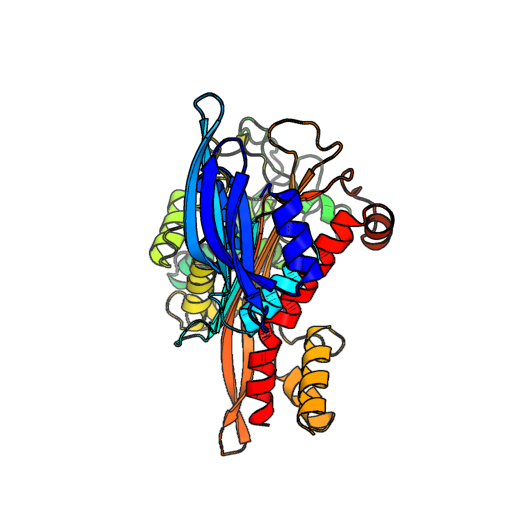408 ALA A C 1
ATOM 3116 O O . ALA A 1 408 ? -5.627 12.714 6.324 1.00 97.31 408 ALA A O 1
ATOM 3117 N N . ALA A 1 409 ? -6.869 13.230 4.521 1.00 97.50 409 ALA A N 1
ATOM 3118 C CA . ALA A 1 409 ? -6.690 11.942 3.853 1.00 97.50 409 ALA A CA 1
ATOM 3119 C C . ALA A 1 409 ? -5.210 11.642 3.551 1.00 97.50 409 ALA A C 1
ATOM 3121 O O . ALA A 1 409 ? -4.690 10.576 3.893 1.00 97.50 409 ALA A O 1
ATOM 3122 N N . ASN A 1 410 ? -4.495 12.601 2.959 1.00 96.56 410 ASN A N 1
ATOM 3123 C CA . ASN A 1 410 ? -3.081 12.458 2.630 1.00 96.56 410 ASN A CA 1
ATOM 3124 C C . ASN A 1 410 ? -2.207 12.278 3.882 1.00 96.56 410 ASN A C 1
ATOM 3126 O O . ASN A 1 410 ? -1.308 11.429 3.881 1.00 96.56 410 ASN A O 1
ATOM 3130 N N . ASP A 1 411 ? -2.471 13.044 4.941 1.00 97.50 411 ASP A N 1
ATOM 3131 C CA . ASP A 1 411 ? -1.752 12.964 6.211 1.00 97.50 411 ASP A CA 1
ATOM 3132 C C . ASP A 1 411 ? -1.998 11.617 6.896 1.00 97.50 411 ASP A C 1
ATOM 3134 O O . ASP A 1 411 ? -1.037 10.963 7.301 1.00 97.50 411 ASP A O 1
ATOM 3138 N N . ALA A 1 412 ? -3.252 11.162 6.972 1.00 98.31 412 ALA A N 1
ATOM 3139 C CA . ALA A 1 412 ? -3.614 9.870 7.552 1.00 98.31 412 ALA A CA 1
ATOM 3140 C C . ALA A 1 412 ? -2.938 8.710 6.803 1.00 98.31 412 ALA A C 1
ATOM 3142 O O . ALA A 1 412 ? -2.269 7.873 7.416 1.00 98.31 412 ALA A O 1
ATOM 3143 N N . PHE A 1 413 ? -3.015 8.707 5.467 1.00 98.25 413 PHE A N 1
ATOM 3144 C CA . PHE A 1 413 ? -2.381 7.687 4.628 1.00 98.25 413 PHE A CA 1
ATOM 3145 C C . PHE A 1 413 ? -0.849 7.680 4.760 1.00 98.25 413 PHE A C 1
ATOM 3147 O O . PHE A 1 413 ? -0.217 6.619 4.769 1.00 98.25 413 PHE A O 1
ATOM 3154 N N . THR A 1 414 ? -0.228 8.859 4.854 1.00 96.69 414 THR A N 1
ATOM 3155 C CA . THR A 1 414 ? 1.230 8.998 4.998 1.00 96.69 414 THR A CA 1
ATOM 3156 C C . THR A 1 414 ? 1.689 8.592 6.395 1.00 96.69 414 THR A C 1
ATOM 3158 O O . THR A 1 414 ? 2.634 7.813 6.531 1.00 96.69 414 THR A O 1
ATOM 3161 N N . LYS A 1 415 ? 0.997 9.064 7.437 1.00 97.81 415 LYS A N 1
ATOM 3162 C CA . LYS A 1 415 ? 1.291 8.745 8.836 1.00 97.81 415 LYS A CA 1
ATOM 3163 C C . LYS A 1 415 ? 1.170 7.248 9.094 1.00 97.81 415 LYS A C 1
ATOM 3165 O O . LYS A 1 415 ? 2.109 6.674 9.637 1.00 97.81 415 LYS A O 1
ATOM 3170 N N . ALA A 1 416 ? 0.095 6.606 8.626 1.00 98.25 416 ALA A N 1
ATOM 3171 C CA . ALA A 1 416 ? -0.078 5.157 8.734 1.00 98.25 416 ALA A CA 1
ATOM 3172 C C . ALA A 1 416 ? 1.091 4.387 8.102 1.00 98.25 416 ALA A C 1
ATOM 3174 O O . ALA A 1 416 ? 1.564 3.414 8.675 1.00 98.25 416 ALA A O 1
ATOM 3175 N N . GLY A 1 417 ? 1.615 4.852 6.962 1.00 96.50 417 GLY A N 1
ATOM 3176 C CA . GLY A 1 417 ? 2.764 4.228 6.300 1.00 96.50 417 GLY A CA 1
ATOM 3177 C C . GLY A 1 417 ? 4.055 4.228 7.124 1.00 96.50 417 GLY A C 1
ATOM 3178 O O . GLY A 1 417 ? 4.791 3.248 7.082 1.00 96.50 417 GLY A O 1
ATOM 3179 N N . ASN A 1 418 ? 4.327 5.300 7.872 1.00 94.75 418 ASN A N 1
ATOM 3180 C CA . ASN A 1 418 ? 5.500 5.372 8.750 1.00 94.75 418 ASN A CA 1
ATOM 3181 C C . ASN A 1 418 ? 5.269 4.592 10.052 1.00 94.75 418 ASN A C 1
ATOM 3183 O O . ASN A 1 418 ? 6.138 3.857 10.513 1.00 94.75 418 ASN A O 1
ATOM 3187 N N . GLU A 1 419 ? 4.074 4.733 10.622 1.00 98.25 419 GLU A N 1
ATOM 3188 C CA . GLU A 1 419 ? 3.675 4.129 11.893 1.00 98.25 419 GLU A CA 1
ATOM 3189 C C . GLU A 1 419 ? 3.482 2.612 11.827 1.00 98.25 419 GLU A C 1
ATOM 3191 O O . GLU A 1 419 ? 3.539 1.952 12.867 1.00 98.25 419 GLU A O 1
ATOM 3196 N N . LEU A 1 420 ? 3.288 2.055 10.626 1.00 98.62 420 LEU A N 1
ATOM 3197 C CA . LEU A 1 420 ? 3.059 0.628 10.388 1.00 98.62 420 LEU A CA 1
ATOM 3198 C C . LEU A 1 420 ? 4.132 -0.263 11.022 1.00 98.62 420 LEU A C 1
ATOM 3200 O O . LEU A 1 420 ? 3.830 -1.360 11.472 1.00 98.62 420 LEU A O 1
ATOM 3204 N N . PHE A 1 421 ? 5.378 0.212 11.068 1.00 98.31 421 PHE A N 1
ATOM 3205 C CA . PHE A 1 421 ? 6.529 -0.584 11.493 1.00 98.31 421 PHE A CA 1
ATOM 3206 C C . PHE A 1 421 ? 6.938 -0.358 12.953 1.00 98.31 421 PHE A C 1
ATOM 3208 O O . PHE A 1 421 ? 7.919 -0.958 13.390 1.00 98.31 421 PHE A O 1
ATOM 3215 N N . ARG A 1 422 ? 6.252 0.519 13.705 1.00 98.50 422 ARG A N 1
ATOM 3216 C CA . ARG A 1 422 ? 6.704 0.974 15.036 1.00 98.50 422 ARG A CA 1
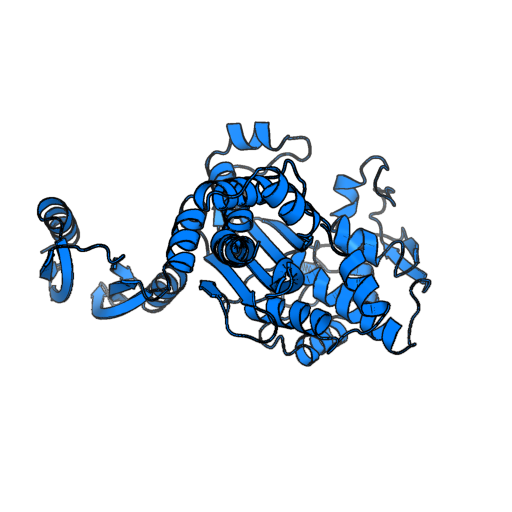ATOM 3217 C C . ARG A 1 422 ? 6.957 -0.192 15.998 1.00 98.50 422 ARG A C 1
ATOM 3219 O O . ARG A 1 422 ? 8.026 -0.256 16.604 1.00 98.50 422 ARG A O 1
ATOM 3226 N N . ALA A 1 423 ? 6.033 -1.149 16.084 1.00 98.00 423 ALA A N 1
ATOM 3227 C CA . ALA A 1 423 ? 6.182 -2.314 16.958 1.00 98.00 423 ALA A CA 1
ATOM 3228 C C . ALA A 1 423 ? 7.377 -3.201 16.561 1.00 98.00 423 ALA A C 1
ATOM 3230 O O . ALA A 1 423 ? 8.157 -3.624 17.415 1.00 98.00 423 ALA A O 1
ATOM 3231 N N . GLN A 1 424 ? 7.580 -3.436 15.263 1.00 98.31 424 GLN A N 1
ATOM 3232 C CA . GLN A 1 424 ? 8.689 -4.238 14.742 1.00 98.31 424 GLN A CA 1
ATOM 3233 C C . GLN A 1 424 ? 10.033 -3.519 14.906 1.00 98.31 424 GLN A C 1
ATOM 3235 O O . GLN A 1 424 ? 11.037 -4.170 15.197 1.00 98.31 424 GLN A O 1
ATOM 3240 N N . ILE A 1 425 ? 10.060 -2.190 14.767 1.00 98.75 425 ILE A N 1
ATOM 3241 C CA . ILE A 1 425 ? 11.227 -1.346 15.059 1.00 98.75 425 ILE A CA 1
ATOM 3242 C C . ILE A 1 425 ? 11.597 -1.460 16.535 1.00 98.75 425 ILE A C 1
ATOM 3244 O O . ILE A 1 425 ? 12.748 -1.760 16.846 1.00 98.75 425 ILE A O 1
ATOM 3248 N N . ARG A 1 426 ? 10.627 -1.301 17.443 1.00 98.62 426 ARG A N 1
ATOM 3249 C CA . ARG A 1 426 ? 10.836 -1.474 18.886 1.00 98.62 426 ARG A CA 1
ATOM 3250 C C . ARG A 1 426 ? 11.386 -2.866 19.209 1.00 98.62 426 ARG A C 1
ATOM 3252 O O . ARG A 1 426 ? 12.380 -2.988 19.922 1.00 98.62 426 ARG A O 1
ATOM 3259 N N . ALA A 1 427 ? 10.789 -3.913 18.637 1.00 98.19 427 ALA A N 1
ATOM 3260 C CA . ALA A 1 427 ? 11.237 -5.294 18.814 1.00 98.19 427 ALA A CA 1
ATOM 3261 C C . ALA A 1 427 ? 12.665 -5.528 18.293 1.00 98.19 427 ALA A C 1
ATOM 3263 O O . ALA A 1 427 ? 13.433 -6.271 18.902 1.00 98.19 427 ALA A O 1
ATOM 3264 N N . ALA A 1 428 ? 13.036 -4.890 17.183 1.00 98.62 428 ALA A N 1
ATOM 3265 C CA . ALA A 1 428 ? 14.389 -4.947 16.651 1.00 98.62 428 ALA A CA 1
ATOM 3266 C C . ALA A 1 428 ? 15.374 -4.204 17.562 1.00 98.62 428 ALA A C 1
ATOM 3268 O O . ALA A 1 428 ? 16.381 -4.788 17.948 1.00 98.62 428 ALA A O 1
ATOM 3269 N N . LEU A 1 429 ? 15.070 -2.975 17.987 1.00 98.69 429 LEU A N 1
ATOM 3270 C CA . LEU A 1 429 ? 15.906 -2.165 18.885 1.00 98.69 429 LEU A CA 1
ATOM 3271 C C . LEU A 1 429 ? 16.168 -2.820 20.248 1.00 98.69 429 LEU A C 1
ATOM 3273 O O . LEU A 1 429 ? 17.226 -2.608 20.834 1.00 98.69 429 LEU A O 1
ATOM 3277 N N . LEU A 1 430 ? 15.255 -3.653 20.753 1.00 98.44 430 LEU A N 1
ATOM 3278 C CA . LEU A 1 430 ? 15.494 -4.435 21.973 1.00 98.44 430 LEU A CA 1
ATOM 3279 C C . LEU A 1 430 ? 16.687 -5.395 21.848 1.00 98.44 430 LEU A C 1
ATOM 3281 O O . LEU A 1 430 ? 17.280 -5.760 22.859 1.00 98.44 430 LEU A O 1
ATOM 3285 N N . THR A 1 431 ? 17.070 -5.771 20.626 1.00 98.31 431 THR A N 1
ATOM 3286 C CA . THR A 1 431 ? 18.262 -6.595 20.377 1.00 98.31 431 THR A CA 1
ATOM 3287 C C . THR A 1 431 ? 19.566 -5.791 20.308 1.00 98.31 431 THR A C 1
ATOM 3289 O O . THR A 1 431 ? 20.630 -6.399 20.227 1.00 98.31 431 THR A O 1
ATOM 3292 N N . TRP A 1 432 ? 19.504 -4.451 20.313 1.00 96.94 432 TRP A N 1
ATOM 3293 C CA . TRP A 1 432 ? 20.645 -3.581 20.004 1.00 96.94 432 TRP A CA 1
ATOM 3294 C C . TRP A 1 432 ? 21.575 -3.238 21.148 1.00 96.94 432 TRP A C 1
ATOM 3296 O O . TRP A 1 432 ? 21.077 -2.974 22.268 1.00 96.94 432 TRP A O 1
#

pLDDT: mean 93.98, std 7.08, range [58.88, 98.88]

Foldseek 3Di:
DAPVVVVVCCVVVCWDWPAWADPDPRDIDTDIDHDDPWDKDKDWFADPVVVVQVCQLQCWDWPYKDWDDDPNDIIMITIITHDDDPLQNVLSVLQCLQFVQFRKWKWKQFQPGGTDYTGQQVPKFFFFLQLVLLLLLLVLLCCVVVVDHQQDKFKWWWAAVQPDQDPPDPPCLVRLLDDQADLQLHGRDPHIDIGGNQPGLLLCCAPVVRLRSQVSSCVVQNQVSSVVSLVVLVQVFFGDQARRSDDQSSGPPDGDGTIGGNVSLQSSQSCLVVCVRHDDVSSVSSQVSFPWFQDDCPDPLLVLLVVLCVVVVHDPVLSVVQSRQKIWGKGKRWDWADDPDDDCQPKIWTKIKMWHKIWGFAADPVRDTDIIMMTIMMITGRRIFGHHDDDPPHDPVNCCVVGVSVVSNVSSRVVSVSSVCSVVSSVRSVRD

Radius of gyration: 24.12 Å; Cα contacts (8 Å, |Δi|>4): 873; chains: 1; bounding box: 69×44×66 Å

Sequence (432 aa):
MTPSQISSYLNTNHARLIDIERAGSGTYNVIMQAAGSEYWWWYYGKSASSIGTLASQNGARIYDIESYTVLGVRYFAALMINDVNAETSRLREIMRGGLDGGSYGVYLKRIGSGTDVNLQEGVIFEPASALKALHLLHALRRVQAGSEFLTTDITWYAKPTDPARYPGETDYGDDKNKCAYTDTGVLQTSVTYVDDLGPVVLMQMMRQSDNRTTDALVRRYGFAALNATADLAGMTKTQLYHRIGCPAASSPQPWHHNELTLVDAGKLYEGVSNAAFLSGSNATTFWNTLLGGAIDASGALAKIVREEATSLGKTTAVADAFIANTQVRSKGGSYDSCPASGSCNPPYIYTRTAAGRIQLPFKNRLGTIVPRYYVFGRFVDGLAINCTFKGSSEGNDAYAARCPSWKAANDAFTKAGNELFRAQIRAALLTW

Solvent-accessible surface area (backbone atoms only — not comparable to full-atom values): 22734 Å² total; per-residue (Å²): 77,40,70,70,53,48,56,49,51,30,63,76,62,51,31,37,78,80,45,70,43,83,70,52,97,80,26,33,47,73,42,72,43,76,51,73,92,71,58,68,48,76,50,65,84,29,42,72,66,54,52,52,50,50,29,46,67,62,37,29,42,75,81,46,75,39,77,49,72,58,98,88,43,71,30,29,32,39,35,34,35,62,66,57,56,72,68,32,48,54,44,49,55,42,30,46,70,31,41,70,74,28,51,54,28,36,31,34,29,39,64,100,59,66,74,79,30,68,30,48,27,83,46,73,39,58,31,57,52,28,55,50,56,56,56,50,51,47,54,47,39,36,34,71,70,68,77,44,49,54,75,36,77,40,65,28,49,40,46,75,88,43,83,36,83,48,92,88,41,76,64,20,85,60,42,31,51,42,50,48,46,38,71,76,43,46,74,68,44,85,43,67,49,72,43,30,36,39,85,43,34,47,32,37,29,44,58,68,56,21,18,29,44,43,42,28,50,44,72,72,57,35,55,70,56,50,36,53,44,30,52,75,47,64,14,83,65,40,42,66,53,47,54,63,57,43,62,62,47,37,28,68,82,76,72,55,77,38,35,28,23,41,53,36,55,29,39,49,49,40,31,38,73,71,45,74,67,29,52,72,70,51,28,52,48,56,56,67,37,30,34,75,38,67,53,53,80,88,34,73,52,34,50,50,46,43,53,46,28,50,77,69,73,45,54,70,69,54,32,52,55,47,40,73,54,20,31,38,35,36,32,55,14,64,54,76,42,57,45,99,78,72,81,28,66,62,41,23,29,45,30,33,24,39,36,33,40,40,37,42,50,24,35,46,99,85,66,48,77,49,73,44,50,29,24,32,24,37,42,33,30,72,23,68,30,85,38,65,75,79,54,94,89,55,50,71,67,63,44,34,72,78,28,58,62,53,37,34,28,53,50,14,58,51,49,35,65,49,56,70,47,49,68,60,49,44,62,24,54,72,45,105

Mean predicted aligned error: 4.84 Å

Secondary structure (DSSP, 8-state):
--HHHHHHHHHHTTEEEEEEEEEETTEEEEEEEE--S--EEEEEEE-HHHHHHHHHHHTEEEEEEEEEEETTEEEEEEEEEE-S-HHHHHHHHHHHHHHTTSEEEEEEEETTS-EEEEESTT--B--GGGGHHHHHHHHHHHHHTTS--TT-EEEEE--TT----STTSTTHHHHTT--SB-TTS-B----EEEEEIIIIIIHIIIII--HHHHHHHHHHHHHHHHHHHHHHTT-TT-B--S-TTS-GGGSSSSP---BB-HHHHHHHHHHHHTTSS--HHHHHHHHHHSEEEEPPTTSHHHHHHHHHHHHTT--HHHHHHHHHT-EEEEEEEEEEE--SSS-SSS-EEEEEEEEEEEEEEEE-TTS-EEEEEEEEEEEEEEEEE-SPPPPTT--HHHHHHH-HHHHHHHHHHHHHHHHTTHHHHHHHHTT-